Protein 2EXR (pdb70)

Radius of gyration: 22.28 Å; Cα contacts (8 Å, |Δi|>4): 1128; chains: 1; bounding box: 44×64×61 Å

Sequence (483 aa):
LNIQGEIILCGGAAADIAGRDFGGNCVKPLAVVRPVVGPEEDIAGAVKAALRSDDKLTVAARRGNGHSINGQAAEGGLVVDSTTAENHFEVGYLLSGGDATAFVDVSGGALWEDVLKRCVSEYGLAPRSWTDYLGLTVGGTLSNAGVSGQAFRRYGPQTSNVVTELDVVTTGNGDVVTCSEIENSELFFSVLGGLGQFGIITRRARVLLQPAPDVRWIRVVYTEFDDEFTQDAEWLVSQKNESSSFDYVEGFVFVNGADPVNGWPTVPLHPDHEFDPTRLPQQSCGSSVLYCLELGLHYRRDDSDSNNSTIDKRRVERRLIIGRRLRFNNEGLRFEVDLPYVDFLLRVKRSEEIAKENGTWEETPHPWLNLFVSKRDIGDFNRTVFKELVKNGVNGPLVYPLLLRSRWDDRTSVVIPEEEGEEIFYIVALLRFVPPCCAKVSSVEEKVAQNQEIVHHWCVKNGIDYKLYLPHYKSQEEWIRHFGNRWSRFVDRKAFDPAILSPGQKIFNRRSSSL

InterPro domains:
  IPR006094 FAD linked oxidase, N-terminal [PF01565] (62-207)
  IPR015345 Cytokinin dehydrogenase 1, FAD/cytokinin binding domain [PF09265] (239-520)
  IPR016164 FAD-linked oxidase-like, C-terminal [SSF55103] (239-521)
  IPR016166 FAD-binding domain, PCMH-type [PS51387] (58-238)
  IPR016167 FAD-binding, type PCMH, subdomain 1 [G3DSA:3.30.43.10] (50-521)
  IPR016169 FAD-binding, type PCMH, subdomain 2 [G3DSA:3.30.465.10] (112-240)
  IPR016170 Cytokinin dehydrogenase, C-terminal domain superfamily [G3DSA:3.40.462.10] (242-479)
  IPR036318 FAD-binding, type PCMH-like superfamily [SSF56176] (39-237)
  IPR050432 FAD-linked Oxidoreductases in Biosynthesis Pathways [PTHR13878] (51-521)

Secondary structure (DSSP, 8-state):
---SSEEE-SHHHHHHHT--TT------SEEEE-SSHHHHHHHHHHHHHSSS--EEE-SSS--SSS---TTSEEE--TTTTS-EEEEE--SSSSSEEEEEETT-BHHHHHHHHHHHHSEE-S---S--SSBHHHHHTT----TTHHHH--GGGSEEEEEEEETTS-EEEEESSSSHHHHHHHTT-TTSSEEEEEEEEEEEEPP--EEEEEEES-HHHHHHHHHHHHTSPTTSS-SEEEEEEEESS--TTTSGGGS-SSTTS---GGGS-TT--SEEEEEEEEE---TTS-HHHHHHHHHHHHTT--PPTT-EEEEE--HHHHHTTTHHHHHHHHHTT-SSS----EEEEEEHHHHHHHIIIIIIIITTT--S---EEEEEGGGS-TTSS----SS-SEEEEEEE-----TTS-HHHHH--HHHHHHHHHHHHTT--EEESS----SHHHHHHHHGGGHHHHHHHH------B-GGG-SSPPP-

GO terms:
  GO:0009823 cytokinin catabolic process (P, IDA)
  GO:0019139 cytokinin dehydrogenase activity (F, IDA)
  GO:0009823 cytokinin catabolic process (P, TAS)
  GO:0019139 cytokinin dehydrogenase activity (F, TAS)

Solvent-accessible surface area: 20595 Å² total

Nearest PDB structures (foldseek):
  6c80-assembly2_B  TM=9.480E-01  e=2.378E-74  Linum usitatissimum
  6c80-assembly1_A  TM=9.447E-01  e=1.756E-74  Linum usitatissimum
  8clw-assembly1_A  TM=9.451E-01  e=1.082E-60  Zea mays
  6yaq-assembly1_A  TM=9.124E-01  e=6.662E-56  Zea mays
  8cj9-assembly1_A  TM=9.077E-01  e=7.990E-55  Zea mays

CATH classification: 3.30.43.10 (+2 more: 3.30.465.10, 3.40.462.10)

B-factor: mean 26.48, std 10.71, range [7.37, 73.5]

Organism: Arabidopsis thaliana (NCBI:txid3702)

Foldseek 3Di:
DDADFDKAADDPQQQVLQAAQQGHGAGERIETAHQALLSVLVLLVVQVVDDAAFEFEDALRHANFSLRGHHYYYYYLNLFQVFWDWDADPPPDFGIWTKTFQRHFQLVQAVCCCVPPQKGFQAAALARRTGNLRCQLFFGHFFQCQPQNHQVLFWAKFFWQFSVSDTAIDGCPGPNLLSQCSGNVSFLTTGTTITTGTIHRFFQKKKKKFKALDPVLVQVLQVVQSPDPPPLAFNGKWKWKAFDDDPCQGHQVVGADDPVQGDDSVLPDPPGARIIMMIITMHGHHPVDDPVNVVVSVCVRCVVRDTRPPRMHIDDDGRSCSSNVCVVVCVVCVVQVQSNPRKNKFKKKFAPVCVVVCCVDPCRHLQSVAQSHIGKHKHAPVNDDPSHQHFHFDDDRIMMIDMRGHTDRPPDDPVVSVVNVSSVVSVVVCVVVVTRMATRSDADQDQVVVCVRCPVCPVVSVVSSVSNCGSTSCSSNNDDDDD

Structure (mmCIF, N/CA/C/O backbone):
data_2EXR
#
_entry.id   2EXR
#
_cell.length_a   45.858
_cell.length_b   114.502
_cell.length_c   190.920
_cell.angle_alpha   90.00
_cell.angle_beta   90.00
_cell.angle_gamma   90.00
#
_symmetry.space_group_name_H-M   'C 2 2 21'
#
loop_
_entity.id
_entity.type
_entity.pdbx_description
1 polymer 'Cytokinin dehydrogenase 7'
2 non-polymer 'FLAVIN-ADENINE DINUCLEOTIDE'
3 water water
#
loop_
_atom_site.group_PDB
_atom_site.id
_atom_site.type_symbol
_atom_site.label_atom_id
_atom_site.label_alt_id
_atom_site.label_comp_id
_atom_site.label_asym_id
_atom_site.label_entity_id
_atom_site.label_seq_id
_atom_site.pdbx_PDB_ins_code
_atom_site.Cartn_x
_atom_site.Cartn_y
_atom_site.Cartn_z
_atom_site.occupancy
_atom_site.B_iso_or_equiv
_atom_site.auth_seq_id
_atom_site.auth_comp_id
_atom_site.auth_asym_id
_atom_site.auth_atom_id
_atom_site.pdbx_PDB_model_num
ATOM 1 N N . LEU A 1 34 ? 25.333 -12.543 149.911 1.00 57.35 34 LEU A N 1
ATOM 2 C CA . LEU A 1 34 ? 25.919 -12.671 151.282 1.00 57.03 34 LEU A CA 1
ATOM 3 C C . LEU A 1 34 ? 24.834 -12.908 152.342 1.00 56.31 34 LEU A C 1
ATOM 4 O O . LEU A 1 34 ? 23.852 -12.166 152.421 1.00 56.80 34 LEU A O 1
ATOM 9 N N . ASN A 1 35 ? 25.021 -13.961 153.135 1.00 54.82 35 ASN A N 1
ATOM 10 C CA . ASN A 1 35 ? 24.090 -14.327 154.201 1.00 53.52 35 ASN A CA 1
ATOM 11 C C . ASN A 1 35 ? 24.507 -13.735 155.547 1.00 51.88 35 ASN A C 1
ATOM 12 O O . ASN A 1 35 ? 25.527 -14.137 156.106 1.00 52.67 35 ASN A O 1
ATOM 17 N N . ILE A 1 36 ? 23.719 -12.785 156.056 1.00 49.57 36 ILE A N 1
ATOM 18 C CA . ILE A 1 36 ? 23.963 -12.173 157.371 1.00 47.80 36 ILE A CA 1
ATOM 19 C C . ILE A 1 36 ? 22.685 -12.046 158.219 1.00 46.78 36 ILE A C 1
ATOM 20 O O . ILE A 1 36 ? 21.570 -12.074 157.697 1.00 46.44 36 ILE A O 1
ATOM 25 N N . GLN A 1 37 ? 22.869 -11.884 159.526 1.00 45.18 37 GLN A N 1
ATOM 26 C CA . GLN A 1 37 ? 21.763 -11.770 160.470 1.00 43.77 37 GLN A CA 1
ATOM 27 C C . GLN A 1 37 ? 21.114 -10.386 160.455 1.00 43.94 37 GLN A C 1
ATOM 28 O O . GLN A 1 37 ? 19.889 -10.266 160.591 1.00 43.41 37 GLN A O 1
ATOM 34 N N . GLY A 1 38 ? 21.934 -9.345 160.299 1.00 42.87 38 GLY A N 1
ATOM 35 C CA . GLY A 1 38 ? 21.437 -7.976 160.237 1.00 42.37 38 GLY A CA 1
ATOM 36 C C . GLY A 1 38 ? 20.752 -7.667 158.921 1.00 42.83 38 GLY A C 1
ATOM 37 O O . GLY A 1 38 ? 20.513 -8.564 158.105 1.00 42.60 38 GLY A O 1
ATOM 38 N N . GLU A 1 39 ? 20.441 -6.394 158.709 1.00 42.17 39 GLU A N 1
ATOM 39 C CA . GLU A 1 39 ? 19.705 -5.965 157.523 1.00 42.76 39 GLU A CA 1
ATOM 40 C C . GLU A 1 39 ? 20.630 -5.433 156.431 1.00 42.10 39 GLU A C 1
ATOM 41 O O . GLU A 1 39 ? 21.684 -4.844 156.716 1.00 41.08 39 GLU A O 1
ATOM 47 N N . ILE A 1 40 ? 20.225 -5.670 155.184 1.00 41.03 40 ILE A N 1
ATOM 48 C CA A ILE A 1 40 ? 20.888 -5.085 154.028 0.50 40.97 40 ILE A CA 1
ATOM 49 C CA B ILE A 1 40 ? 20.885 -5.095 154.013 0.50 40.65 40 ILE A CA 1
ATOM 50 C C . ILE A 1 40 ? 19.900 -4.150 153.337 1.00 40.78 40 ILE A C 1
ATOM 51 O O . ILE A 1 40 ? 18.764 -4.535 153.042 1.00 41.91 40 ILE A O 1
ATOM 60 N N . LEU A 1 41 ? 20.314 -2.906 153.116 1.00 39.80 41 LEU A N 1
ATOM 61 C CA . LEU A 1 41 ? 19.422 -1.922 152.510 1.00 39.19 41 LEU A CA 1
ATOM 62 C C . LEU A 1 41 ? 20.028 -1.384 151.225 1.00 39.74 41 LEU A C 1
ATOM 63 O O . LEU A 1 41 ? 21.163 -0.923 151.225 1.00 38.06 41 LEU A O 1
ATOM 68 N N . CYS A 1 42 ? 19.277 -1.473 150.129 1.00 40.70 42 CYS A N 1
ATOM 69 C CA . CYS A 1 42 ? 19.725 -0.953 148.844 1.00 42.05 42 CYS A CA 1
ATOM 70 C C . CYS A 1 42 ? 18.940 0.298 148.501 1.00 41.21 42 CYS A C 1
ATOM 71 O O . CYS A 1 42 ? 17.713 0.300 148.563 1.00 41.70 42 CYS A O 1
ATOM 74 N N . GLY A 1 43 ? 19.646 1.362 148.137 1.00 40.47 43 GLY A N 1
ATOM 75 C CA . GLY A 1 43 ? 19.000 2.610 147.736 1.00 40.76 43 GLY A CA 1
ATOM 76 C C . GLY A 1 43 ? 18.174 3.263 148.826 1.00 40.98 43 GLY A C 1
ATOM 77 O O . GLY A 1 43 ? 18.234 2.867 149.994 1.00 41.17 43 GLY A O 1
ATOM 78 N N . GLY A 1 44 ? 17.407 4.279 148.444 1.00 40.67 44 GLY A N 1
ATOM 79 C CA . GLY A 1 44 ? 16.497 4.948 149.371 1.00 40.46 44 GLY A CA 1
ATOM 80 C C . GLY A 1 44 ? 17.211 5.856 150.355 1.00 39.91 44 GLY A C 1
ATOM 81 O O . GLY A 1 44 ? 18.312 6.353 150.078 1.00 40.42 44 GLY A O 1
ATOM 82 N N . ALA A 1 45 ? 16.578 6.076 151.504 1.00 39.56 45 ALA A N 1
ATOM 83 C CA . ALA A 1 45 ? 17.104 6.984 152.527 1.00 38.24 45 ALA A CA 1
ATOM 84 C C . ALA A 1 45 ? 18.384 6.431 153.161 1.00 37.66 45 ALA A C 1
ATOM 85 O O . ALA A 1 45 ? 19.285 7.194 153.514 1.00 37.21 45 ALA A O 1
ATOM 87 N N . ALA A 1 46 ? 18.462 5.108 153.288 1.00 36.91 46 ALA A N 1
ATOM 88 C CA . ALA A 1 46 ? 19.646 4.463 153.842 1.00 36.88 46 ALA A CA 1
ATOM 89 C C . ALA A 1 46 ? 20.882 4.826 153.018 1.00 37.30 46 ALA A C 1
ATOM 90 O O . ALA A 1 46 ? 21.908 5.226 153.574 1.00 38.07 46 ALA A O 1
ATOM 92 N N . ALA A 1 47 ? 20.770 4.703 151.695 1.00 37.09 47 ALA A N 1
ATOM 93 C CA . ALA A 1 47 ? 21.867 5.027 150.787 1.00 36.60 47 ALA A CA 1
ATOM 94 C C . ALA A 1 47 ? 22.180 6.509 150.779 1.00 36.93 47 ALA A C 1
ATOM 95 O O . ALA A 1 47 ? 23.348 6.903 150.691 1.00 35.93 47 ALA A O 1
ATOM 97 N N . ASP A 1 48 ? 21.135 7.326 150.850 1.00 37.76 48 ASP A N 1
ATOM 98 C CA . ASP A 1 48 ? 21.283 8.771 150.921 1.00 39.56 48 ASP A CA 1
ATOM 99 C C . ASP A 1 48 ? 22.180 9.142 152.102 1.00 39.35 48 ASP A C 1
ATOM 100 O O . ASP A 1 48 ? 23.120 9.911 151.948 1.00 39.36 48 ASP A O 1
ATOM 105 N N . ILE A 1 49 ? 21.883 8.564 153.264 1.00 38.08 49 ILE A N 1
ATOM 106 C CA . ILE A 1 49 ? 22.615 8.825 154.496 1.00 36.24 49 ILE A CA 1
ATOM 107 C C . ILE A 1 49 ? 24.069 8.318 154.443 1.00 34.41 49 ILE A C 1
ATOM 108 O O . ILE A 1 49 ? 25.004 9.033 154.850 1.00 34.55 49 ILE A O 1
ATOM 113 N N . ALA A 1 50 ? 24.257 7.100 153.942 1.00 31.75 50 ALA A N 1
ATOM 114 C CA . ALA A 1 50 ? 25.599 6.543 153.784 1.00 29.63 50 ALA A CA 1
ATOM 115 C C . ALA A 1 50 ? 26.401 7.313 152.746 1.00 26.80 50 ALA A C 1
ATOM 116 O O . ALA A 1 50 ? 27.610 7.147 152.661 1.00 26.01 50 ALA A O 1
ATOM 118 N N . GLY A 1 51 ? 25.720 8.164 151.975 1.00 24.89 51 GLY A N 1
ATOM 119 C CA . GLY A 1 51 ? 26.380 9.001 150.978 1.00 23.92 51 GLY A CA 1
ATOM 120 C C . GLY A 1 51 ? 26.547 10.429 151.434 1.00 24.51 51 GLY A C 1
ATOM 121 O O . GLY A 1 51 ? 26.844 11.316 150.620 1.00 27.02 51 GLY A O 1
ATOM 122 N N . ARG A 1 52 ? 26.354 10.665 152.730 1.00 23.08 52 ARG A N 1
ATOM 123 C CA . ARG A 1 52 ? 26.493 11.995 153.304 1.00 24.01 52 ARG A CA 1
ATOM 124 C C . ARG A 1 52 ? 27.439 11.928 154.502 1.00 21.16 52 ARG A C 1
ATOM 125 O O . ARG A 1 52 ? 27.503 10.924 155.191 1.00 20.15 52 ARG A O 1
ATOM 133 N N . ASP A 1 53 ? 28.152 13.012 154.739 1.00 19.96 53 ASP A N 1
ATOM 134 C CA . ASP A 1 53 ? 28.885 13.144 155.993 1.00 17.67 53 ASP A CA 1
ATOM 135 C C . ASP A 1 53 ? 28.828 14.565 156.453 1.00 18.50 53 ASP A C 1
ATOM 136 O O . ASP A 1 53 ? 28.238 15.410 155.797 1.00 18.69 53 ASP A O 1
ATOM 141 N N . PHE A 1 54 ? 29.432 14.839 157.605 1.00 17.18 54 PHE A N 1
ATOM 142 C CA . PHE A 1 54 ? 29.376 16.165 158.198 1.00 15.81 54 PHE A CA 1
ATOM 143 C C . PHE A 1 54 ? 30.059 17.219 157.316 1.00 15.45 54 PHE A C 1
ATOM 144 O O . PHE A 1 54 ? 29.665 18.376 157.328 1.00 17.03 54 PHE A O 1
ATOM 152 N N . GLY A 1 55 ? 31.070 16.811 156.538 1.00 15.08 55 GLY A N 1
ATOM 153 C CA . GLY A 1 55 ? 31.704 17.720 155.553 1.00 16.01 55 GLY A CA 1
ATOM 154 C C . GLY A 1 55 ? 30.674 18.366 154.625 1.00 15.62 55 GLY A C 1
ATOM 155 O O . GLY A 1 55 ? 30.734 19.565 154.310 1.00 15.85 55 GLY A O 1
ATOM 156 N N . GLY A 1 56 ? 29.719 17.561 154.209 1.00 18.31 56 GLY A N 1
ATOM 157 C CA . GLY A 1 56 ? 28.611 18.084 153.385 1.00 19.27 56 GLY A CA 1
ATOM 158 C C . GLY A 1 56 ? 29.044 18.440 151.974 1.00 21.46 56 GLY A C 1
ATOM 159 O O . GLY A 1 56 ? 28.350 19.222 151.287 1.00 23.61 56 GLY A O 1
ATOM 168 N N . ASN A 1 58 ? 30.603 15.861 149.740 1.00 26.68 58 ASN A N 1
ATOM 169 C CA . ASN A 1 58 ? 30.759 14.660 148.956 1.00 28.78 58 ASN A CA 1
ATOM 170 C C . ASN A 1 58 ? 29.473 13.901 149.043 1.00 30.71 58 ASN A C 1
ATOM 171 O O . ASN A 1 58 ? 28.917 13.726 150.118 1.00 29.54 58 ASN A O 1
ATOM 176 N N . CYS A 1 59 ? 28.983 13.477 147.893 1.00 33.44 59 CYS A N 1
ATOM 177 C CA . CYS A 1 59 ? 27.830 12.626 147.849 1.00 33.79 59 CYS A CA 1
ATOM 178 C C . CYS A 1 59 ? 28.216 11.470 146.950 1.00 33.49 59 CYS A C 1
ATOM 179 O O . CYS A 1 59 ? 28.389 11.638 145.742 1.00 34.26 59 CYS A O 1
ATOM 182 N N . VAL A 1 60 ? 28.390 10.309 147.561 1.00 31.41 60 VAL A N 1
ATOM 183 C CA . VAL A 1 60 ? 28.871 9.128 146.886 1.00 32.38 60 VAL A CA 1
ATOM 184 C C . VAL A 1 60 ? 28.026 7.991 147.424 1.00 32.42 60 VAL A C 1
ATOM 185 O O . VAL A 1 60 ? 28.104 7.637 148.610 1.00 32.23 60 VAL A O 1
ATOM 189 N N . LYS A 1 61 ? 27.208 7.424 146.544 1.00 32.72 61 LYS A N 1
ATOM 190 C CA . LYS A 1 61 ? 26.241 6.426 146.961 1.00 32.37 61 LYS A CA 1
ATOM 191 C C . LYS A 1 61 ? 26.821 5.023 146.920 1.00 31.14 61 LYS A C 1
ATOM 192 O O . LYS A 1 61 ? 27.489 4.648 145.964 1.00 31.59 61 LYS A O 1
ATOM 198 N N . PRO A 1 62 ? 26.543 4.230 147.965 1.00 28.68 62 PRO A N 1
ATOM 199 C CA . PRO A 1 62 ? 26.925 2.815 148.015 1.00 28.22 62 PRO A CA 1
ATOM 200 C C . PRO A 1 62 ? 25.923 1.906 147.274 1.00 28.40 62 PRO A C 1
ATOM 201 O O . PRO A 1 62 ? 24.793 2.330 147.019 1.00 28.61 62 PRO A O 1
ATOM 205 N N . LEU A 1 63 ? 26.341 0.690 146.930 1.00 28.75 63 LEU A N 1
ATOM 206 C CA . LEU A 1 63 ? 25.411 -0.343 146.450 1.00 30.74 63 LEU A CA 1
ATOM 207 C C . LEU A 1 63 ? 24.434 -0.707 147.564 1.00 32.61 63 LEU A C 1
ATOM 208 O O . LEU A 1 63 ? 23.214 -0.765 147.346 1.00 33.91 63 LEU A O 1
ATOM 213 N N . ALA A 1 64 ? 24.962 -0.923 148.769 1.00 31.70 64 ALA A N 1
ATOM 214 C CA . ALA A 1 64 ? 24.120 -1.311 149.891 1.00 31.22 64 ALA A CA 1
ATOM 215 C C . ALA A 1 64 ? 24.661 -0.771 151.211 1.00 30.67 64 ALA A C 1
ATOM 216 O O . ALA A 1 64 ? 25.872 -0.529 151.335 1.00 28.94 64 ALA A O 1
ATOM 218 N N . VAL A 1 65 ? 23.755 -0.577 152.171 1.00 29.50 65 VAL A N 1
ATOM 219 C CA . VAL A 1 65 ? 24.137 -0.318 153.556 1.00 29.53 65 VAL A CA 1
ATOM 220 C C . VAL A 1 65 ? 23.918 -1.612 154.337 1.00 30.99 65 VAL A C 1
ATOM 221 O O . VAL A 1 65 ? 22.811 -2.146 154.340 1.00 31.58 65 VAL A O 1
ATOM 225 N N . VAL A 1 66 ? 24.976 -2.115 154.970 1.00 31.53 66 VAL A N 1
ATOM 226 C CA . VAL A 1 66 ? 24.894 -3.285 155.840 1.00 31.93 66 VAL A CA 1
ATOM 227 C C . VAL A 1 66 ? 24.683 -2.793 157.273 1.00 33.26 66 VAL A C 1
ATOM 228 O O . VAL A 1 66 ? 25.430 -1.934 157.756 1.00 32.89 66 VAL A O 1
ATOM 232 N N . ARG A 1 67 ? 23.646 -3.299 157.938 1.00 32.59 67 ARG A N 1
ATOM 233 C CA . ARG A 1 67 ? 23.418 -2.980 159.342 1.00 32.54 67 ARG A CA 1
ATOM 234 C C . ARG A 1 67 ? 23.677 -4.246 160.127 1.00 32.44 67 ARG A C 1
ATOM 235 O O . ARG A 1 67 ? 22.747 -5.028 160.327 1.00 34.28 67 ARG A O 1
ATOM 243 N N . PRO A 1 68 ? 24.930 -4.451 160.585 1.00 32.17 68 PRO A N 1
ATOM 244 C CA . PRO A 1 68 ? 25.343 -5.706 161.176 1.00 31.60 68 PRO A CA 1
ATOM 245 C C . PRO A 1 68 ? 24.858 -5.859 162.611 1.00 33.10 68 PRO A C 1
ATOM 246 O O . PRO A 1 68 ? 24.617 -4.862 163.318 1.00 33.33 68 PRO A O 1
ATOM 250 N N . VAL A 1 69 ? 24.693 -7.105 163.029 1.00 33.80 69 VAL A N 1
ATOM 251 C CA A VAL A 1 69 ? 24.426 -7.387 164.437 0.70 34.05 69 VAL A CA 1
ATOM 252 C CA B VAL A 1 69 ? 24.433 -7.373 164.438 0.30 33.98 69 VAL A CA 1
ATOM 253 C C . VAL A 1 69 ? 25.755 -7.431 165.196 1.00 33.97 69 VAL A C 1
ATOM 254 O O . VAL A 1 69 ? 25.848 -6.915 166.306 1.00 36.02 69 VAL A O 1
ATOM 261 N N . GLY A 1 70 ? 26.778 -8.024 164.575 1.00 33.58 70 GLY A N 1
ATOM 262 C CA . GLY A 1 70 ? 28.107 -8.170 165.176 1.00 33.04 70 GLY A CA 1
ATOM 263 C C . GLY A 1 70 ? 29.247 -8.461 164.201 1.00 32.19 70 GLY A C 1
ATOM 264 O O . GLY A 1 70 ? 29.090 -8.257 162.988 1.00 32.52 70 GLY A O 1
ATOM 265 N N . PRO A 1 71 ? 30.413 -8.913 164.722 1.00 31.50 71 PRO A N 1
ATOM 266 C CA . PRO A 1 71 ? 31.622 -9.187 163.909 1.00 31.28 71 PRO A CA 1
ATOM 267 C C . PRO A 1 71 ? 31.448 -10.169 162.738 1.00 31.92 71 PRO A C 1
ATOM 268 O O . PRO A 1 71 ? 32.196 -10.087 161.734 1.00 31.64 71 PRO A O 1
ATOM 272 N N . GLU A 1 72 ? 30.490 -11.092 162.873 1.00 30.95 72 GLU A N 1
ATOM 273 C CA A GLU A 1 72 ? 30.255 -12.099 161.843 0.50 31.11 72 GLU A CA 1
ATOM 274 C CA B GLU A 1 72 ? 30.214 -12.114 161.856 0.50 31.42 72 GLU A CA 1
ATOM 275 C C . GLU A 1 72 ? 29.608 -11.491 160.610 1.00 30.20 72 GLU A C 1
ATOM 276 O O . GLU A 1 72 ? 30.035 -11.783 159.493 1.00 32.04 72 GLU A O 1
ATOM 287 N N . ASP A 1 73 ? 28.608 -10.637 160.822 1.00 29.97 73 ASP A N 1
ATOM 288 C CA . ASP A 1 73 ? 27.969 -9.885 159.740 1.00 29.38 73 ASP A CA 1
ATOM 289 C C . ASP A 1 73 ? 29.006 -9.017 159.019 1.00 30.02 73 ASP A C 1
ATOM 290 O O . ASP A 1 73 ? 28.960 -8.865 157.793 1.00 29.50 73 ASP A O 1
ATOM 295 N N . ILE A 1 74 ? 29.973 -8.508 159.781 1.00 28.99 74 ILE A N 1
ATOM 296 C CA . ILE A 1 74 ? 30.985 -7.604 159.225 1.00 27.75 74 ILE A CA 1
ATOM 297 C C . ILE A 1 74 ? 32.024 -8.375 158.399 1.00 28.33 74 ILE A C 1
ATOM 298 O O . ILE A 1 74 ? 32.379 -7.977 157.277 1.00 27.87 74 ILE A O 1
ATOM 303 N N . ALA A 1 75 ? 32.497 -9.497 158.924 1.00 28.18 75 ALA A N 1
ATOM 304 C CA . ALA A 1 75 ? 33.401 -10.345 158.160 1.00 29.17 75 ALA A CA 1
ATOM 305 C C . ALA A 1 75 ? 32.708 -10.908 156.910 1.00 30.18 75 ALA A C 1
ATOM 306 O O . ALA A 1 75 ? 33.363 -11.130 155.895 1.00 30.61 75 ALA A O 1
ATOM 308 N N . GLY A 1 76 ? 31.390 -11.112 156.989 1.00 30.71 76 GLY A N 1
ATOM 309 C CA . GLY A 1 76 ? 30.594 -11.526 155.824 1.00 30.60 76 GLY A CA 1
ATOM 310 C C . GLY A 1 76 ? 30.633 -10.471 154.722 1.00 31.30 76 GLY A C 1
ATOM 311 O O . GLY A 1 76 ? 30.866 -10.787 153.541 1.00 31.57 76 GLY A O 1
ATOM 312 N N . ALA A 1 77 ? 30.392 -9.221 155.111 1.00 30.34 77 ALA A N 1
ATOM 313 C CA . ALA A 1 77 ? 30.487 -8.079 154.199 1.00 29.80 77 ALA A CA 1
ATOM 314 C C . ALA A 1 77 ? 31.870 -7.998 153.556 1.00 29.62 77 ALA A C 1
ATOM 315 O O . ALA A 1 77 ? 31.980 -7.877 152.341 1.00 30.12 77 ALA A O 1
ATOM 317 N N . VAL A 1 78 ? 32.917 -8.114 154.365 1.00 30.45 78 VAL A N 1
ATOM 318 C CA . VAL A 1 78 ? 34.296 -8.105 153.881 1.00 30.26 78 VAL A CA 1
ATOM 319 C C . VAL A 1 78 ? 34.545 -9.254 152.902 1.00 32.13 78 VAL A C 1
ATOM 320 O O . VAL A 1 78 ? 35.099 -9.049 151.823 1.00 31.68 78 VAL A O 1
ATOM 324 N N . LYS A 1 79 ? 34.103 -10.458 153.272 1.00 32.90 79 LYS A N 1
ATOM 325 C CA . LYS A 1 79 ? 34.277 -11.626 152.399 1.00 33.38 79 LYS A CA 1
ATOM 326 C C . LYS A 1 79 ? 33.493 -11.522 151.075 1.00 32.43 79 LYS A C 1
ATOM 327 O O . LYS A 1 79 ? 33.992 -11.939 150.027 1.00 33.66 79 LYS A O 1
ATOM 333 N N . ALA A 1 80 ? 32.295 -10.943 151.118 1.00 31.69 80 ALA A N 1
ATOM 334 C CA . ALA A 1 80 ? 31.514 -10.691 149.911 1.00 30.81 80 ALA A CA 1
ATOM 335 C C . ALA A 1 80 ? 32.280 -9.779 148.952 1.00 31.98 80 ALA A C 1
ATOM 336 O O . ALA A 1 80 ? 32.433 -10.083 147.754 1.00 32.23 80 ALA A O 1
ATOM 338 N N . ALA A 1 81 ? 32.795 -8.676 149.494 1.00 31.32 81 ALA A N 1
ATOM 339 C CA . ALA A 1 81 ? 33.604 -7.746 148.722 1.00 31.89 81 ALA A CA 1
ATOM 340 C C . ALA A 1 81 ? 34.870 -8.385 148.143 1.00 32.49 81 ALA A C 1
ATOM 341 O O . ALA A 1 81 ? 35.254 -8.062 147.018 1.00 33.14 81 ALA A O 1
ATOM 343 N N . LEU A 1 82 ? 35.511 -9.285 148.896 1.00 32.12 82 LEU A N 1
ATOM 344 C CA . LEU A 1 82 ? 36.696 -9.999 148.416 1.00 32.86 82 LEU A CA 1
ATOM 345 C C . LEU A 1 82 ? 36.408 -10.936 147.238 1.00 34.95 82 LEU A C 1
ATOM 346 O O . LEU A 1 82 ? 37.272 -11.138 146.382 1.00 35.72 82 LEU A O 1
ATOM 351 N N . ARG A 1 83 ? 35.207 -11.503 147.199 1.00 36.21 83 ARG A N 1
ATOM 352 C CA . ARG A 1 83 ? 34.849 -12.437 146.122 1.00 38.52 83 ARG A CA 1
ATOM 353 C C . ARG A 1 83 ? 34.533 -11.701 144.825 1.00 38.87 83 ARG A C 1
ATOM 354 O O . ARG A 1 83 ? 34.764 -12.234 143.732 1.00 39.09 83 ARG A O 1
ATOM 362 N N . SER A 1 84 ? 34.011 -10.480 144.961 1.00 37.93 84 SER A N 1
ATOM 363 C CA . SER A 1 84 ? 33.544 -9.661 143.843 1.00 37.55 84 SER A CA 1
ATOM 364 C C . SER A 1 84 ? 34.696 -9.047 143.057 1.00 36.95 84 SER A C 1
ATOM 365 O O . SER A 1 84 ? 35.855 -9.096 143.495 1.00 36.07 84 SER A O 1
ATOM 368 N N . ASP A 1 85 ? 34.382 -8.462 141.902 1.00 36.78 85 ASP A N 1
ATOM 369 C CA A ASP A 1 85 ? 35.407 -7.800 141.097 0.50 37.46 85 ASP A CA 1
ATOM 370 C CA B ASP A 1 85 ? 35.392 -7.794 141.085 0.50 37.41 85 ASP A CA 1
ATOM 371 C C . ASP A 1 85 ? 35.689 -6.370 141.555 1.00 36.89 85 ASP A C 1
ATOM 372 O O . ASP A 1 85 ? 36.820 -5.906 141.455 1.00 37.96 85 ASP A O 1
ATOM 381 N N . LYS A 1 86 ? 34.669 -5.683 142.070 1.00 36.41 86 LYS A N 1
ATOM 382 C CA . LYS A 1 86 ? 34.783 -4.245 142.350 1.00 34.80 86 LYS A CA 1
ATOM 383 C C . LYS A 1 86 ? 34.278 -3.722 143.711 1.00 32.54 86 LYS A C 1
ATOM 384 O O . LYS A 1 86 ? 34.488 -2.550 144.027 1.00 31.48 86 LYS A O 1
ATOM 390 N N . LEU A 1 87 ? 33.605 -4.553 144.508 1.00 29.95 87 LEU A N 1
ATOM 391 C CA . LEU A 1 87 ? 33.044 -4.041 145.765 1.00 27.34 87 LEU A CA 1
ATOM 392 C C . LEU A 1 87 ? 34.137 -3.597 146.744 1.00 25.24 87 LEU A C 1
ATOM 393 O O . LEU A 1 87 ? 35.224 -4.166 146.780 1.00 24.40 87 LEU A O 1
ATOM 398 N N . THR A 1 88 ? 33.826 -2.551 147.500 1.00 25.35 88 THR A N 1
ATOM 399 C CA . THR A 1 88 ? 34.681 -2.083 148.586 1.00 24.12 88 THR A CA 1
ATOM 400 C C . THR A 1 88 ? 33.803 -1.997 149.839 1.00 23.73 88 THR A C 1
ATOM 401 O O . THR A 1 88 ? 32.579 -2.018 149.754 1.00 24.61 88 THR A O 1
ATOM 405 N N . VAL A 1 89 ? 34.429 -1.895 150.999 1.00 22.46 89 VAL A N 1
ATOM 406 C CA . VAL A 1 89 ? 33.662 -1.881 152.252 1.00 22.37 89 VAL A CA 1
ATOM 407 C C . VAL A 1 89 ? 34.126 -0.663 153.062 1.00 20.44 89 VAL A C 1
ATOM 408 O O . VAL A 1 89 ? 35.323 -0.473 153.210 1.00 22.09 89 VAL A O 1
ATOM 412 N N . ALA A 1 90 ? 33.188 0.173 153.515 1.00 19.99 90 ALA A N 1
ATOM 413 C CA . ALA A 1 90 ? 33.525 1.266 154.460 1.00 19.76 90 ALA A CA 1
ATOM 414 C C . ALA A 1 90 ? 32.680 1.227 155.727 1.00 20.41 90 ALA A C 1
ATOM 415 O O . ALA A 1 90 ? 31.451 1.320 155.674 1.00 18.90 90 ALA A O 1
ATOM 417 N N . ALA A 1 91 ? 33.340 1.123 156.872 1.00 21.05 91 ALA A N 1
ATOM 418 C CA . ALA A 1 91 ? 32.629 1.238 158.130 1.00 19.29 91 ALA A CA 1
ATOM 419 C C . ALA A 1 91 ? 32.242 2.686 158.304 1.00 19.04 91 ALA A C 1
ATOM 420 O O . ALA A 1 91 ? 33.067 3.573 158.064 1.00 19.56 91 ALA A O 1
ATOM 422 N N . ARG A 1 92 ? 30.994 2.929 158.697 1.00 18.79 92 ARG A N 1
ATOM 423 C CA A ARG A 1 92 ? 30.533 4.265 159.056 0.50 18.89 92 ARG A CA 1
ATOM 424 C CA B ARG A 1 92 ? 30.550 4.265 159.059 0.50 19.05 92 ARG A CA 1
ATOM 425 C C . ARG A 1 92 ? 30.296 4.360 160.560 1.00 20.32 92 ARG A C 1
ATOM 426 O O . ARG A 1 92 ? 29.549 3.551 161.134 1.00 19.66 92 ARG A O 1
ATOM 441 N N . GLY A 1 93 ? 30.899 5.364 161.178 1.00 18.43 93 GLY A N 1
ATOM 442 C CA . GLY A 1 93 ? 30.775 5.575 162.625 1.00 19.02 93 GLY A CA 1
ATOM 443 C C . GLY A 1 93 ? 29.545 6.373 162.902 1.00 16.93 93 GLY A C 1
ATOM 444 O O . GLY A 1 93 ? 28.440 5.815 163.050 1.00 18.16 93 GLY A O 1
ATOM 445 N N . ASN A 1 94 ? 29.692 7.687 162.945 1.00 16.13 94 ASN A N 1
ATOM 446 C CA . ASN A 1 94 ? 28.554 8.569 163.080 1.00 18.77 94 ASN A CA 1
ATOM 447 C C . ASN A 1 94 ? 28.542 9.615 161.980 1.00 19.59 94 ASN A C 1
ATOM 448 O O . ASN A 1 94 ? 27.880 10.632 162.103 1.00 21.16 94 ASN A O 1
ATOM 453 N N . GLY A 1 95 ? 29.275 9.334 160.902 1.00 19.24 95 GLY A N 1
ATOM 454 C CA . GLY A 1 95 ? 29.318 10.209 159.718 1.00 19.48 95 GLY A CA 1
ATOM 455 C C . GLY A 1 95 ? 29.932 11.574 159.919 1.00 18.68 95 GLY A C 1
ATOM 456 O O . GLY A 1 95 ? 29.560 12.542 159.251 1.00 17.68 95 GLY A O 1
ATOM 457 N N . HIS A 1 96 ? 30.880 11.654 160.852 1.00 16.85 96 HIS A N 1
ATOM 458 C CA . HIS A 1 96 ? 31.525 12.936 161.151 1.00 15.03 96 HIS A CA 1
ATOM 459 C C . HIS A 1 96 ? 32.707 13.328 160.270 1.00 15.76 96 HIS A C 1
ATOM 460 O O . HIS A 1 96 ? 33.280 14.412 160.453 1.00 15.27 96 HIS A O 1
ATOM 467 N N . SER A 1 97 ? 33.020 12.470 159.299 1.00 15.43 97 SER A N 1
ATOM 468 C CA . SER A 1 97 ? 34.089 12.762 158.357 1.00 16.47 97 SER A CA 1
ATOM 469 C C . SER A 1 97 ? 33.792 14.032 157.558 1.00 17.57 97 SER A C 1
ATOM 470 O O . SER A 1 97 ? 32.621 14.431 157.351 1.00 16.82 97 SER A O 1
ATOM 473 N N . ILE A 1 98 ? 34.861 14.684 157.119 1.00 15.71 98 ILE A N 1
ATOM 474 C CA . ILE A 1 98 ? 34.748 15.923 156.365 1.00 16.09 98 ILE A CA 1
ATOM 475 C C . ILE A 1 98 ? 34.835 15.676 154.851 1.00 15.85 98 ILE A C 1
ATOM 476 O O . ILE A 1 98 ? 34.264 16.417 154.074 1.00 17.33 98 ILE A O 1
ATOM 481 N N . ASN A 1 99 ? 35.548 14.639 154.440 1.00 15.64 99 ASN A N 1
ATOM 482 C CA . ASN A 1 99 ? 35.950 14.517 153.027 1.00 15.80 99 ASN A CA 1
ATOM 483 C C . ASN A 1 99 ? 35.610 13.181 152.395 1.00 16.12 99 ASN A C 1
ATOM 484 O O . ASN A 1 99 ? 36.314 12.692 151.508 1.00 18.74 99 ASN A O 1
ATOM 489 N N . GLY A 1 100 ? 34.511 12.581 152.831 1.00 16.81 100 GLY A N 1
ATOM 490 C CA . GLY A 1 100 ? 34.052 11.319 152.253 1.00 17.42 100 GLY A CA 1
ATOM 491 C C . GLY A 1 100 ? 34.769 10.071 152.708 1.00 16.91 100 GLY A C 1
ATOM 492 O O . GLY A 1 100 ? 34.622 9.023 152.082 1.00 17.45 100 GLY A O 1
ATOM 493 N N . GLN A 1 101 ? 35.522 10.153 153.817 1.00 16.44 101 GLN A N 1
ATOM 494 C CA . GLN A 1 101 ? 36.354 9.036 154.266 1.00 15.77 101 GLN A CA 1
ATOM 495 C C . GLN A 1 101 ? 35.588 7.756 154.623 1.00 16.94 101 GLN A C 1
ATOM 496 O O . GLN A 1 101 ? 36.164 6.669 154.603 1.00 16.60 101 GLN A O 1
ATOM 502 N N . ALA A 1 102 ? 34.300 7.896 154.954 1.00 17.75 102 ALA A N 1
ATOM 503 C CA . ALA A 1 102 ? 33.493 6.727 155.310 1.00 19.73 102 ALA A CA 1
ATOM 504 C C . ALA A 1 102 ? 32.562 6.302 154.188 1.00 19.63 102 ALA A C 1
ATOM 505 O O . ALA A 1 102 ? 31.662 5.486 154.403 1.00 19.53 102 ALA A O 1
ATOM 515 N N . ALA A 1 104 ? 31.667 4.679 150.229 1.00 21.01 104 ALA A N 1
ATOM 516 C CA . ALA A 1 104 ? 32.157 3.607 149.360 1.00 23.71 104 ALA A CA 1
ATOM 517 C C . ALA A 1 104 ? 31.354 3.591 148.058 1.00 25.41 104 ALA A C 1
ATOM 518 O O . ALA A 1 104 ? 30.265 3.010 147.993 1.00 25.68 104 ALA A O 1
ATOM 520 N N . GLU A 1 105 ? 31.900 4.253 147.041 1.00 25.53 105 GLU A N 1
ATOM 521 C CA . GLU A 1 105 ? 31.249 4.347 145.723 1.00 26.84 105 GLU A CA 1
ATOM 522 C C . GLU A 1 105 ? 30.906 2.962 145.187 1.00 26.25 105 GLU A C 1
ATOM 523 O O . GLU A 1 105 ? 31.805 2.164 144.928 1.00 27.02 105 GLU A O 1
ATOM 529 N N . GLY A 1 106 ? 29.608 2.699 145.001 1.00 28.31 106 GLY A N 1
ATOM 530 C CA . GLY A 1 106 ? 29.146 1.385 144.552 1.00 29.10 106 GLY A CA 1
ATOM 531 C C . GLY A 1 106 ? 29.592 0.208 145.406 1.00 29.65 106 GLY A C 1
ATOM 532 O O . GLY A 1 106 ? 29.608 -0.936 144.943 1.00 30.22 106 GLY A O 1
ATOM 533 N N . GLY A 1 107 ? 29.954 0.481 146.661 1.00 28.75 107 GLY A N 1
ATOM 534 C CA . GLY A 1 107 ? 30.341 -0.568 147.602 1.00 27.40 107 GLY A CA 1
ATOM 535 C C . GLY A 1 107 ? 29.346 -0.809 148.732 1.00 27.38 107 GLY A C 1
ATOM 536 O O . GLY A 1 107 ? 28.140 -0.534 148.608 1.00 28.09 107 GLY A O 1
ATOM 537 N N . LEU A 1 108 ? 29.867 -1.306 149.856 1.00 25.80 108 LEU A N 1
ATOM 538 C CA . LEU A 1 108 ? 29.034 -1.642 151.009 1.00 24.54 108 LEU A CA 1
ATOM 539 C C . LEU A 1 108 ? 29.443 -0.762 152.165 1.00 22.46 108 LEU A C 1
ATOM 540 O O . LEU A 1 108 ? 30.593 -0.840 152.602 1.00 22.82 108 LEU A O 1
ATOM 545 N N . VAL A 1 109 ? 28.512 0.042 152.650 1.00 23.00 109 VAL A N 1
ATOM 546 C CA . VAL A 1 109 ? 28.761 0.832 153.856 1.00 22.18 109 VAL A CA 1
ATOM 547 C C . VAL A 1 109 ? 28.151 0.107 155.032 1.00 24.87 109 VAL A C 1
ATOM 548 O O . VAL A 1 109 ? 26.960 -0.243 155.005 1.00 24.88 109 VAL A O 1
ATOM 552 N N . VAL A 1 110 ? 28.969 -0.080 156.068 1.00 24.05 110 VAL A N 1
ATOM 553 C CA . VAL A 1 110 ? 28.590 -0.840 157.253 1.00 24.19 110 VAL A CA 1
ATOM 554 C C . VAL A 1 110 ? 28.268 0.188 158.328 1.00 23.97 110 VAL A C 1
ATOM 555 O O . VAL A 1 110 ? 29.148 0.923 158.790 1.00 22.57 110 VAL A O 1
ATOM 559 N N . ASP A 1 111 ? 26.993 0.257 158.681 1.00 24.32 111 ASP A N 1
ATOM 560 C CA . ASP A 1 111 ? 26.493 1.194 159.672 1.00 25.10 111 ASP A CA 1
ATOM 561 C C . ASP A 1 111 ? 26.791 0.606 161.034 1.00 24.46 111 ASP A C 1
ATOM 562 O O . ASP A 1 111 ? 26.074 -0.276 161.533 1.00 24.05 111 ASP A O 1
ATOM 575 N N . SER A 1 113 ? 26.434 1.730 163.978 1.00 21.36 113 SER A N 1
ATOM 576 C CA . SER A 1 113 ? 25.603 2.121 165.109 1.00 23.41 113 SER A CA 1
ATOM 577 C C . SER A 1 113 ? 24.774 0.936 165.587 1.00 24.04 113 SER A C 1
ATOM 578 O O . SER A 1 113 ? 24.380 0.893 166.734 1.00 23.58 113 SER A O 1
ATOM 581 N N . THR A 1 114 ? 24.549 -0.041 164.706 1.00 26.21 114 THR A N 1
ATOM 582 C CA . THR A 1 114 ? 23.702 -1.189 165.062 1.00 26.68 114 THR A CA 1
ATOM 583 C C . THR A 1 114 ? 24.470 -2.203 165.903 1.00 27.29 114 THR A C 1
ATOM 584 O O . THR A 1 114 ? 23.903 -3.216 166.350 1.00 29.02 114 THR A O 1
ATOM 588 N N . THR A 1 115 ? 25.746 -1.908 166.178 1.00 26.07 115 THR A N 1
ATOM 589 C CA . THR A 1 115 ? 26.559 -2.708 167.084 1.00 25.70 115 THR A CA 1
ATOM 590 C C . THR A 1 115 ? 26.883 -1.952 168.388 1.00 24.51 115 THR A C 1
ATOM 591 O O . THR A 1 115 ? 27.711 -2.418 169.179 1.00 25.15 115 THR A O 1
ATOM 595 N N . ALA A 1 116 ? 26.256 -0.791 168.579 1.00 24.50 116 ALA A N 1
ATOM 596 C CA . ALA A 1 116 ? 26.642 0.157 169.630 1.00 24.09 116 ALA A CA 1
ATOM 597 C C . ALA A 1 116 ? 26.529 -0.421 171.028 1.00 26.09 116 ALA A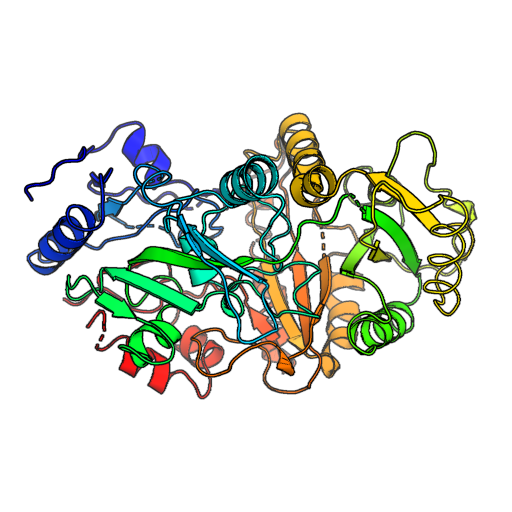 C 1
ATOM 598 O O . ALA A 1 116 ? 27.251 -0.001 171.932 1.00 26.56 116 ALA A O 1
ATOM 600 N N . GLU A 1 117 ? 25.625 -1.392 171.198 1.00 26.57 117 GLU A N 1
ATOM 601 C CA . GLU A 1 117 ? 25.385 -1.944 172.536 1.00 28.29 117 GLU A CA 1
ATOM 602 C C . GLU A 1 117 ? 25.983 -3.315 172.771 1.00 29.65 117 GLU A C 1
ATOM 603 O O . GLU A 1 117 ? 25.679 -3.954 173.784 1.00 31.88 117 GLU A O 1
ATOM 609 N N . ASN A 1 118 ? 26.834 -3.783 171.864 1.00 29.02 118 ASN A N 1
ATOM 610 C CA . ASN A 1 118 ? 27.347 -5.156 171.962 1.00 28.52 118 ASN A CA 1
ATOM 611 C C . ASN A 1 118 ? 28.328 -5.470 173.096 1.00 29.36 118 ASN A C 1
ATOM 612 O O . ASN A 1 118 ? 28.599 -6.634 173.384 1.00 30.38 118 ASN A O 1
ATOM 617 N N . HIS A 1 119 ? 28.907 -4.445 173.702 1.00 29.35 119 HIS A N 1
ATOM 618 C CA . HIS A 1 119 ? 29.902 -4.666 174.734 1.00 30.69 119 HIS A CA 1
ATOM 619 C C . HIS A 1 119 ? 29.755 -3.617 175.800 1.00 30.49 119 HIS A C 1
ATOM 620 O O . HIS A 1 119 ? 29.567 -2.423 175.507 1.00 30.51 119 HIS A O 1
ATOM 627 N N . PHE A 1 120 ? 29.814 -4.075 177.042 1.00 29.03 120 PHE A N 1
ATOM 628 C CA . PHE A 1 120 ? 30.035 -3.192 178.170 1.00 29.79 120 PHE A CA 1
ATOM 629 C C . PHE A 1 120 ? 30.466 -4.010 179.373 1.00 29.97 120 PHE A C 1
ATOM 630 O O . PHE A 1 120 ? 29.629 -4.415 180.186 1.00 31.59 120 PHE A O 1
ATOM 638 N N . GLU A 1 121 ? 31.764 -4.269 179.470 1.00 30.04 121 GLU A N 1
ATOM 639 C CA . GLU A 1 121 ? 32.313 -5.000 180.602 1.00 31.39 121 GLU A CA 1
ATOM 640 C C . GLU A 1 121 ? 33.492 -4.269 181.244 1.00 31.09 121 GLU A C 1
ATOM 641 O O . GLU A 1 121 ? 34.510 -4.013 180.593 1.00 30.31 121 GLU A O 1
ATOM 647 N N . VAL A 1 122 ? 33.358 -3.985 182.541 1.00 29.52 122 VAL A N 1
ATOM 648 C CA . VAL A 1 122 ? 34.421 -3.366 183.333 1.00 29.28 122 VAL A CA 1
ATOM 649 C C . VAL A 1 122 ? 35.312 -4.420 184.010 1.00 28.40 122 VAL A C 1
ATOM 650 O O . VAL A 1 122 ? 34.811 -5.420 184.533 1.00 28.92 122 VAL A O 1
ATOM 654 N N . GLY A 1 123 ? 36.621 -4.187 183.977 1.00 28.05 123 GLY A N 1
ATOM 655 C CA . GLY A 1 123 ? 37.632 -4.993 184.665 1.00 28.92 123 GLY A CA 1
ATOM 656 C C . GLY A 1 123 ? 38.670 -4.094 185.323 1.00 30.24 123 GLY A C 1
ATOM 657 O O . GLY A 1 123 ? 38.861 -2.961 184.887 1.00 27.29 123 GLY A O 1
ATOM 658 N N . TYR A 1 124 ? 39.327 -4.585 186.385 1.00 31.39 124 TYR A N 1
ATOM 659 C CA . TYR A 1 124 ? 40.308 -3.790 187.135 1.00 32.47 124 TYR A CA 1
ATOM 660 C C . TYR A 1 124 ? 41.761 -4.047 186.799 1.00 33.78 124 TYR A C 1
ATOM 661 O O . TYR A 1 124 ? 42.143 -5.132 186.380 1.00 36.05 124 TYR A O 1
ATOM 670 N N . LEU A 1 125 ? 42.579 -3.030 187.013 1.00 34.80 125 LEU A N 1
ATOM 671 C CA A LEU A 1 125 ? 43.991 -3.126 186.711 0.50 35.91 125 LEU A CA 1
ATOM 672 C CA B LEU A 1 125 ? 44.000 -3.089 186.699 0.50 36.54 125 LEU A CA 1
ATOM 673 C C . LEU A 1 125 ? 44.825 -2.842 187.947 1.00 37.88 125 LEU A C 1
ATOM 674 O O . LEU A 1 125 ? 44.705 -1.780 188.570 1.00 37.95 125 LEU A O 1
ATOM 683 N N . SER A 1 126 ? 45.659 -3.814 188.300 1.00 41.37 126 SER A N 1
ATOM 684 C CA . SER A 1 126 ? 46.544 -3.690 189.452 1.00 44.14 126 SER A CA 1
ATOM 685 C C . SER A 1 126 ? 47.886 -3.094 189.067 1.00 45.13 126 SER A C 1
ATOM 686 O O . SER A 1 126 ? 48.677 -2.736 189.931 1.00 46.63 126 SER A O 1
ATOM 689 N N . GLY A 1 127 ? 48.139 -2.964 187.769 1.00 46.53 127 GLY A N 1
ATOM 690 C CA . GLY A 1 127 ? 49.438 -2.497 187.284 1.00 47.31 127 GLY A CA 1
ATOM 691 C C . GLY A 1 127 ? 49.704 -1.026 187.531 1.00 47.51 127 GLY A C 1
ATOM 692 O O . GLY A 1 127 ? 50.552 -0.427 186.867 1.00 49.00 127 GLY A O 1
ATOM 693 N N . GLY A 1 128 ? 48.996 -0.447 188.502 1.00 46.53 128 GLY A N 1
ATOM 694 C CA . GLY A 1 128 ? 49.005 0.991 188.714 1.00 44.91 128 GLY A CA 1
ATOM 695 C C . GLY A 1 128 ? 48.519 1.683 187.445 1.00 43.95 128 GLY A C 1
ATOM 696 O O . GLY A 1 128 ? 47.936 1.045 186.553 1.00 45.52 128 GLY A O 1
ATOM 697 N N . ASP A 1 129 ? 48.801 2.977 187.357 1.00 41.86 129 ASP A N 1
ATOM 698 C CA . ASP A 1 129 ? 48.342 3.839 186.260 1.00 38.72 129 ASP A CA 1
ATOM 699 C C . ASP A 1 129 ? 46.804 3.943 186.191 1.00 36.43 129 ASP A C 1
ATOM 700 O O . ASP A 1 129 ? 46.205 4.600 187.040 1.00 35.93 129 ASP A O 1
ATOM 705 N N . ALA A 1 130 ? 46.183 3.289 185.208 1.00 33.67 130 ALA A N 1
ATOM 706 C CA . ALA A 1 130 ? 44.719 3.247 185.072 1.00 31.70 130 ALA A CA 1
ATOM 707 C C . ALA A 1 130 ? 44.075 2.307 186.085 1.00 30.51 130 ALA A C 1
ATOM 708 O O . ALA A 1 130 ? 44.586 1.218 186.323 1.00 33.45 130 ALA A O 1
ATOM 710 N N . THR A 1 131 ? 42.961 2.741 186.669 1.00 28.63 131 THR A N 1
ATOM 711 C CA . THR A 1 131 ? 42.184 1.968 187.669 1.00 28.16 131 THR A CA 1
ATOM 712 C C . THR A 1 131 ? 41.583 0.701 187.076 1.00 27.40 131 THR A C 1
ATOM 713 O O . THR A 1 131 ? 41.552 -0.371 187.707 1.00 27.55 131 THR A O 1
ATOM 717 N N . ALA A 1 132 ? 41.071 0.841 185.859 1.00 26.08 132 ALA A N 1
ATOM 718 C CA . ALA A 1 132 ? 40.178 -0.142 185.300 1.00 23.04 132 ALA A CA 1
ATOM 719 C C . ALA A 1 132 ? 40.147 0.045 183.789 1.00 23.77 132 ALA A C 1
ATOM 720 O O . ALA A 1 132 ? 40.847 0.902 183.252 1.00 22.28 132 ALA A O 1
ATOM 722 N N . PHE A 1 133 ? 39.326 -0.762 183.135 1.00 24.04 133 PHE A N 1
ATOM 723 C CA . PHE A 1 133 ? 39.122 -0.651 181.690 1.00 23.62 133 PHE A CA 1
ATOM 724 C C . PHE A 1 133 ? 37.667 -0.990 181.437 1.00 23.09 133 PHE A C 1
ATOM 725 O O . PHE A 1 133 ? 37.019 -1.629 182.253 1.00 21.64 133 PHE A O 1
ATOM 733 N N . VAL A 1 134 ? 37.115 -0.520 180.327 1.00 22.19 134 VAL A N 1
ATOM 734 C CA . VAL A 1 134 ? 35.808 -0.998 179.918 1.00 21.11 134 VAL A CA 1
ATOM 735 C C . VAL A 1 134 ? 35.907 -1.508 178.476 1.00 22.46 134 VAL A C 1
ATOM 736 O O . VAL A 1 134 ? 36.544 -0.868 177.645 1.00 22.18 134 VAL A O 1
ATOM 740 N N . ASP A 1 135 ? 35.292 -2.658 178.200 1.00 22.61 135 ASP A N 1
ATOM 741 C CA . ASP A 1 135 ? 35.168 -3.168 176.818 1.00 23.73 135 ASP A CA 1
ATOM 742 C C . ASP A 1 135 ? 33.923 -2.542 176.214 1.00 22.98 135 ASP A C 1
ATOM 743 O O . ASP A 1 135 ? 32.824 -2.723 176.742 1.00 22.81 135 ASP A O 1
ATOM 748 N N . VAL A 1 136 ? 34.082 -1.788 175.113 1.00 20.62 136 VAL A N 1
ATOM 749 C CA . VAL A 1 136 ? 32.944 -1.161 174.435 1.00 19.82 136 VAL A CA 1
ATOM 750 C C . VAL A 1 136 ? 32.984 -1.489 172.947 1.00 18.19 136 VAL A C 1
ATOM 751 O O . VAL A 1 136 ? 34.044 -1.839 172.418 1.00 18.91 136 VAL A O 1
ATOM 755 N N . SER A 1 137 ? 31.836 -1.387 172.293 1.00 18.78 137 SER A N 1
ATOM 756 C CA . SER A 1 137 ? 31.754 -1.640 170.845 1.00 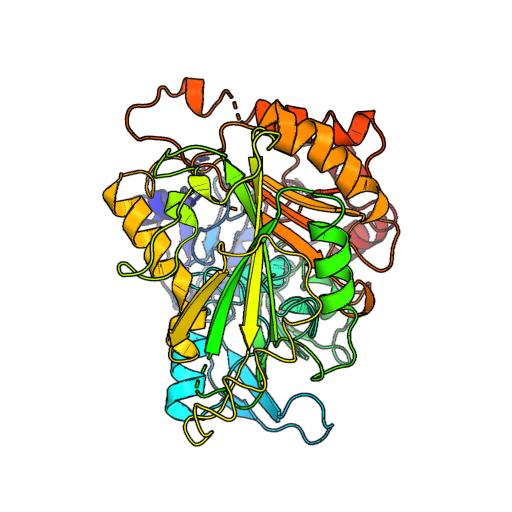20.69 137 SER A CA 1
ATOM 757 C C . SER A 1 137 ? 32.521 -0.551 170.074 1.00 21.18 137 SER A C 1
ATOM 758 O O . SER A 1 137 ? 32.516 0.607 170.477 1.00 19.61 137 SER A O 1
ATOM 761 N N . GLY A 1 138 ? 33.138 -0.931 168.956 1.00 20.79 138 GLY A N 1
ATOM 762 C CA . GLY A 1 138 ? 33.655 0.080 168.001 1.00 21.33 138 GLY A CA 1
ATOM 763 C C . GLY A 1 138 ? 32.583 1.052 167.528 1.00 20.54 138 GLY A C 1
ATOM 764 O O . GLY A 1 138 ? 32.884 2.202 167.149 1.00 20.99 138 GLY A O 1
ATOM 765 N N . GLY A 1 139 ? 31.305 0.628 167.555 1.00 19.23 139 GLY A N 1
ATOM 766 C CA . GLY A 1 139 ? 30.220 1.491 167.150 1.00 17.66 139 GLY A CA 1
ATOM 767 C C . GLY A 1 139 ? 29.537 2.355 168.203 1.00 17.63 139 GLY A C 1
ATOM 768 O O . GLY A 1 139 ? 28.654 3.131 167.874 1.00 18.70 139 GLY A O 1
ATOM 769 N N . ALA A 1 140 ? 29.958 2.243 169.462 1.00 19.54 140 ALA A N 1
ATOM 770 C CA . ALA A 1 140 ? 29.386 3.051 170.551 1.00 19.76 140 ALA A CA 1
ATOM 771 C C . ALA A 1 140 ? 29.801 4.503 170.399 1.00 18.87 140 ALA A C 1
ATOM 772 O O . ALA A 1 140 ? 30.940 4.766 170.027 1.00 19.74 140 ALA A O 1
ATOM 774 N N . LEU A 1 141 ? 28.903 5.423 170.733 1.00 18.40 141 LEU A N 1
ATOM 775 C CA . LEU A 1 141 ? 29.250 6.831 170.811 1.00 16.18 141 LEU A CA 1
ATOM 776 C C . LEU A 1 141 ? 29.909 7.126 172.146 1.00 18.60 141 LEU A C 1
ATOM 777 O O . LEU A 1 141 ? 29.434 6.671 173.196 1.00 18.20 141 LEU A O 1
ATOM 782 N N . TRP A 1 142 ? 30.999 7.883 172.122 1.00 16.35 142 TRP A N 1
ATOM 783 C CA . TRP A 1 142 ? 31.654 8.258 173.379 1.00 18.54 142 TRP A CA 1
ATOM 784 C C . TRP A 1 142 ? 30.700 8.877 174.410 1.00 17.52 142 TRP A C 1
ATOM 785 O O . TRP A 1 142 ? 30.922 8.725 175.614 1.00 18.86 142 TRP A O 1
ATOM 796 N N . GLU A 1 143 ? 29.671 9.593 173.962 1.00 18.50 143 GLU A N 1
ATOM 797 C CA . GLU A 1 143 ? 28.768 10.268 174.905 1.00 19.55 143 GLU A CA 1
ATOM 798 C C . GLU A 1 143 ? 28.066 9.204 175.768 1.00 18.61 143 GLU A C 1
ATOM 799 O O . GLU A 1 143 ? 27.912 9.375 177.007 1.00 18.54 143 GLU A O 1
ATOM 805 N N . ASP A 1 144 ? 27.662 8.111 175.117 1.00 20.05 144 ASP A N 1
ATOM 806 C CA . ASP A 1 144 ? 27.021 6.968 175.802 1.00 20.21 144 ASP A CA 1
ATOM 807 C C . ASP A 1 144 ? 27.958 6.146 176.676 1.00 21.35 144 ASP A C 1
ATOM 808 O O . ASP A 1 144 ? 27.569 5.663 177.754 1.00 21.20 144 ASP A O 1
ATOM 813 N N . VAL A 1 145 ? 29.197 5.974 176.214 1.00 20.24 145 VAL A N 1
ATOM 814 C CA . VAL A 1 145 ? 30.210 5.302 177.017 1.00 18.96 145 VAL A CA 1
ATOM 815 C C . VAL A 1 145 ? 30.437 6.096 178.325 1.00 19.18 145 VAL A C 1
ATOM 816 O O . VAL A 1 145 ? 30.441 5.519 179.426 1.00 19.53 145 VAL A O 1
ATOM 820 N N . LEU A 1 146 ? 30.562 7.416 178.197 1.00 17.74 146 LEU A N 1
ATOM 821 C CA . LEU A 1 146 ? 30.779 8.310 179.340 1.00 18.21 146 LEU A CA 1
ATOM 822 C C . LEU A 1 146 ? 29.639 8.140 180.371 1.00 19.12 146 LEU A C 1
ATOM 823 O O . LEU A 1 146 ? 29.885 7.858 181.549 1.00 19.83 146 LEU A O 1
ATOM 828 N N . LYS A 1 147 ? 28.411 8.282 179.895 1.00 20.61 147 LYS A N 1
ATOM 829 C CA . LYS A 1 147 ? 27.239 8.340 180.795 1.00 21.64 147 LYS A CA 1
ATOM 830 C C . LYS A 1 147 ? 27.072 7.039 181.564 1.00 22.42 147 LYS A C 1
ATOM 831 O O . LYS A 1 147 ? 26.755 7.049 182.751 1.00 21.98 147 LYS A O 1
ATOM 837 N N . ARG A 1 148 ? 27.335 5.929 180.898 1.00 21.65 148 ARG A N 1
ATOM 838 C CA . ARG A 1 148 ? 27.170 4.615 181.524 1.00 24.49 148 ARG A CA 1
ATOM 839 C C . ARG A 1 148 ? 28.288 4.268 182.508 1.00 24.75 148 ARG A C 1
ATOM 840 O O . ARG A 1 148 ? 28.035 3.735 183.599 1.00 25.23 148 ARG A O 1
ATOM 848 N N . CYS A 1 149 ? 29.527 4.584 182.143 1.00 21.45 149 CYS A N 1
ATOM 849 C CA . CYS A 1 149 ? 30.649 4.408 183.036 1.00 21.79 149 CYS A CA 1
ATOM 850 C C . CYS A 1 149 ? 30.443 5.218 184.322 1.00 21.76 149 CYS A C 1
ATOM 851 O O . CYS A 1 149 ? 30.679 4.704 185.425 1.00 22.64 149 CYS A O 1
ATOM 854 N N . VAL A 1 150 ? 30.012 6.473 184.184 1.00 21.09 150 VAL A N 1
ATOM 855 C CA . VAL A 1 150 ? 29.886 7.356 185.342 1.00 21.02 150 VAL A CA 1
ATOM 856 C C . VAL A 1 150 ? 28.700 6.910 186.216 1.00 23.74 150 VAL A C 1
ATOM 857 O O . VAL A 1 150 ? 28.852 6.742 187.429 1.00 24.53 150 VAL A O 1
ATOM 861 N N . SER A 1 151 ? 27.560 6.667 185.593 1.00 24.45 151 SER A N 1
ATOM 862 C CA . SER A 1 151 ? 26.334 6.380 186.361 1.00 25.94 151 SER A CA 1
ATOM 863 C C . SER A 1 151 ? 26.407 5.005 187.028 1.00 25.80 151 SER A C 1
ATOM 864 O O . SER A 1 151 ? 25.933 4.827 188.166 1.00 26.33 151 SER A O 1
ATOM 867 N N . GLU A 1 152 ? 27.003 4.037 186.350 1.00 26.47 152 GLU A N 1
ATOM 868 C CA . GLU A 1 152 ? 27.037 2.664 186.882 1.00 28.33 152 GLU A CA 1
ATOM 869 C C . GLU A 1 152 ? 28.239 2.338 187.761 1.00 28.67 152 GLU A C 1
ATOM 870 O O . GLU A 1 152 ? 28.120 1.489 188.648 1.00 28.40 152 GLU A O 1
ATOM 876 N N . TYR A 1 153 ? 29.378 3.008 187.541 1.00 26.15 153 TYR A N 1
ATOM 877 C CA . TYR A 1 153 ? 30.651 2.630 188.160 1.00 25.91 153 TYR A CA 1
ATOM 878 C C . TYR A 1 153 ? 31.412 3.785 188.835 1.00 23.91 153 TYR A C 1
ATOM 879 O O . TYR A 1 153 ? 32.356 3.540 189.583 1.00 23.68 153 TYR A O 1
ATOM 888 N N . GLY A 1 154 ? 31.029 5.031 188.539 1.00 21.53 154 GLY A N 1
ATOM 889 C CA . GLY A 1 154 ? 31.783 6.215 189.008 1.00 21.81 154 GLY A CA 1
ATOM 890 C C . GLY A 1 154 ? 33.191 6.236 188.434 1.00 21.95 154 GLY A C 1
ATOM 891 O O . GLY A 1 154 ? 34.121 6.797 189.039 1.00 22.62 154 GLY A O 1
ATOM 892 N N . LEU A 1 155 ? 33.328 5.645 187.245 1.00 20.61 155 LEU A N 1
ATOM 893 C CA . LEU A 1 155 ? 34.597 5.632 186.497 1.00 18.10 155 LEU A CA 1
ATOM 894 C C . LEU A 1 155 ? 34.359 6.295 185.161 1.00 16.57 155 LEU A C 1
ATOM 895 O O . LEU A 1 155 ? 33.220 6.445 184.727 1.00 17.14 155 LEU A O 1
ATOM 900 N N . ALA A 1 156 ? 35.447 6.689 184.518 1.00 18.20 156 ALA A N 1
ATOM 901 C CA . ALA A 1 156 ? 35.323 7.310 183.173 1.00 16.23 156 ALA A CA 1
ATOM 902 C C . ALA A 1 156 ? 36.626 7.227 182.428 1.00 15.92 156 ALA A C 1
ATOM 903 O O . ALA A 1 156 ? 37.694 7.202 183.030 1.00 15.90 156 ALA A O 1
ATOM 905 N N . PRO A 1 157 ? 36.557 7.147 181.082 1.00 15.52 157 PRO A N 1
ATOM 906 C CA . PRO A 1 157 ? 37.803 7.319 180.331 1.00 16.61 157 PRO A CA 1
ATOM 907 C C . PRO A 1 157 ? 38.541 8.612 180.699 1.00 15.18 157 PRO A C 1
ATOM 908 O O . PRO A 1 157 ? 37.923 9.537 181.237 1.00 15.89 157 PRO A O 1
ATOM 912 N N . ARG A 1 158 ? 39.845 8.671 180.415 1.00 15.00 158 ARG A N 1
ATOM 913 C CA . ARG A 1 158 ? 40.673 9.795 180.843 1.00 14.67 158 ARG A CA 1
ATOM 914 C C . ARG A 1 158 ? 41.186 10.633 179.680 1.00 15.74 158 ARG A C 1
ATOM 915 O O . ARG A 1 158 ? 41.822 11.639 179.891 1.00 14.22 158 ARG A O 1
ATOM 923 N N . SER A 1 159 ? 40.881 10.194 178.457 1.00 13.89 159 SER A N 1
ATOM 924 C CA . SER A 1 159 ? 41.307 10.940 177.274 1.00 14.26 159 SER A CA 1
ATOM 925 C C . SER A 1 159 ? 40.114 11.001 176.322 1.00 13.62 159 SER A C 1
ATOM 926 O O . SER A 1 159 ? 39.464 10.004 176.045 1.00 13.99 159 SER A O 1
ATOM 929 N N . TRP A 1 160 ? 39.824 12.204 175.856 1.00 13.49 160 TRP A N 1
ATOM 930 C CA . TRP A 1 160 ? 38.548 12.516 175.187 1.00 13.02 160 TRP A CA 1
ATOM 931 C C . TRP A 1 160 ? 38.750 13.184 173.806 1.00 14.33 160 TRP A C 1
ATOM 932 O O . TRP A 1 160 ? 39.876 13.422 173.364 1.00 16.02 160 TRP A O 1
ATOM 943 N N . THR A 1 161 ? 37.628 13.436 173.133 1.00 13.58 161 THR A N 1
ATOM 944 C CA . THR A 1 161 ? 37.548 14.414 172.055 1.00 13.11 161 THR A CA 1
ATOM 945 C C . THR A 1 161 ? 36.685 15.571 172.621 1.00 14.26 161 THR A C 1
ATOM 946 O O . THR A 1 161 ? 35.993 15.415 173.662 1.00 14.32 161 THR A O 1
ATOM 950 N N . ASP A 1 162 ? 36.710 16.733 171.975 1.00 13.44 162 ASP A N 1
ATOM 951 C CA . ASP A 1 162 ? 35.881 17.855 172.416 1.00 14.01 162 ASP A CA 1
ATOM 952 C C . ASP A 1 162 ? 34.411 17.508 172.235 1.00 15.21 162 ASP A C 1
ATOM 953 O O . ASP A 1 162 ? 33.577 17.933 173.035 1.00 14.94 162 ASP A O 1
ATOM 958 N N . TYR A 1 163 ? 34.129 16.767 171.162 1.00 14.53 163 TYR A N 1
ATOM 959 C CA . TYR A 1 163 ? 32.752 16.501 170.787 1.00 14.53 163 TYR A CA 1
ATOM 960 C C . TYR A 1 163 ? 32.540 15.012 170.955 1.00 14.46 163 TYR A C 1
ATOM 961 O O . TYR A 1 163 ? 33.316 14.171 170.424 1.00 13.02 163 TYR A O 1
ATOM 970 N N . LEU A 1 164 ? 31.503 14.658 171.727 1.00 15.34 164 LEU A N 1
ATOM 971 C CA . LEU A 1 164 ? 31.354 13.255 172.129 1.00 14.71 164 LEU A CA 1
ATOM 972 C C . LEU A 1 164 ? 30.352 12.424 171.294 1.00 14.17 164 LEU A C 1
ATOM 973 O O . LEU A 1 164 ? 30.250 11.194 171.484 1.00 14.30 164 LEU A O 1
ATOM 978 N N . GLY A 1 165 ? 29.729 13.075 170.303 1.00 16.05 165 GLY A N 1
ATOM 979 C CA . GLY A 1 165 ? 28.876 12.393 169.306 1.00 16.87 165 GLY A CA 1
ATOM 980 C C . GLY A 1 165 ? 29.696 11.744 168.198 1.00 16.99 165 GLY A C 1
ATOM 981 O O . GLY A 1 165 ? 29.376 11.907 167.003 1.00 17.00 165 GLY A O 1
ATOM 982 N N . LEU A 1 166 ? 30.732 10.993 168.598 1.00 15.18 166 LEU A N 1
ATOM 983 C CA . LEU A 1 166 ? 31.664 10.294 167.711 1.00 14.98 166 LEU A CA 1
ATOM 984 C C . LEU A 1 166 ? 31.765 8.857 168.153 1.00 16.40 166 LEU A C 1
ATOM 985 O O . LEU A 1 166 ? 31.580 8.581 169.342 1.00 16.66 166 LEU A O 1
ATOM 990 N N . THR A 1 167 ? 32.096 7.937 167.244 1.00 15.01 167 THR A N 1
ATOM 991 C CA . THR A 1 167 ? 32.231 6.538 167.683 1.00 15.59 167 THR A CA 1
ATOM 992 C C . THR A 1 167 ? 33.605 6.209 168.203 1.00 16.32 167 THR A C 1
ATOM 993 O O . THR A 1 167 ? 34.591 6.858 167.850 1.00 15.33 167 THR A O 1
ATOM 997 N N . VAL A 1 168 ? 33.663 5.161 169.015 1.00 15.92 168 VAL A N 1
ATOM 998 C CA . VAL A 1 168 ? 34.923 4.608 169.503 1.00 15.15 168 VAL A CA 1
ATOM 999 C C . VAL A 1 168 ? 35.859 4.179 168.354 1.00 15.55 168 VAL A C 1
ATOM 1000 O O . VAL A 1 168 ? 37.036 4.533 168.347 1.00 16.12 168 VAL A O 1
ATOM 1004 N N . GLY A 1 169 ? 35.325 3.438 167.387 1.00 15.56 169 GLY A N 1
ATOM 1005 C CA . GLY A 1 169 ? 36.150 2.896 166.298 1.00 16.33 169 GLY A CA 1
ATOM 1006 C C . GLY A 1 169 ? 36.586 4.053 165.411 1.00 13.97 169 GLY A C 1
ATOM 1007 O O . GLY A 1 169 ? 37.741 4.062 164.946 1.00 15.62 169 GLY A O 1
ATOM 1008 N N . GLY A 1 170 ? 35.697 5.039 165.260 1.00 14.21 170 GLY A N 1
ATOM 1009 C CA . GLY A 1 170 ? 35.940 6.254 164.426 1.00 15.53 170 GLY A CA 1
ATOM 1010 C C . GLY A 1 170 ? 37.114 7.085 164.954 1.00 16.52 170 GLY A C 1
ATOM 1011 O O . GLY A 1 170 ? 38.072 7.370 164.232 1.00 17.08 170 GLY A O 1
ATOM 1012 N N . THR A 1 171 ? 37.057 7.465 166.221 1.00 14.11 171 THR A N 1
ATOM 1013 C CA . THR A 1 171 ? 38.198 8.224 166.776 1.00 13.79 171 THR A CA 1
ATOM 1014 C C . THR A 1 171 ? 39.476 7.404 166.906 1.00 13.94 171 THR A C 1
ATOM 1015 O O . THR A 1 171 ? 40.562 7.944 166.683 1.00 14.68 171 THR A O 1
ATOM 1019 N N . LEU A 1 172 ? 39.386 6.113 167.285 1.00 14.11 172 LEU A N 1
ATOM 1020 C CA . LEU A 1 172 ? 40.578 5.266 167.416 1.00 15.87 172 LEU A CA 1
ATOM 1021 C C . LEU A 1 172 ? 41.247 5.028 166.067 1.00 15.01 172 LEU A C 1
ATOM 1022 O O . LEU A 1 172 ? 42.430 4.694 166.010 1.00 16.00 172 LEU A O 1
ATOM 1027 N N . SER A 1 173 ? 40.476 5.204 164.987 1.00 15.21 173 SER A N 1
ATOM 1028 C CA . SER A 1 173 ? 41.046 5.129 163.637 1.00 16.30 173 SER A CA 1
ATOM 1029 C C . SER A 1 173 ? 41.791 6.420 163.240 1.00 15.86 173 SER A C 1
ATOM 1030 O O . SER A 1 173 ? 42.447 6.480 162.184 1.00 15.01 173 SER A O 1
ATOM 1033 N N . ASN A 1 174 ? 41.725 7.442 164.094 1.00 14.15 174 ASN A N 1
ATOM 1034 C CA . ASN A 1 174 ? 42.390 8.700 163.820 1.00 14.17 174 ASN A CA 1
ATOM 1035 C C . ASN A 1 174 ? 43.395 9.040 164.915 1.00 14.63 174 ASN A C 1
ATOM 1036 O O . ASN A 1 174 ? 44.596 8.927 164.701 1.00 16.24 174 ASN A O 1
ATOM 1041 N N . ALA A 1 175 ? 42.902 9.455 166.080 1.00 15.15 175 ALA A N 1
ATOM 1042 C CA . ALA A 1 175 ? 43.756 9.602 167.280 1.00 13.16 175 ALA A CA 1
ATOM 1043 C C . ALA A 1 175 ? 42.805 9.812 168.444 1.00 14.68 175 ALA A C 1
ATOM 1044 O O . ALA A 1 175 ? 42.914 9.116 169.463 1.00 16.57 175 ALA A O 1
ATOM 1046 N N . GLY A 1 176 ? 41.930 10.815 168.314 1.00 13.20 176 GLY A N 1
ATOM 1047 C CA . GLY A 1 176 ? 40.994 11.193 169.392 1.00 13.32 176 GLY A CA 1
ATOM 1048 C C . GLY A 1 176 ? 41.710 12.187 170.298 1.00 13.25 176 GLY A C 1
ATOM 1049 O O . GLY A 1 176 ? 42.405 11.770 171.232 1.00 13.99 176 GLY A O 1
ATOM 1050 N N . VAL A 1 177 ? 41.578 13.483 170.020 1.00 12.83 177 VAL A N 1
ATOM 1051 C CA . VAL A 1 177 ? 42.357 14.516 170.699 1.00 13.68 177 VAL A CA 1
ATOM 1052 C C . VAL A 1 177 ? 41.498 15.529 171.421 1.00 14.09 177 VAL A C 1
ATOM 1053 O O . VAL A 1 177 ? 40.512 16.055 170.844 1.00 14.71 177 VAL A O 1
ATOM 1057 N N . SER A 1 178 ? 41.878 15.838 172.667 1.00 12.99 178 SER A N 1
ATOM 1058 C CA . SER A 1 178 ? 41.251 16.934 173.404 1.00 11.94 178 SER A CA 1
ATOM 1059 C C . SER A 1 178 ? 42.237 17.447 174.457 1.00 12.60 178 SER A C 1
ATOM 1060 O O . SER A 1 178 ? 43.459 17.154 174.400 1.00 13.81 178 SER A O 1
ATOM 1063 N N . GLY A 1 179 ? 41.720 18.200 175.412 1.00 11.86 179 GLY A N 1
ATOM 1064 C CA . GLY A 1 179 ? 42.540 18.891 176.385 1.00 11.85 179 GLY A CA 1
ATOM 1065 C C . GLY A 1 179 ? 43.228 18.011 177.422 1.00 13.18 179 GLY A C 1
ATOM 1066 O O . GLY A 1 179 ? 44.014 18.538 178.229 1.00 13.39 179 GLY A O 1
ATOM 1067 N N . GLN A 1 180 ? 42.986 16.695 177.386 1.00 12.98 180 GLN A N 1
ATOM 1068 C CA . GLN A 1 180 ? 43.680 15.751 178.300 1.00 13.78 180 GLN A CA 1
ATOM 1069 C C . GLN A 1 180 ? 44.906 15.133 177.660 1.00 13.79 180 GLN A C 1
ATOM 1070 O O . GLN A 1 180 ? 45.661 14.410 178.328 1.00 14.21 180 GLN A O 1
ATOM 1076 N N . ALA A 1 181 ? 45.057 15.295 176.336 1.00 12.83 181 ALA A N 1
ATOM 1077 C CA . ALA A 1 181 ? 46.082 14.528 175.630 1.00 12.26 181 ALA A CA 1
ATOM 1078 C C . ALA A 1 181 ? 47.492 14.889 176.058 1.00 12.74 181 ALA A C 1
ATOM 1079 O O . ALA A 1 181 ? 48.376 14.072 175.930 1.00 14.55 181 ALA A O 1
ATOM 1081 N N . PHE A 1 182 ? 47.710 16.117 176.531 1.00 13.71 182 PHE A N 1
ATOM 1082 C CA . PHE A 1 182 ? 49.062 16.487 176.936 1.00 14.70 182 PHE A CA 1
ATOM 1083 C C . PHE A 1 182 ? 49.512 15.608 178.110 1.00 15.39 182 PHE A C 1
ATOM 1084 O O . PHE A 1 182 ? 50.728 15.391 178.310 1.00 15.96 182 PHE A O 1
ATOM 1092 N N . ARG A 1 183 ? 48.524 15.112 178.862 1.00 14.96 183 ARG A N 1
ATOM 1093 C CA A ARG A 1 183 ? 48.794 14.324 180.075 0.50 14.20 183 ARG A CA 1
ATOM 1094 C CA B ARG A 1 183 ? 48.776 14.340 180.089 0.50 14.77 183 ARG A CA 1
ATOM 1095 C C . ARG A 1 183 ? 48.743 12.824 179.825 1.00 15.23 183 ARG A C 1
ATOM 1096 O O . ARG A 1 183 ? 49.675 12.103 180.225 1.00 17.87 183 ARG A O 1
ATOM 1111 N N . TYR A 1 184 ? 47.687 12.335 179.170 1.00 13.82 184 TYR A N 1
ATOM 1112 C CA . TYR A 1 184 ? 47.542 10.892 178.933 1.00 12.91 184 TYR A CA 1
ATOM 1113 C C . TYR A 1 184 ? 47.703 10.417 177.474 1.00 14.13 184 TYR A C 1
ATOM 1114 O O . TYR A 1 184 ? 47.518 9.228 177.189 1.00 15.66 184 TYR A O 1
ATOM 1123 N N . GLY A 1 185 ? 48.022 11.326 176.572 1.00 13.81 185 GLY A N 1
ATOM 1124 C CA . GLY A 1 185 ? 48.022 10.979 175.153 1.00 13.60 185 GLY A CA 1
ATOM 1125 C C . GLY A 1 185 ? 46.592 11.004 174.634 1.00 13.94 185 GLY A C 1
ATOM 1126 O O . GLY A 1 185 ? 45.638 11.129 175.405 1.00 14.57 185 GLY A O 1
ATOM 1127 N N . PRO A 1 186 ? 46.435 10.866 173.314 1.00 14.44 186 PRO A N 1
ATOM 1128 C CA . PRO A 1 186 ? 45.144 10.826 172.632 1.00 14.27 186 PRO A CA 1
ATOM 1129 C C . PRO A 1 186 ? 44.446 9.502 172.922 1.00 15.73 186 PRO A C 1
ATOM 1130 O O . PRO A 1 186 ? 45.005 8.626 173.586 1.00 15.42 186 PRO A O 1
ATOM 1134 N N . GLN A 1 187 ? 43.231 9.328 172.415 1.00 15.16 187 GLN A N 1
ATOM 1135 C CA . GLN A 1 187 ? 42.527 8.093 172.719 1.00 16.43 187 GLN A CA 1
ATOM 1136 C C . GLN A 1 187 ? 43.236 6.818 172.254 1.00 16.66 187 GLN A C 1
ATOM 1137 O O . GLN A 1 187 ? 43.123 5.767 172.890 1.00 15.63 187 GLN A O 1
ATOM 1143 N N . THR A 1 188 ? 44.008 6.897 171.167 1.00 16.95 188 THR A N 1
ATOM 1144 C CA . THR A 1 188 ? 44.805 5.725 170.744 1.00 16.03 188 THR A CA 1
ATOM 1145 C C . THR A 1 188 ? 45.918 5.340 171.748 1.00 17.71 188 THR A C 1
ATOM 1146 O O . THR A 1 188 ? 46.499 4.265 171.623 1.00 19.37 188 THR A O 1
ATOM 1150 N N . SER A 1 189 ? 46.226 6.215 172.709 1.00 17.73 189 SER A N 1
ATOM 1151 C CA . SER A 1 189 ? 47.175 5.874 173.803 1.00 17.47 189 SER A CA 1
ATOM 1152 C C . SER A 1 189 ? 46.510 5.281 175.041 1.00 18.58 189 SER A C 1
ATOM 1153 O O . SER A 1 189 ? 47.198 4.979 176.050 1.00 20.58 189 SER A O 1
ATOM 1156 N N . ASN A 1 190 ? 45.193 5.112 174.975 1.00 17.69 190 ASN A N 1
ATOM 1157 C CA . ASN A 1 190 ? 44.401 4.739 176.146 1.00 17.88 190 ASN A CA 1
ATOM 1158 C C . ASN A 1 190 ? 43.466 3.586 175.822 1.00 17.75 190 ASN A C 1
ATOM 1159 O O . ASN A 1 190 ? 42.302 3.526 176.259 1.00 18.31 190 ASN A O 1
ATOM 1164 N N . VAL A 1 191 ? 44.004 2.650 175.048 1.00 19.27 191 VAL A N 1
ATOM 1165 C CA A VAL A 1 191 ? 43.286 1.427 174.706 0.50 19.48 191 VAL A CA 1
ATOM 1166 C CA B VAL A 1 191 ? 43.295 1.411 174.693 0.50 19.45 191 VAL A CA 1
ATOM 1167 C C . VAL A 1 191 ? 44.312 0.292 174.760 1.00 19.94 191 VAL A C 1
ATOM 1168 O O . VAL A 1 191 ? 45.470 0.469 174.368 1.00 22.07 191 VAL A O 1
ATOM 1175 N N . THR A 1 192 ? 43.901 -0.867 175.270 1.00 20.40 192 THR A N 1
ATOM 1176 C CA . THR A 1 192 ? 44.884 -1.921 175.485 1.00 20.75 192 THR A CA 1
ATOM 1177 C C . THR A 1 192 ? 44.590 -3.192 174.692 1.00 22.34 192 THR A C 1
ATOM 1178 O O . THR A 1 192 ? 45.423 -4.111 174.659 1.00 24.29 192 THR A O 1
ATOM 1182 N N . GLU A 1 193 ? 43.411 -3.257 174.077 1.00 22.46 193 GLU A N 1
ATOM 1183 C CA . GLU A 1 193 ? 43.023 -4.413 173.271 1.00 23.98 193 GLU A CA 1
ATOM 1184 C C . GLU A 1 193 ? 41.905 -4.050 172.302 1.00 23.06 193 GLU A C 1
ATOM 1185 O O . GLU A 1 193 ? 41.059 -3.199 172.602 1.00 22.61 193 GLU A O 1
ATOM 1191 N N . LEU A 1 194 ? 41.902 -4.705 171.140 1.00 23.52 194 LEU A N 1
ATOM 1192 C CA . LEU A 1 194 ? 40.866 -4.521 170.127 1.00 23.98 194 LEU A CA 1
ATOM 1193 C C . LEU A 1 194 ? 40.439 -5.884 169.578 1.00 24.28 194 LEU A C 1
ATOM 1194 O O . LEU A 1 194 ? 41.257 -6.811 169.502 1.00 25.45 194 LEU A O 1
ATOM 1199 N N . ASP A 1 195 ? 39.174 -5.991 169.206 1.00 24.27 195 ASP A N 1
ATOM 1200 C CA . ASP A 1 195 ? 38.746 -6.986 168.228 1.00 24.42 195 ASP A CA 1
ATOM 1201 C C . ASP A 1 195 ? 38.633 -6.262 166.900 1.00 23.90 195 ASP A C 1
ATOM 1202 O O . ASP A 1 195 ? 38.009 -5.185 166.829 1.00 22.66 195 ASP A O 1
ATOM 1207 N N . VAL A 1 196 ? 39.186 -6.888 165.861 1.00 24.63 196 VAL A N 1
ATOM 1208 C CA . VAL A 1 196 ? 39.238 -6.307 164.523 1.00 24.27 196 VAL A CA 1
ATOM 1209 C C . VAL A 1 196 ? 38.760 -7.323 163.482 1.00 25.22 196 VAL A C 1
ATOM 1210 O O . VAL A 1 196 ? 39.114 -8.507 163.562 1.00 27.91 196 VAL A O 1
ATOM 1214 N N . VAL A 1 197 ? 37.933 -6.864 162.536 1.00 24.82 197 VAL A N 1
ATOM 1215 C CA . VAL A 1 197 ? 37.636 -7.650 161.311 1.00 24.77 197 VAL A CA 1
ATOM 1216 C C . VAL A 1 197 ? 38.572 -7.111 160.226 1.00 24.33 197 VAL A C 1
ATOM 1217 O O . VAL A 1 197 ? 38.435 -5.955 159.797 1.00 23.99 197 VAL A O 1
ATOM 1221 N N . THR A 1 198 ? 39.535 -7.923 159.812 1.00 23.24 198 THR A N 1
ATOM 1222 C CA A THR A 1 198 ? 40.594 -7.498 158.907 0.50 24.46 198 THR A CA 1
ATOM 1223 C CA B THR A 1 198 ? 40.577 -7.432 158.890 0.50 23.39 198 THR A CA 1
ATOM 1224 C C . THR A 1 198 ? 40.085 -7.459 157.451 1.00 23.57 198 THR A C 1
ATOM 1225 O O . THR A 1 198 ? 39.022 -7.999 157.154 1.00 23.85 198 THR A O 1
ATOM 1232 N N . GLY A 1 199 ? 40.850 -6.826 156.567 1.00 22.64 199 GLY A N 1
ATOM 1233 C CA . GLY A 1 199 ? 40.539 -6.804 155.132 1.00 26.50 199 GLY A CA 1
ATOM 1234 C C . GLY A 1 199 ? 40.740 -8.161 154.478 1.00 27.35 199 GLY A C 1
ATOM 1235 O O . GLY A 1 199 ? 40.447 -8.331 153.295 1.00 29.08 199 GLY A O 1
ATOM 1236 N N . ASN A 1 200 ? 41.250 -9.128 155.242 1.00 28.14 200 ASN A N 1
ATOM 1237 C CA . ASN A 1 200 ? 41.277 -10.537 154.791 1.00 29.04 200 ASN A CA 1
ATOM 1238 C C . ASN A 1 200 ? 39.987 -11.260 155.186 1.00 30.02 200 ASN A C 1
ATOM 1239 O O . ASN A 1 200 ? 39.698 -12.363 154.703 1.00 30.73 200 ASN A O 1
ATOM 1244 N N . GLY A 1 201 ? 39.214 -10.633 156.067 1.00 28.93 201 GLY A N 1
ATOM 1245 C CA . GLY A 1 201 ? 37.952 -11.178 156.542 1.00 29.97 201 GLY A CA 1
ATOM 1246 C C . GLY A 1 201 ? 38.109 -11.993 157.816 1.00 30.74 201 GLY A C 1
ATOM 1247 O O . GLY A 1 201 ? 37.182 -12.706 158.197 1.00 33.61 201 GLY A O 1
ATOM 1248 N N . ASP A 1 202 ? 39.286 -11.904 158.445 1.00 30.92 202 ASP A N 1
ATOM 1249 C CA . ASP A 1 202 ? 39.584 -12.590 159.712 1.00 31.41 202 ASP A CA 1
ATOM 1250 C C . ASP A 1 202 ? 39.126 -11.780 160.919 1.00 32.24 202 ASP A C 1
ATOM 1251 O O . ASP A 1 202 ? 39.320 -10.560 160.958 1.00 29.99 202 ASP A O 1
ATOM 1256 N N . VAL A 1 203 ? 38.529 -12.460 161.905 1.00 32.05 203 VAL A N 1
ATOM 1257 C CA . VAL A 1 203 ? 38.205 -11.817 163.186 1.00 32.35 203 VAL A CA 1
ATOM 1258 C C . VAL A 1 203 ? 39.351 -12.114 164.141 1.00 32.52 203 VAL A C 1
ATOM 1259 O O . VAL A 1 203 ? 39.659 -13.278 164.408 1.00 33.52 203 VAL A O 1
ATOM 1263 N N . VAL A 1 204 ? 39.987 -11.052 164.632 1.00 31.32 204 VAL A N 1
ATOM 1264 C CA . VAL A 1 204 ? 41.267 -11.139 165.328 1.00 30.96 204 VAL A CA 1
ATOM 1265 C C . VAL A 1 204 ? 41.240 -10.272 166.600 1.00 30.16 204 VAL A C 1
ATOM 1266 O O . VAL A 1 204 ? 40.752 -9.141 166.586 1.00 30.37 204 VAL A O 1
ATOM 1270 N N . THR A 1 205 ? 41.753 -10.807 167.702 1.00 28.00 205 THR A N 1
ATOM 1271 C CA . THR A 1 205 ? 41.904 -9.992 168.902 1.00 25.47 205 THR A CA 1
ATOM 1272 C C . THR A 1 205 ? 43.359 -9.615 168.906 1.00 25.01 205 THR A C 1
ATOM 1273 O O . THR A 1 205 ? 44.223 -10.464 168.613 1.00 26.19 205 THR A O 1
ATOM 1277 N N . CYS A 1 206 ? 43.649 -8.342 169.187 1.00 23.58 206 CYS A N 1
ATOM 1278 C CA . CYS A 1 206 ? 45.023 -7.866 169.190 1.00 23.70 206 CYS A CA 1
ATOM 1279 C C . CYS A 1 206 ? 45.296 -6.892 170.334 1.00 24.31 206 CYS A C 1
ATOM 1280 O O . CYS A 1 206 ? 44.365 -6.294 170.881 1.00 25.34 206 CYS A O 1
ATOM 1283 N N . SER A 1 207 ? 46.579 -6.732 170.646 1.00 25.35 207 SER A N 1
ATOM 1284 C CA . SER A 1 207 ? 47.084 -5.909 171.739 1.00 26.59 207 SER A CA 1
ATOM 1285 C C . SER A 1 207 ? 48.598 -5.796 171.627 1.00 27.48 207 SER A C 1
ATOM 1286 O O . SER A 1 207 ? 49.199 -6.291 170.671 1.00 26.95 207 SER A O 1
ATOM 1289 N N . GLU A 1 208 ? 49.227 -5.161 172.612 1.00 30.00 208 GLU A N 1
ATOM 1290 C CA . GLU A 1 208 ? 50.676 -5.002 172.583 1.00 33.45 208 GLU A CA 1
ATOM 1291 C C . GLU A 1 208 ? 51.355 -6.372 172.604 1.00 35.41 208 GLU A C 1
ATOM 1292 O O . GLU A 1 208 ? 52.499 -6.503 172.157 1.00 36.46 208 GLU A O 1
ATOM 1298 N N . ILE A 1 209 ? 50.638 -7.383 173.086 1.00 35.73 209 ILE A N 1
ATOM 1299 C CA . ILE A 1 209 ? 51.207 -8.728 173.206 1.00 38.24 209 ILE A CA 1
ATOM 1300 C C . ILE A 1 209 ? 50.679 -9.744 172.187 1.00 38.88 209 ILE A C 1
ATOM 1301 O O . ILE A 1 209 ? 51.416 -10.640 171.776 1.00 42.41 209 ILE A O 1
ATOM 1306 N N . GLU A 1 210 ? 49.427 -9.594 171.765 1.00 37.75 210 GLU A N 1
ATOM 1307 C CA . GLU A 1 210 ? 48.797 -10.522 170.824 1.00 36.51 210 GLU A CA 1
ATOM 1308 C C . GLU A 1 210 ? 48.581 -9.823 169.478 1.00 34.58 210 GLU A C 1
ATOM 1309 O O . GLU A 1 210 ? 47.986 -8.751 169.431 1.00 32.48 210 GLU A O 1
ATOM 1315 N N . ASN A 1 211 ? 49.059 -10.424 168.391 1.00 32.59 211 ASN A N 1
ATOM 1316 C CA . ASN A 1 211 ? 48.913 -9.806 167.062 1.00 31.77 211 ASN A CA 1
ATOM 1317 C C . ASN A 1 211 ? 49.233 -8.307 167.083 1.00 30.53 211 ASN A C 1
ATOM 1318 O O . ASN A 1 211 ? 48.433 -7.486 166.607 1.00 29.23 211 ASN A O 1
ATOM 1323 N N . SER A 1 212 ? 50.393 -7.960 167.636 1.00 29.49 212 SER A N 1
ATOM 1324 C CA . SER A 1 212 ? 50.732 -6.559 167.901 1.00 29.73 212 SER A CA 1
ATOM 1325 C C . SER A 1 212 ? 50.816 -5.701 166.640 1.00 28.68 212 SER A C 1
ATOM 1326 O O . SER A 1 212 ? 50.452 -4.522 166.666 1.00 26.29 212 SER A O 1
ATOM 1329 N N . GLU A 1 213 ? 51.300 -6.283 165.540 1.00 28.23 213 GLU A N 1
ATOM 1330 C CA . GLU A 1 213 ? 51.377 -5.537 164.286 1.00 28.51 213 GLU A CA 1
ATOM 1331 C C . GLU A 1 213 ? 49.993 -5.024 163.885 1.00 26.72 213 GLU A C 1
ATOM 1332 O O . GLU A 1 213 ? 49.862 -3.890 163.427 1.00 27.43 213 GLU A O 1
ATOM 1338 N N . LEU A 1 214 ? 48.961 -5.849 164.051 1.00 23.34 214 LEU A N 1
ATOM 1339 C CA . LEU A 1 214 ? 47.615 -5.420 163.670 1.00 22.82 214 LEU A CA 1
ATOM 1340 C C . LEU A 1 214 ? 47.112 -4.319 164.612 1.00 23.24 214 LEU A C 1
ATOM 1341 O O . LEU A 1 214 ? 46.521 -3.335 164.183 1.00 23.55 214 LEU A O 1
ATOM 1346 N N . PHE A 1 215 ? 47.338 -4.538 165.903 1.00 22.11 215 PHE A N 1
ATOM 1347 C CA . PHE A 1 215 ? 47.004 -3.580 166.957 1.00 21.81 215 PHE A CA 1
ATOM 1348 C C . PHE A 1 215 ? 47.558 -2.190 166.651 1.00 21.59 215 PHE A C 1
ATOM 1349 O O . PHE A 1 215 ? 46.794 -1.206 166.575 1.00 20.82 215 PHE A O 1
ATOM 1357 N N . PHE A 1 216 ? 48.870 -2.103 166.460 1.00 20.94 216 PHE A N 1
ATOM 1358 C CA . PHE A 1 216 ? 49.506 -0.814 166.197 1.00 20.60 216 PHE A CA 1
ATOM 1359 C C . PHE A 1 216 ? 49.117 -0.239 164.834 1.00 21.42 216 PHE A C 1
ATOM 1360 O O . PHE A 1 216 ? 49.039 0.983 164.683 1.00 21.80 216 PHE A O 1
ATOM 1368 N N . SER A 1 217 ? 48.842 -1.121 163.868 1.00 21.80 217 SER A N 1
ATOM 1369 C CA . SER A 1 217 ? 48.422 -0.672 162.510 1.00 20.24 217 SER A CA 1
ATOM 1370 C C . SER A 1 217 ? 47.058 0.015 162.578 1.00 19.39 217 SER A C 1
ATOM 1371 O O . SER A 1 217 ? 46.874 1.122 162.064 1.00 19.84 217 SER A O 1
ATOM 1374 N N . VAL A 1 218 ? 46.100 -0.664 163.197 1.00 17.97 218 VAL A N 1
ATOM 1375 C CA . VAL A 1 218 ? 44.728 -0.185 163.288 1.00 17.68 218 VAL A CA 1
ATOM 1376 C C . VAL A 1 218 ? 44.629 1.160 164.040 1.00 17.81 218 VAL A C 1
ATOM 1377 O O . VAL A 1 218 ? 43.852 2.037 163.657 1.00 16.28 218 VAL A O 1
ATOM 1381 N N . LEU A 1 219 ? 45.407 1.322 165.114 1.00 17.71 219 LEU A N 1
ATOM 1382 C CA . LEU A 1 219 ? 45.383 2.604 165.841 1.00 17.00 219 LEU A CA 1
ATOM 1383 C C . LEU A 1 219 ? 45.931 3.740 164.984 1.00 17.35 219 LEU A C 1
ATOM 1384 O O . LEU A 1 219 ? 47.123 3.763 164.637 1.00 18.86 219 LEU A O 1
ATOM 1389 N N . GLY A 1 220 ? 45.041 4.682 164.681 1.00 16.87 220 GLY A N 1
ATOM 1390 C CA . GLY A 1 220 ? 45.348 5.819 163.838 1.00 17.13 220 GLY A CA 1
ATOM 1391 C C . GLY A 1 220 ? 45.409 5.409 162.375 1.00 16.52 220 GLY A C 1
ATOM 1392 O O . GLY A 1 220 ? 45.823 6.212 161.528 1.00 16.21 220 GLY A O 1
ATOM 1393 N N . GLY A 1 221 ? 45.001 4.175 162.078 1.00 16.92 221 GLY A N 1
ATOM 1394 C CA . GLY A 1 221 ? 45.183 3.617 160.730 1.00 18.45 221 GLY A CA 1
ATOM 1395 C C . GLY A 1 221 ? 44.166 3.957 159.671 1.00 16.11 221 GLY A C 1
ATOM 1396 O O . GLY A 1 221 ? 44.187 3.334 158.586 1.00 15.91 221 GLY A O 1
ATOM 1397 N N . LEU A 1 222 ? 43.295 4.934 159.945 1.00 15.91 222 LEU A N 1
ATOM 1398 C CA . LEU A 1 222 ? 42.338 5.442 158.920 1.00 16.12 222 LEU A CA 1
ATOM 1399 C C . LEU A 1 222 ? 41.489 4.323 158.271 1.00 16.72 222 LEU A C 1
ATOM 1400 O O . LEU A 1 222 ? 41.122 4.393 15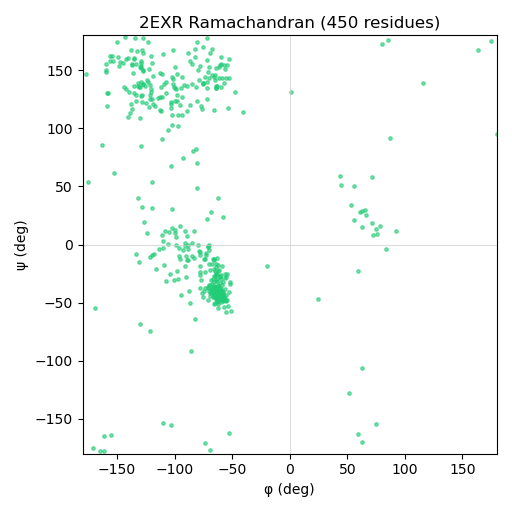7.101 1.00 17.01 222 LEU A O 1
ATOM 1405 N N . GLY A 1 223 ? 41.155 3.297 159.047 1.00 15.56 223 GLY A N 1
ATOM 1406 C CA . GLY A 1 223 ? 40.274 2.244 158.560 1.00 16.24 223 GLY A CA 1
ATOM 1407 C C . GLY A 1 223 ? 40.919 1.311 157.541 1.00 16.39 223 GLY A C 1
ATOM 1408 O O . GLY A 1 223 ? 40.235 0.477 156.961 1.00 17.54 223 GLY A O 1
ATOM 1409 N N . GLN A 1 224 ? 42.230 1.437 157.340 1.00 17.65 224 GLN A N 1
ATOM 1410 C CA . GLN A 1 224 ? 42.919 0.777 156.229 1.00 18.68 224 GLN A CA 1
ATOM 1411 C C . GLN A 1 224 ? 43.190 -0.711 156.428 1.00 20.41 224 GLN A C 1
ATOM 1412 O O . GLN A 1 224 ? 43.440 -1.437 155.462 1.00 20.75 224 GLN A O 1
ATOM 1418 N N . PHE A 1 225 ? 43.147 -1.177 157.681 1.00 20.97 225 PHE A N 1
ATOM 1419 C CA . PHE A 1 225 ? 43.650 -2.522 157.997 1.00 21.19 225 PHE A CA 1
ATOM 1420 C C . PHE A 1 225 ? 42.592 -3.417 158.629 1.00 22.26 225 PHE A C 1
ATOM 1421 O O . PHE A 1 225 ? 42.780 -4.625 158.767 1.00 24.38 225 PHE A O 1
ATOM 1429 N N . GLY A 1 226 ? 41.473 -2.824 159.005 1.00 22.64 226 GLY A N 1
ATOM 1430 C CA . GLY A 1 226 ? 40.386 -3.602 159.563 1.00 22.06 226 GLY A CA 1
ATOM 1431 C C . GLY A 1 226 ? 39.395 -2.732 160.279 1.00 22.81 226 GLY A C 1
ATOM 1432 O O . GLY A 1 226 ? 39.661 -1.546 160.542 1.00 20.92 226 GLY A O 1
ATOM 1433 N N . ILE A 1 227 ? 38.253 -3.339 160.584 1.00 20.84 227 ILE A N 1
ATOM 1434 C CA . ILE A 1 227 ? 37.169 -2.682 161.298 1.00 20.76 227 ILE A CA 1
ATOM 1435 C C . ILE A 1 227 ? 37.216 -3.034 162.787 1.00 21.12 227 ILE A C 1
ATOM 1436 O O . ILE A 1 227 ? 37.190 -4.201 163.157 1.00 21.01 227 ILE A O 1
ATOM 1441 N N . ILE A 1 228 ? 37.297 -2.004 163.623 1.00 19.02 228 ILE A N 1
ATOM 1442 C CA . ILE A 1 228 ? 37.313 -2.193 165.072 1.00 19.75 228 ILE A CA 1
ATOM 1443 C C . ILE A 1 228 ? 35.898 -2.492 165.552 1.00 19.08 228 ILE A C 1
ATOM 1444 O O . ILE A 1 228 ? 34.976 -1.670 165.411 1.00 20.21 228 ILE A O 1
ATOM 1449 N N . THR A 1 229 ? 35.733 -3.675 166.154 1.00 21.02 229 THR A N 1
ATOM 1450 C CA . THR A 1 229 ? 34.421 -4.101 166.637 1.00 20.74 229 THR A CA 1
ATOM 1451 C C . THR A 1 229 ? 34.324 -3.978 168.160 1.00 19.90 229 THR A C 1
ATOM 1452 O O . THR A 1 229 ? 33.231 -3.801 168.674 1.00 20.09 229 THR A O 1
ATOM 1456 N N . ARG A 1 230 ? 35.474 -4.042 168.837 1.00 19.91 230 ARG A N 1
ATOM 1457 C CA A ARG A 1 230 ? 35.519 -3.812 170.280 0.50 19.35 230 ARG A CA 1
ATOM 1458 C CA B ARG A 1 230 ? 35.548 -3.881 170.298 0.50 19.99 230 ARG A CA 1
ATOM 1459 C C . ARG A 1 230 ? 36.854 -3.196 170.673 1.00 18.91 230 ARG A C 1
ATOM 1460 O O . ARG A 1 230 ? 37.891 -3.480 170.076 1.00 20.52 230 ARG A O 1
ATOM 1475 N N . ALA A 1 231 ? 36.799 -2.310 171.665 1.00 18.63 231 ALA A N 1
ATOM 1476 C CA . ALA A 1 231 ? 37.981 -1.674 172.203 1.00 19.22 231 ALA A CA 1
ATOM 1477 C C . ALA A 1 231 ? 37.931 -1.766 173.724 1.00 18.51 231 ALA A C 1
ATOM 1478 O O . ALA A 1 231 ? 36.878 -1.565 174.313 1.00 19.17 231 ALA A O 1
ATOM 1480 N N . ARG A 1 232 ? 39.080 -2.056 174.314 1.00 19.30 232 ARG A N 1
ATOM 1481 C CA . ARG A 1 232 ? 39.252 -2.062 175.761 1.00 19.14 232 ARG A CA 1
ATOM 1482 C C . ARG A 1 232 ? 39.836 -0.725 176.158 1.00 17.82 232 ARG A C 1
ATOM 1483 O O . ARG A 1 232 ? 41.026 -0.491 175.997 1.00 19.55 232 ARG A O 1
ATOM 1491 N N . VAL A 1 233 ? 38.983 0.148 176.673 1.00 17.33 233 VAL A N 1
ATOM 1492 C CA . VAL A 1 233 ? 39.309 1.561 176.915 1.00 17.22 233 VAL A CA 1
ATOM 1493 C C . VAL A 1 233 ? 39.652 1.747 178.394 1.00 19.53 233 VAL A C 1
ATOM 1494 O O . VAL A 1 233 ? 38.939 1.229 179.268 1.00 21.19 233 VAL A O 1
ATOM 1498 N N . LEU A 1 234 ? 40.729 2.480 178.664 1.00 19.07 234 LEU A N 1
ATOM 1499 C CA . LEU A 1 234 ? 41.198 2.694 180.058 1.00 18.85 234 LEU A CA 1
ATOM 1500 C C . LEU A 1 234 ? 40.270 3.613 180.833 1.00 19.53 234 LEU A C 1
ATOM 1501 O O . LEU A 1 234 ? 39.638 4.502 180.259 1.00 19.22 234 LEU A O 1
ATOM 1506 N N . LEU A 1 235 ? 40.179 3.371 182.145 1.00 18.14 235 LEU A N 1
ATOM 1507 C CA . LEU A 1 235 ? 39.302 4.140 183.029 1.00 18.80 235 LEU A CA 1
ATOM 1508 C C . LEU A 1 235 ? 40.074 4.628 184.231 1.00 18.00 235 LEU A C 1
ATOM 1509 O O . LEU A 1 235 ? 41.054 4.007 184.651 1.00 21.45 235 LEU A O 1
ATOM 1514 N N . GLN A 1 236 ? 39.610 5.751 184.760 1.00 16.00 236 GLN A N 1
ATOM 1515 C CA . GLN A 1 236 ? 40.080 6.285 186.028 1.00 17.36 236 GLN A CA 1
ATOM 1516 C C . GLN A 1 236 ? 38.853 6.670 186.854 1.00 17.53 236 GLN A C 1
ATOM 1517 O O . GLN A 1 236 ? 37.743 6.742 186.336 1.00 16.39 236 GLN A O 1
ATOM 1523 N N . PRO A 1 237 ? 39.030 6.934 188.166 1.00 18.72 237 PRO A N 1
ATOM 1524 C CA . PRO A 1 237 ? 37.856 7.394 188.901 1.00 18.96 237 PRO A CA 1
ATOM 1525 C C . PRO A 1 237 ? 37.306 8.717 188.285 1.00 18.01 237 PRO A C 1
ATOM 1526 O O . PRO A 1 237 ? 38.085 9.620 187.912 1.00 19.15 237 PRO A O 1
ATOM 1530 N N . ALA A 1 238 ? 35.994 8.799 188.115 1.00 17.84 238 ALA A N 1
ATOM 1531 C CA . ALA A 1 238 ? 35.383 10.023 187.564 1.00 17.92 238 ALA A CA 1
ATOM 1532 C C . ALA A 1 238 ? 35.423 11.169 188.564 1.00 19.90 238 ALA A C 1
ATOM 1533 O O . ALA A 1 238 ? 34.928 11.025 189.703 1.00 20.24 238 ALA A O 1
ATOM 1535 N N . PRO A 1 239 ? 35.993 12.323 188.162 1.00 18.92 239 PRO A N 1
ATOM 1536 C CA . PRO A 1 239 ? 35.858 13.509 189.016 1.00 18.30 239 PRO A CA 1
ATOM 1537 C C . PRO A 1 239 ? 34.407 13.895 189.215 1.00 17.64 239 PRO A C 1
ATOM 1538 O O . PRO A 1 239 ? 33.570 13.636 188.351 1.00 15.66 239 PRO A O 1
ATOM 1542 N N . ASP A 1 240 ? 34.114 14.570 190.326 1.00 16.83 240 ASP A N 1
ATOM 1543 C CA . ASP A 1 240 ? 32.784 15.140 190.505 1.00 16.71 240 ASP A CA 1
ATOM 1544 C C . ASP A 1 240 ? 32.560 16.437 189.736 1.00 15.40 240 ASP A C 1
ATOM 1545 O O . ASP A 1 240 ? 31.515 16.621 189.121 1.00 16.82 240 ASP A O 1
ATOM 1558 N N . VAL A 1 242 ? 34.316 20.174 187.702 1.00 14.85 242 VAL A N 1
ATOM 1559 C CA . VAL A 1 242 ? 35.378 20.861 186.966 1.00 15.72 242 VAL A CA 1
ATOM 1560 C C . VAL A 1 242 ? 35.256 22.374 187.187 1.00 15.79 242 VAL A C 1
ATOM 1561 O O . VAL A 1 242 ? 34.155 22.951 187.036 1.00 16.45 242 VAL A O 1
ATOM 1565 N N . ARG A 1 243 ? 36.367 23.020 187.540 1.00 14.41 243 ARG A N 1
ATOM 1566 C CA . ARG A 1 243 ? 36.462 24.490 187.421 1.00 15.74 243 ARG A CA 1
ATOM 1567 C C . ARG A 1 243 ? 36.984 24.756 185.996 1.00 15.90 243 ARG A C 1
ATOM 1568 O O . ARG A 1 243 ? 38.117 24.390 185.666 1.00 15.64 243 ARG A O 1
ATOM 1576 N N . TRP A 1 244 ? 36.152 25.382 185.176 1.00 14.41 244 TRP A N 1
ATOM 1577 C CA . TRP A 1 244 ? 36.438 25.645 183.780 1.00 13.50 244 TRP A CA 1
ATOM 1578 C C . TRP A 1 244 ? 36.818 27.139 183.693 1.00 15.48 244 TRP A C 1
ATOM 1579 O O . TRP A 1 244 ? 36.037 28.007 184.085 1.00 14.23 244 TRP A O 1
ATOM 1590 N N . ILE A 1 245 ? 38.030 27.420 183.206 1.00 13.90 245 ILE A N 1
ATOM 1591 C CA . ILE A 1 245 ? 38.571 28.784 183.173 1.00 14.99 245 ILE A CA 1
ATOM 1592 C C . ILE A 1 245 ? 38.959 29.202 181.755 1.00 14.79 245 ILE A C 1
ATOM 1593 O O . ILE A 1 245 ? 39.501 28.392 181.002 1.00 15.49 245 ILE A O 1
ATOM 1598 N N . ARG A 1 246 ? 38.667 30.453 181.401 1.00 14.69 246 ARG A N 1
ATOM 1599 C CA . ARG A 1 246 ? 39.171 31.019 180.155 1.00 15.32 246 ARG A CA 1
ATOM 1600 C C . ARG A 1 246 ? 39.851 32.354 180.480 1.00 17.35 246 ARG A C 1
ATOM 1601 O O . ARG A 1 246 ? 39.288 33.216 181.156 1.00 17.43 246 ARG A O 1
ATOM 1609 N N . VAL A 1 247 ? 41.082 32.515 180.012 1.00 15.72 247 VAL A N 1
ATOM 1610 C CA . VAL A 1 247 ? 41.787 33.784 180.196 1.00 16.09 247 VAL A CA 1
ATOM 1611 C C . VAL A 1 247 ? 42.342 34.215 178.842 1.00 17.58 247 VAL A C 1
ATOM 1612 O O . VAL A 1 247 ? 42.621 33.362 178.002 1.00 18.64 247 VAL A O 1
ATOM 1616 N N . VAL A 1 248 ? 42.502 35.521 178.662 1.00 16.70 248 VAL A N 1
ATOM 1617 C CA . VAL A 1 248 ? 42.786 36.112 177.353 1.00 16.91 248 VAL A CA 1
ATOM 1618 C C . VAL A 1 248 ? 44.207 36.700 177.306 1.00 18.42 248 VAL A C 1
ATOM 1619 O O . VAL A 1 248 ? 44.611 37.382 178.241 1.00 18.41 248 VAL A O 1
ATOM 1623 N N . TYR A 1 249 ? 44.907 36.424 176.201 1.00 17.51 249 TYR A N 1
ATOM 1624 C CA . TYR A 1 249 ? 46.215 37.001 175.881 1.00 18.10 249 TYR A CA 1
ATOM 1625 C C . TYR A 1 249 ? 46.127 37.794 174.583 1.00 19.59 249 TYR A C 1
ATOM 1626 O O . TYR A 1 249 ? 45.450 37.385 173.637 1.00 19.75 249 TYR A O 1
ATOM 1635 N N . THR A 1 250 ? 46.880 38.895 174.519 1.00 20.62 250 THR A N 1
ATOM 1636 C CA . THR A 1 250 ? 46.997 39.640 173.272 1.00 21.81 250 THR A CA 1
ATOM 1637 C C . THR A 1 250 ? 48.285 39.247 172.525 1.00 20.88 250 THR A C 1
ATOM 1638 O O . THR A 1 250 ? 48.357 39.385 171.295 1.00 22.35 250 THR A O 1
ATOM 1642 N N . GLU A 1 251 ? 49.274 38.718 173.258 1.00 18.87 251 GLU A N 1
ATOM 1643 C CA . GLU A 1 251 ? 50.572 38.370 172.706 1.00 19.93 251 GLU A CA 1
ATOM 1644 C C . GLU A 1 251 ? 50.712 36.878 172.483 1.00 19.16 251 GLU A C 1
ATOM 1645 O O . GLU A 1 251 ? 50.690 36.103 173.451 1.00 19.55 251 GLU A O 1
ATOM 1651 N N . PHE A 1 252 ? 50.885 36.461 171.226 1.00 18.89 252 PHE A N 1
ATOM 1652 C CA . PHE A 1 252 ? 50.975 35.033 170.935 1.00 17.46 252 PHE A CA 1
ATOM 1653 C C . PHE A 1 252 ? 52.184 34.391 171.592 1.00 18.59 252 PHE A C 1
ATOM 1654 O O . PHE A 1 252 ? 52.131 33.253 172.012 1.00 16.61 252 PHE A O 1
ATOM 1662 N N . ASP A 1 253 ? 53.305 35.103 171.658 1.00 18.10 253 ASP A N 1
ATOM 1663 C CA A ASP A 1 253 ? 54.509 34.590 172.325 0.50 18.08 253 ASP A CA 1
ATOM 1664 C CA B ASP A 1 253 ? 54.468 34.499 172.288 0.50 17.38 253 ASP A CA 1
ATOM 1665 C C . ASP A 1 253 ? 54.232 34.225 173.782 1.00 16.98 253 ASP A C 1
ATOM 1666 O O . ASP A 1 253 ? 54.665 33.210 174.278 1.00 18.20 253 ASP A O 1
ATOM 1675 N N . GLU A 1 254 ? 53.515 35.099 174.469 1.00 16.09 254 GLU A N 1
ATOM 1676 C CA . GLU A 1 254 ? 53.241 34.888 175.909 1.00 16.88 254 GLU A CA 1
ATOM 1677 C C . GLU A 1 254 ? 52.207 33.795 176.110 1.00 16.56 254 GLU A C 1
ATOM 1678 O O . GLU A 1 254 ? 52.368 32.945 176.986 1.00 17.12 254 GLU A O 1
ATOM 1684 N N . PHE A 1 255 ? 51.197 33.799 175.251 1.00 16.36 255 PHE A N 1
ATOM 1685 C CA . PHE A 1 255 ? 50.184 32.734 175.213 1.00 16.56 255 PHE A CA 1
ATOM 1686 C C . PHE A 1 255 ? 50.836 31.372 175.088 1.00 15.93 255 PHE A C 1
ATOM 1687 O O . PHE A 1 255 ? 50.577 30.476 175.914 1.00 15.94 255 PHE A O 1
ATOM 1695 N N . THR A 1 256 ? 51.717 31.211 174.088 1.00 15.17 256 THR A N 1
ATOM 1696 C CA . THR A 1 256 ? 52.306 29.899 173.805 1.00 14.96 256 THR A CA 1
ATOM 1697 C C . THR A 1 256 ? 53.339 29.549 174.872 1.00 15.23 256 THR A C 1
ATOM 1698 O O . THR A 1 256 ? 53.388 28.417 175.296 1.00 14.07 256 THR A O 1
ATOM 1702 N N . GLN A 1 257 ? 54.111 30.529 175.345 1.00 15.00 257 GLN A N 1
ATOM 1703 C CA . GLN A 1 257 ? 55.073 30.237 176.441 1.00 15.53 257 GLN A CA 1
ATOM 1704 C C . GLN A 1 257 ? 54.329 29.715 177.680 1.00 15.15 257 GLN A C 1
ATOM 1705 O O . GLN A 1 257 ? 54.734 28.705 178.289 1.00 15.57 257 GLN A O 1
ATOM 1711 N N . ASP A 1 258 ? 53.244 30.393 178.038 1.00 15.69 258 ASP A N 1
ATOM 1712 C CA . ASP A 1 258 ? 52.450 30.027 179.225 1.00 14.69 258 ASP A CA 1
ATOM 1713 C C . ASP A 1 258 ? 51.804 28.653 179.044 1.00 14.81 258 ASP A C 1
ATOM 1714 O O . ASP A 1 258 ? 51.880 27.824 179.937 1.00 14.07 258 ASP A O 1
ATOM 1719 N N . ALA A 1 259 ? 51.234 28.387 177.858 1.00 15.82 259 ALA A N 1
ATOM 1720 C CA . ALA A 1 259 ? 50.592 27.085 177.593 1.00 14.43 259 ALA A CA 1
ATOM 1721 C C . ALA A 1 259 ? 51.579 25.945 177.630 1.00 16.01 259 ALA A C 1
ATOM 1722 O O . ALA A 1 259 ? 51.292 24.907 178.201 1.00 15.11 259 ALA A O 1
ATOM 1724 N N . GLU A 1 260 ? 52.752 26.155 177.030 1.00 14.68 260 GLU A N 1
ATOM 1725 C CA . GLU A 1 260 ? 53.802 25.131 177.011 1.00 14.88 260 GLU A CA 1
ATOM 1726 C C . GLU A 1 260 ? 54.331 24.836 178.414 1.00 14.74 260 GLU A C 1
ATOM 1727 O O . GLU A 1 260 ? 54.584 23.680 178.761 1.00 14.73 260 GLU A O 1
ATOM 1733 N N . TRP A 1 261 ? 54.427 25.888 179.219 1.00 14.32 261 TRP A N 1
ATOM 1734 C CA . TRP A 1 261 ? 54.865 25.762 180.589 1.00 17.08 261 TRP A CA 1
ATOM 1735 C C . TRP A 1 261 ? 53.846 24.911 181.337 1.00 16.80 261 TRP A C 1
ATOM 1736 O O . TRP A 1 261 ? 54.214 23.979 182.053 1.00 18.27 261 TRP A O 1
ATOM 1747 N N . LEU A 1 262 ? 52.555 25.191 181.120 1.00 17.54 262 LEU A N 1
ATOM 1748 C CA . LEU A 1 262 ? 51.515 24.497 181.864 1.00 16.97 262 LEU A CA 1
ATOM 1749 C C . LEU A 1 262 ? 51.472 23.015 181.521 1.00 18.43 262 LEU A C 1
ATOM 1750 O O . LEU A 1 262 ? 51.323 22.178 182.420 1.00 20.79 262 LEU A O 1
ATOM 1755 N N . VAL A 1 263 ? 51.583 22.663 180.228 1.00 16.39 263 VAL A N 1
ATOM 1756 C CA . VAL A 1 263 ? 51.546 21.244 179.839 1.00 15.24 263 VAL A CA 1
ATOM 1757 C C . VAL A 1 263 ? 52.817 20.471 180.183 1.00 17.09 263 VAL A C 1
ATOM 1758 O O . VAL A 1 263 ? 52.835 19.243 180.152 1.00 18.54 263 VAL A O 1
ATOM 1762 N N . SER A 1 264 ? 53.860 21.217 180.533 1.00 18.61 264 SER A N 1
ATOM 1763 C CA . SER A 1 264 ? 55.140 20.627 180.906 1.00 21.04 264 SER A CA 1
ATOM 1764 C C . SER A 1 264 ? 55.291 20.387 182.410 1.00 23.27 264 SER A C 1
ATOM 1765 O O . SER A 1 264 ? 56.304 19.820 182.843 1.00 23.36 264 SER A O 1
ATOM 1768 N N . GLN A 1 265 ? 54.311 20.822 183.197 1.00 22.63 265 GLN A N 1
ATOM 1769 C CA . GLN A 1 265 ? 54.395 20.697 184.671 1.00 25.25 265 GLN A CA 1
ATOM 1770 C C . GLN A 1 265 ? 54.275 19.239 185.085 1.00 27.29 265 GLN A C 1
ATOM 1771 O O . GLN A 1 265 ? 53.672 18.420 184.375 1.00 25.79 265 GLN A O 1
ATOM 1777 N N . LYS A 1 266 ? 54.873 18.914 186.233 1.00 29.76 266 LYS A N 1
ATOM 1778 C CA . LYS A 1 266 ? 54.842 17.553 186.764 1.00 32.50 266 LYS A CA 1
ATOM 1779 C C . LYS A 1 266 ? 53.427 17.045 186.925 1.00 33.14 266 LYS A C 1
ATOM 1780 O O . LYS A 1 266 ? 52.516 17.802 187.294 1.00 31.56 266 LYS A O 1
ATOM 1786 N N . ASN A 1 267 ? 53.258 15.753 186.656 1.00 35.24 267 ASN A N 1
ATOM 1787 C CA . ASN A 1 267 ? 51.948 15.129 186.719 1.00 36.14 267 ASN A CA 1
ATOM 1788 C C . ASN A 1 267 ? 51.213 15.498 188.003 1.00 36.45 267 ASN A C 1
ATOM 1789 O O . ASN A 1 267 ? 51.769 15.463 189.114 1.00 36.08 267 ASN A O 1
ATOM 1794 N N . GLU A 1 268 ? 49.966 15.899 187.808 1.00 36.54 268 GLU A N 1
ATOM 1795 C CA . GLU A 1 268 ? 49.035 16.283 188.862 1.00 37.89 268 GLU A CA 1
ATOM 1796 C C . GLU A 1 268 ? 49.452 17.515 189.693 1.00 37.60 268 GLU A C 1
ATOM 1797 O O . GLU A 1 268 ? 48.874 17.780 190.751 1.00 39.02 268 GLU A O 1
ATOM 1803 N N . SER A 1 269 ? 50.422 18.289 189.195 1.00 36.71 269 SER A N 1
ATOM 1804 C CA . SER A 1 269 ? 50.790 19.562 189.838 1.00 34.28 269 SER A CA 1
ATOM 1805 C C . SER A 1 269 ? 50.100 20.782 189.198 1.00 33.40 269 SER A C 1
ATOM 1806 O O . SER A 1 269 ? 50.152 21.894 189.743 1.00 34.86 269 SER A O 1
ATOM 1809 N N . SER A 1 270 ? 49.450 20.564 188.059 1.00 29.20 270 SER A N 1
ATOM 1810 C CA A SER A 1 270 ? 48.849 21.618 187.248 0.50 26.97 270 SER A CA 1
ATOM 1811 C CA B SER A 1 270 ? 48.781 21.677 187.384 0.50 27.35 270 SER A CA 1
ATOM 1812 C C . SER A 1 270 ? 47.395 21.251 186.919 1.00 25.34 270 SER A C 1
ATOM 1813 O O . SER A 1 270 ? 46.706 20.536 187.659 1.00 24.09 270 SER A O 1
ATOM 1818 N N . PHE A 1 271 ? 46.957 21.710 185.762 1.00 21.92 271 PHE A N 1
ATOM 1819 C CA . PHE A 1 271 ? 45.575 21.504 185.382 1.00 18.09 271 PHE A CA 1
ATOM 1820 C C . PHE A 1 271 ? 45.341 20.124 184.777 1.00 18.51 271 PHE A C 1
ATOM 1821 O O . PHE A 1 271 ? 46.295 19.391 184.446 1.00 19.67 271 PHE A O 1
ATOM 1829 N N . ASP A 1 272 ? 44.056 19.775 184.634 1.00 14.71 272 ASP A N 1
ATOM 1830 C CA . ASP A 1 272 ? 43.664 18.470 184.094 1.00 14.90 272 ASP A CA 1
ATOM 1831 C C . ASP A 1 272 ? 43.139 18.574 182.655 1.00 14.20 272 ASP A C 1
ATOM 1832 O O . ASP A 1 272 ? 42.723 17.573 182.085 1.00 16.83 272 ASP A O 1
ATOM 1837 N N . TYR A 1 273 ? 43.130 19.795 182.124 1.00 14.07 273 TYR A N 1
ATOM 1838 C CA . TYR A 1 273 ? 42.684 20.044 180.744 1.00 11.76 273 TYR A CA 1
ATOM 1839 C C . TYR A 1 273 ? 43.318 21.375 180.361 1.00 10.47 273 TYR A C 1
ATOM 1840 O O . TYR A 1 273 ? 43.249 22.344 181.121 1.00 12.35 273 TYR A O 1
ATOM 1849 N N . VAL A 1 274 ? 43.963 21.390 179.186 1.00 11.91 274 VAL A N 1
ATOM 1850 C CA . VAL A 1 274 ? 44.527 22.626 178.623 1.00 13.07 274 VAL A CA 1
ATOM 1851 C C . VAL A 1 274 ? 44.220 22.638 177.115 1.00 13.02 274 VAL A C 1
ATOM 1852 O O . VAL A 1 274 ? 44.590 21.715 176.378 1.00 13.83 274 VAL A O 1
ATOM 1856 N N . GLU A 1 275 ? 43.503 23.673 176.708 1.00 14.62 275 GLU A N 1
ATOM 1857 C CA . GLU A 1 275 ? 43.287 23.971 175.300 1.00 13.49 275 GLU A CA 1
ATOM 1858 C C . GLU A 1 275 ? 43.503 25.447 175.065 1.00 12.96 275 GLU A C 1
ATOM 1859 O O . GLU A 1 275 ? 43.801 26.230 175.989 1.00 13.08 275 GLU A O 1
ATOM 1865 N N . GLY A 1 276 ? 43.388 25.843 173.804 1.00 13.86 276 GLY A N 1
ATOM 1866 C CA . GLY A 1 276 ? 43.483 27.261 173.474 1.00 12.68 276 GLY A CA 1
ATOM 1867 C C . GLY A 1 276 ? 42.740 27.533 172.195 1.00 12.11 276 GLY A C 1
ATOM 1868 O O . GLY A 1 276 ? 42.478 26.608 171.420 1.00 14.31 276 GLY A O 1
ATOM 1869 N N . PHE A 1 277 ? 42.425 28.799 171.959 1.00 14.21 277 PHE A N 1
ATOM 1870 C CA . PHE A 1 277 ? 41.767 29.174 170.701 1.00 14.23 277 PHE A CA 1
ATOM 1871 C C . PHE A 1 277 ? 42.042 30.597 170.317 1.00 15.30 277 PHE A C 1
ATOM 1872 O O . PHE A 1 277 ? 42.390 31.403 171.156 1.00 16.92 277 PHE A O 1
ATOM 1880 N N . VAL A 1 278 ? 41.893 30.890 169.032 1.00 16.04 278 VAL A N 1
ATOM 1881 C CA . VAL A 1 278 ? 42.067 32.239 168.522 1.00 16.26 278 VAL A CA 1
ATOM 1882 C C . VAL A 1 278 ? 40.675 32.818 168.332 1.00 17.39 278 VAL A C 1
ATOM 1883 O O . VAL A 1 278 ? 39.769 32.112 167.872 1.00 18.69 278 VAL A O 1
ATOM 1887 N N . PHE A 1 279 ? 40.494 34.074 168.712 1.00 17.35 279 PHE A N 1
ATOM 1888 C CA . PHE A 1 279 ? 39.231 34.747 168.417 1.00 18.51 279 PHE A CA 1
ATOM 1889 C C . PHE A 1 279 ? 39.446 36.146 167.848 1.00 20.62 279 PHE A C 1
ATOM 1890 O O . PHE A 1 279 ? 40.488 36.759 168.044 1.00 20.81 279 PHE A O 1
ATOM 1898 N N . VAL A 1 280 ? 38.459 36.619 167.094 1.00 21.49 280 VAL A N 1
ATOM 1899 C CA . VAL A 1 280 ? 38.558 37.934 166.465 1.00 23.05 280 VAL A CA 1
ATOM 1900 C C . VAL A 1 280 ? 38.428 39.042 167.491 1.00 22.87 280 VAL A C 1
ATOM 1901 O O . VAL A 1 280 ? 37.613 38.987 168.410 1.00 24.73 280 VAL A O 1
ATOM 1905 N N . ASN A 1 281 ? 39.247 40.067 167.321 1.00 25.82 281 ASN A N 1
ATOM 1906 C CA . ASN A 1 281 ? 39.194 41.241 168.168 1.00 27.01 281 ASN A CA 1
ATOM 1907 C C . ASN A 1 281 ? 38.077 42.187 167.685 1.00 28.08 281 ASN A C 1
ATOM 1908 O O . ASN A 1 281 ? 38.312 43.159 166.959 1.00 28.59 281 ASN A O 1
ATOM 1913 N N . GLY A 1 282 ? 36.855 41.879 168.096 1.00 29.24 282 GLY A N 1
ATOM 1914 C CA . GLY A 1 282 ? 35.674 42.608 167.670 1.00 30.09 282 GLY A CA 1
ATOM 1915 C C . GLY A 1 282 ? 34.445 41.919 168.214 1.00 30.33 282 GLY A C 1
ATOM 1916 O O . GLY A 1 282 ? 34.533 40.839 168.806 1.00 28.62 282 GLY A O 1
ATOM 1917 N N . ALA A 1 283 ? 33.285 42.527 167.995 1.00 30.55 283 ALA A N 1
ATOM 1918 C CA . ALA A 1 283 ? 32.054 42.055 168.611 1.00 30.75 283 ALA A CA 1
ATOM 1919 C C . ALA A 1 283 ? 31.269 40.989 167.843 1.00 30.60 283 ALA A C 1
ATOM 1920 O O . ALA A 1 283 ? 30.213 40.544 168.312 1.00 31.07 283 ALA A O 1
ATOM 1922 N N . ASP A 1 284 ? 31.762 40.575 166.678 1.00 30.82 284 ASP A N 1
ATOM 1923 C CA . ASP A 1 284 ? 31.142 39.505 165.894 1.00 31.61 284 ASP A CA 1
ATOM 1924 C C . ASP A 1 284 ? 30.696 38.409 166.871 1.00 31.99 284 ASP A C 1
ATOM 1925 O O . ASP A 1 284 ? 31.534 37.817 167.540 1.00 32.08 284 ASP A O 1
ATOM 1930 N N . PRO A 1 285 ? 29.376 38.183 167.011 1.00 31.47 285 PRO A N 1
ATOM 1931 C CA . PRO A 1 285 ? 28.887 37.164 167.968 1.00 30.11 285 PRO A CA 1
ATOM 1932 C C . PRO A 1 285 ? 29.297 35.728 167.640 1.00 29.49 285 PRO A C 1
ATOM 1933 O O . PRO A 1 285 ? 29.217 34.850 168.497 1.00 30.60 285 PRO A O 1
ATOM 1937 N N . VAL A 1 286 ? 29.733 35.484 166.418 1.00 28.39 286 VAL A N 1
ATOM 1938 C CA . VAL A 1 286 ? 30.111 34.148 166.017 1.00 28.02 286 VAL A CA 1
ATOM 1939 C C . VAL A 1 286 ? 31.639 33.955 166.044 1.00 27.83 286 VAL A C 1
ATOM 1940 O O . VAL A 1 286 ? 32.130 32.846 166.320 1.00 28.59 286 VAL A O 1
ATOM 1944 N N . ASN A 1 287 ? 32.376 35.035 165.798 1.00 26.02 287 ASN A N 1
ATOM 1945 C CA . ASN A 1 287 ? 33.841 34.965 165.630 1.00 25.23 287 ASN A CA 1
ATOM 1946 C C . ASN A 1 287 ? 34.640 35.719 166.677 1.00 24.65 287 ASN A C 1
ATOM 1947 O O . ASN A 1 287 ? 35.828 35.444 166.865 1.00 24.02 287 ASN A O 1
ATOM 1952 N N . GLY A 1 288 ? 33.987 36.672 167.339 1.00 23.61 288 GLY A N 1
ATOM 1953 C CA . GLY A 1 288 ? 34.666 37.627 168.217 1.00 23.48 288 GLY A CA 1
ATOM 1954 C C . GLY A 1 288 ? 34.530 37.376 169.701 1.00 21.93 288 GLY A C 1
ATOM 1955 O O . GLY A 1 288 ? 34.276 36.237 170.134 1.00 22.73 288 GLY A O 1
ATOM 1956 N N . TRP A 1 289 ? 34.677 38.436 170.492 1.00 22.67 289 TRP A N 1
ATOM 1957 C CA . TRP A 1 289 ? 34.783 38.254 171.930 1.00 24.09 289 TRP A CA 1
ATOM 1958 C C . TRP A 1 289 ? 33.529 37.688 172.621 1.00 24.34 289 TRP A C 1
ATOM 1959 O O . TRP A 1 289 ? 33.659 37.096 173.685 1.00 23.19 289 TRP A O 1
ATOM 1970 N N . PRO A 1 290 ? 32.324 37.838 172.017 1.00 25.30 290 PRO A N 1
ATOM 1971 C CA . PRO A 1 290 ? 31.179 37.202 172.664 1.00 27.17 290 PRO A CA 1
ATOM 1972 C C . PRO A 1 290 ? 31.331 35.686 172.828 1.00 26.81 290 PRO A C 1
ATOM 1973 O O . PRO A 1 290 ? 30.615 35.093 173.638 1.00 27.47 290 PRO A O 1
ATOM 1977 N N . THR A 1 291 ? 32.243 35.075 172.070 1.00 26.39 291 THR A N 1
ATOM 1978 C CA . THR A 1 291 ? 32.449 33.622 172.114 1.00 24.74 291 THR A CA 1
ATOM 1979 C C . THR A 1 291 ? 33.257 33.178 173.341 1.00 24.50 291 THR A C 1
ATOM 1980 O O . THR A 1 291 ? 33.388 31.975 173.593 1.00 24.47 291 THR A O 1
ATOM 1984 N N . VAL A 1 292 ? 33.807 34.143 174.074 1.00 21.55 292 VAL A N 1
ATOM 1985 C CA . VAL A 1 292 ? 34.725 33.846 175.198 1.00 20.60 292 VAL A CA 1
ATOM 1986 C C . VAL A 1 292 ? 34.070 33.591 176.572 1.00 21.41 292 VAL A C 1
ATOM 1987 O O . VAL A 1 292 ? 34.371 32.574 177.212 1.00 19.00 292 VAL A O 1
ATOM 1991 N N . PRO A 1 293 ? 33.164 34.485 177.038 1.00 21.73 293 PRO A N 1
ATOM 1992 C CA . PRO A 1 293 ? 32.546 34.246 178.352 1.00 21.18 293 PRO A CA 1
ATOM 1993 C C . PRO A 1 293 ? 31.868 32.859 178.497 1.00 18.75 293 PRO A C 1
ATOM 1994 O O . PRO A 1 293 ? 31.449 32.241 177.516 1.00 19.09 293 PRO A O 1
ATOM 1998 N N . LEU A 1 294 ? 31.770 32.397 179.739 1.00 19.61 294 LEU A N 1
ATOM 1999 C CA . LEU A 1 294 ? 31.337 31.046 180.057 1.00 20.44 294 LEU A CA 1
ATOM 2000 C C . LEU A 1 294 ? 29.943 30.992 180.687 1.00 22.12 294 LEU A C 1
ATOM 2001 O O . LEU A 1 294 ? 29.330 29.941 180.706 1.00 23.77 294 LEU A O 1
ATOM 2006 N N . HIS A 1 295 ? 29.461 32.116 181.196 1.00 22.75 295 HIS A N 1
ATOM 2007 C CA . HIS A 1 295 ? 28.051 32.215 181.615 1.00 24.29 295 HIS A CA 1
ATOM 2008 C C . HIS A 1 295 ? 27.473 33.586 181.296 1.00 26.90 295 HIS A C 1
ATOM 2009 O O . HIS A 1 295 ? 28.212 34.548 181.160 1.00 25.64 295 HIS A O 1
ATOM 2016 N N . PRO A 1 296 ? 26.133 33.688 181.227 1.00 30.81 296 PRO A N 1
ATOM 2017 C CA . PRO A 1 296 ? 25.494 34.951 180.818 1.00 32.25 296 PRO A CA 1
ATOM 2018 C C . PRO A 1 296 ? 25.658 36.130 181.777 1.00 33.18 296 PRO A C 1
ATOM 2019 O O . PRO A 1 296 ? 25.385 37.270 181.398 1.00 34.71 296 PRO A O 1
ATOM 2023 N N . ASP A 1 297 ? 26.126 35.891 182.992 1.00 33.66 297 ASP A N 1
ATOM 2024 C CA . ASP A 1 297 ? 26.185 36.972 183.963 1.00 34.65 297 ASP A CA 1
ATOM 2025 C C . ASP A 1 297 ? 27.569 37.631 184.120 1.00 35.40 297 ASP A C 1
ATOM 2026 O O . ASP A 1 297 ? 27.766 38.500 184.967 1.00 34.92 297 ASP A O 1
ATOM 2031 N N . HIS A 1 298 ? 28.517 37.230 183.270 1.00 35.86 298 HIS A N 1
ATOM 2032 C CA . HIS A 1 298 ? 29.807 37.912 183.190 1.00 36.39 298 HIS A CA 1
ATOM 2033 C C . HIS A 1 298 ? 30.205 37.994 181.733 1.00 36.68 298 HIS A C 1
ATOM 2034 O O . HIS A 1 298 ? 30.527 36.981 181.107 1.00 38.05 298 HIS A O 1
ATOM 2041 N N . GLU A 1 299 ? 30.173 39.209 181.207 1.00 35.34 299 GLU A N 1
ATOM 2042 C CA . GLU A 1 299 ? 30.430 39.446 179.800 1.00 36.99 299 GLU A CA 1
ATOM 2043 C C . GLU A 1 299 ? 31.839 39.975 179.554 1.00 34.35 299 GLU A C 1
ATOM 2044 O O . GLU A 1 299 ? 32.550 40.354 180.487 1.00 34.20 299 GLU A O 1
ATOM 2050 N N . PHE A 1 300 ? 32.239 39.961 178.288 1.00 33.28 300 PHE A N 1
ATOM 2051 C CA . PHE A 1 300 ? 33.569 40.405 177.876 1.00 32.06 300 PHE A CA 1
ATOM 2052 C C . PHE A 1 300 ? 33.587 41.923 177.779 1.00 32.52 300 PHE A C 1
ATOM 2053 O O . PHE A 1 300 ? 32.797 42.503 177.033 1.00 33.75 300 PHE A O 1
ATOM 2061 N N . ASP A 1 301 ? 34.495 42.559 178.510 1.00 32.50 301 ASP A N 1
ATOM 2062 C CA . ASP A 1 301 ? 34.627 44.012 178.473 1.00 32.78 301 ASP A CA 1
ATOM 2063 C C . ASP A 1 301 ? 35.833 44.426 177.620 1.00 32.57 301 ASP A C 1
ATOM 2064 O O . ASP A 1 301 ? 36.966 44.340 178.077 1.00 30.64 301 ASP A O 1
ATOM 2069 N N . PRO A 1 302 ? 35.585 44.885 176.374 1.00 33.33 302 PRO A N 1
ATOM 2070 C CA . PRO A 1 302 ? 36.715 45.107 175.472 1.00 34.24 302 PRO A CA 1
ATOM 2071 C C . PRO A 1 302 ? 37.550 46.334 175.840 1.00 35.05 302 PRO A C 1
ATOM 2072 O O . PRO A 1 302 ? 38.618 46.536 175.268 1.00 34.97 302 PRO A O 1
ATOM 2076 N N . THR A 1 303 ? 37.068 47.139 176.789 1.00 35.33 303 THR A N 1
ATOM 2077 C CA . THR A 1 303 ? 37.859 48.264 177.306 1.00 36.31 303 THR A CA 1
ATOM 2078 C C . THR A 1 303 ? 39.009 47.802 178.209 1.00 35.31 303 THR A C 1
ATOM 2079 O O . THR A 1 303 ? 39.842 48.610 178.624 1.00 35.54 303 THR A O 1
ATOM 2083 N N . ARG A 1 304 ? 39.049 46.506 178.524 1.00 33.06 304 ARG A N 1
ATOM 2084 C CA . ARG A 1 304 ? 40.188 45.955 179.255 1.00 32.17 304 ARG A CA 1
ATOM 2085 C C . ARG A 1 304 ? 41.344 45.631 178.293 1.00 30.89 304 ARG A C 1
ATOM 2086 O O . ARG A 1 304 ? 42.457 45.373 178.731 1.00 29.81 304 ARG A O 1
ATOM 2094 N N . LEU A 1 305 ? 41.077 45.654 176.992 1.00 31.11 305 LEU A N 1
ATOM 2095 C CA . LEU A 1 305 ? 42.104 45.297 176.009 1.00 32.44 305 LEU A CA 1
ATOM 2096 C C . LEU A 1 305 ? 43.061 46.476 175.799 1.00 35.03 305 LEU A C 1
ATOM 2097 O O . LEU A 1 305 ? 42.615 47.618 175.794 1.00 36.06 305 LEU A O 1
ATOM 2102 N N . PRO A 1 306 ? 44.370 46.203 175.635 1.00 36.59 306 PRO A N 1
ATOM 2103 C CA . PRO A 1 306 ? 45.322 47.280 175.273 1.00 37.90 306 PRO A CA 1
ATOM 2104 C C . PRO A 1 306 ? 45.011 47.877 173.895 1.00 38.56 306 PRO A C 1
ATOM 2105 O O . PRO A 1 306 ? 44.484 47.174 173.031 1.00 38.87 306 PRO A O 1
ATOM 2109 N N . GLN A 1 307 ? 45.362 49.151 173.684 1.00 39.07 307 GLN A N 1
ATOM 2110 C CA A GLN A 1 307 ? 45.068 49.842 172.423 0.50 40.09 307 GLN A CA 1
ATOM 2111 C CA B GLN A 1 307 ? 45.069 49.841 172.424 0.50 39.88 307 GLN A CA 1
ATOM 2112 C C . GLN A 1 307 ? 45.761 49.224 171.204 1.00 40.28 307 GLN A C 1
ATOM 2113 O O . GLN A 1 307 ? 45.273 49.341 170.077 1.00 41.72 307 GLN A O 1
ATOM 2124 N N . SER A 1 308 ? 46.898 48.570 171.422 1.00 40.47 308 SER A N 1
ATOM 2125 C CA . SER A 1 308 ? 47.682 48.041 170.295 1.00 41.30 308 SER A CA 1
ATOM 2126 C C . SER A 1 308 ? 47.360 46.604 169.853 1.00 40.66 308 SER A C 1
ATOM 2127 O O . SER A 1 308 ? 48.112 46.027 169.057 1.00 41.47 308 SER A O 1
ATOM 2130 N N . CYS A 1 309 ? 46.253 46.040 170.346 1.00 39.73 309 CYS A N 1
ATOM 2131 C CA . CYS A 1 309 ? 45.862 44.650 170.041 1.00 38.90 309 CYS A CA 1
ATOM 2132 C C . CYS A 1 309 ? 45.813 44.331 168.559 1.00 36.89 309 CYS A C 1
ATOM 2133 O O . CYS A 1 309 ? 45.374 45.152 167.759 1.00 37.41 309 CYS A O 1
ATOM 2136 N N . GLY A 1 310 ? 46.220 43.115 168.204 1.00 35.02 310 GLY A N 1
ATOM 2137 C CA . GLY A 1 310 ? 46.105 42.650 166.825 1.00 31.80 310 GLY A CA 1
ATOM 2138 C C . GLY A 1 310 ? 44.669 42.411 166.380 1.00 30.07 310 GLY A C 1
ATOM 2139 O O . GLY A 1 310 ? 43.725 42.670 167.130 1.00 30.75 310 GLY A O 1
ATOM 2140 N N . SER A 1 311 ? 44.543 41.928 165.143 1.00 28.02 311 SER A N 1
ATOM 2141 C CA A SER A 1 311 ? 43.262 41.573 164.538 0.50 27.16 311 SER A CA 1
ATOM 2142 C CA B SER A 1 311 ? 43.263 41.556 164.531 0.50 26.93 311 SER A CA 1
ATOM 2143 C C . SER A 1 311 ? 42.607 40.420 165.295 1.00 25.67 311 SER A C 1
ATOM 2144 O O . SER A 1 311 ? 41.384 40.286 165.296 1.00 26.56 311 SER A O 1
ATOM 2149 N N . VAL A 1 312 ? 43.444 39.587 165.916 1.00 25.33 312 VAL A N 1
ATOM 2150 C CA . VAL A 1 312 ? 42.986 38.405 166.658 1.00 23.64 312 VAL A CA 1
ATOM 2151 C C . VAL A 1 312 ? 43.596 38.382 168.066 1.00 22.11 312 VAL A C 1
ATOM 2152 O O . VAL A 1 312 ? 44.644 38.990 168.342 1.00 22.74 312 VAL A O 1
ATOM 2156 N N . LEU A 1 313 ? 42.912 37.683 168.962 1.00 21.53 313 LEU A N 1
ATOM 2157 C CA . LEU A 1 313 ? 43.326 37.539 170.352 1.00 19.87 313 LEU A CA 1
ATOM 2158 C C . LEU A 1 313 ? 43.326 36.051 170.671 1.00 17.70 313 LEU A C 1
ATOM 2159 O O . LEU A 1 313 ? 42.850 35.225 169.881 1.00 16.89 313 LEU A O 1
ATOM 2164 N N . TYR A 1 314 ? 43.917 35.702 171.814 1.00 16.30 314 TYR A N 1
ATOM 2165 C CA . TYR A 1 314 ? 44.126 34.300 172.136 1.00 15.27 314 TYR A CA 1
ATOM 2166 C C . TYR A 1 314 ? 43.469 34.024 173.475 1.00 16.55 314 TYR A C 1
ATOM 2167 O O . TYR A 1 314 ? 43.479 34.878 174.369 1.00 19.13 314 TYR A O 1
ATOM 2176 N N . CYS A 1 315 ? 42.866 32.845 173.577 1.00 16.70 315 CYS A N 1
ATOM 2177 C CA . CYS A 1 315 ? 42.260 32.389 174.823 1.00 15.78 315 CYS A CA 1
ATOM 2178 C C . CYS A 1 315 ? 42.883 31.092 175.269 1.00 13.12 315 CYS A C 1
ATOM 2179 O O . CYS A 1 315 ? 42.965 30.126 174.512 1.00 14.12 315 CYS A O 1
ATOM 2182 N N . LEU A 1 316 ? 43.321 31.068 176.522 1.00 13.32 316 LEU A N 1
ATOM 2183 C CA . LEU A 1 316 ? 43.859 29.859 177.141 1.00 13.74 316 LEU A CA 1
ATOM 2184 C C . LEU A 1 316 ? 42.732 29.281 177.969 1.00 14.93 316 LEU A C 1
ATOM 2185 O O . LEU A 1 316 ? 42.167 29.988 178.815 1.00 17.52 316 LEU A O 1
ATOM 2190 N N . GLU A 1 317 ? 42.390 28.024 177.690 1.00 13.51 317 GLU A N 1
ATOM 2191 C CA . GLU A 1 317 ? 41.276 27.355 178.351 1.00 13.84 317 GLU A CA 1
ATOM 2192 C C . GLU A 1 317 ? 41.764 26.214 179.240 1.00 14.23 317 GLU A C 1
ATOM 2193 O O . GLU A 1 317 ? 42.448 25.295 178.777 1.00 13.91 317 GLU A O 1
ATOM 2199 N N . LEU A 1 318 ? 41.343 26.254 180.503 1.00 13.89 318 LEU A N 1
ATOM 2200 C CA . LEU A 1 318 ? 41.870 25.384 181.560 1.00 13.71 318 LEU A CA 1
ATOM 2201 C C . LEU A 1 318 ? 40.729 24.668 182.276 1.00 13.07 318 LEU A C 1
ATOM 2202 O O . LEU A 1 318 ? 39.622 25.196 182.362 1.00 13.59 318 LEU A O 1
ATOM 2207 N N . GLY A 1 319 ? 41.002 23.474 182.784 1.00 15.05 319 GLY A N 1
ATOM 2208 C CA . GLY A 1 319 ? 39.978 22.731 183.553 1.00 12.95 319 GLY A CA 1
ATOM 2209 C C . GLY A 1 319 ? 40.680 22.091 184.729 1.00 14.84 319 GLY A C 1
ATOM 2210 O O . GLY A 1 319 ? 41.733 21.462 184.541 1.00 13.38 319 GLY A O 1
ATOM 2211 N N . LEU A 1 320 ? 40.110 22.258 185.926 1.00 13.22 320 LEU A N 1
ATOM 2212 C CA . LEU A 1 320 ? 40.647 21.614 187.120 1.00 14.25 320 LEU A CA 1
ATOM 2213 C C . LEU A 1 320 ? 39.587 20.693 187.695 1.00 14.39 320 LEU A C 1
ATOM 2214 O O . LEU A 1 320 ? 38.506 21.172 188.034 1.00 15.95 320 LEU A O 1
ATOM 2219 N N . HIS A 1 321 ? 39.909 19.407 187.797 1.00 14.65 321 HIS A N 1
ATOM 2220 C CA . HIS A 1 321 ? 39.002 18.393 188.365 1.00 14.02 321 HIS A CA 1
ATOM 2221 C C . HIS A 1 321 ? 39.004 18.583 189.892 1.00 15.96 321 HIS A C 1
ATOM 2222 O O . HIS A 1 321 ? 40.071 18.764 190.485 1.00 16.46 321 HIS A O 1
ATOM 2229 N N . TYR A 1 322 ? 37.838 18.475 190.524 1.00 15.79 322 TYR A N 1
ATOM 2230 C CA . TYR A 1 322 ? 37.799 18.409 192.006 1.00 16.22 322 TYR A CA 1
ATOM 2231 C C . TYR A 1 322 ? 36.617 17.613 192.517 1.00 17.42 322 TYR A C 1
ATOM 2232 O O . TYR A 1 322 ? 35.758 17.218 191.725 1.00 16.64 322 TYR A O 1
ATOM 2241 N N . ARG A 1 323 ? 36.585 17.409 193.848 1.00 19.35 323 ARG A N 1
ATOM 2242 C CA A ARG A 1 323 ? 35.596 16.563 194.537 0.50 20.88 323 ARG A CA 1
ATOM 2243 C CA B ARG A 1 323 ? 35.564 16.565 194.463 0.50 19.86 323 ARG A CA 1
ATOM 2244 C C . ARG A 1 323 ? 34.426 17.391 195.057 1.00 20.07 323 ARG A C 1
ATOM 2245 O O . ARG A 1 323 ? 34.632 18.513 195.507 1.00 20.29 323 ARG A O 1
ATOM 2260 N N . ASP A 1 324 ? 33.227 16.812 195.062 1.00 20.95 324 ASP A N 1
ATOM 2261 C CA A ASP A 1 324 ? 32.008 17.430 195.617 0.50 23.02 324 ASP A CA 1
ATOM 2262 C CA B ASP A 1 324 ? 32.075 17.568 195.553 0.50 23.26 324 ASP A CA 1
ATOM 2263 C C . ASP A 1 324 ? 32.200 17.896 197.053 1.00 23.90 324 ASP A C 1
ATOM 2264 O O . ASP A 1 324 ? 31.520 18.805 197.540 1.00 26.77 324 ASP A O 1
ATOM 2273 N N . SER A 1 325 ? 33.092 17.212 197.758 1.00 21.84 325 SER A N 1
ATOM 2274 C CA . SER A 1 325 ? 33.228 17.402 199.199 1.00 22.67 325 SER A CA 1
ATOM 2275 C C . SER A 1 325 ? 34.215 18.509 199.551 1.00 22.42 325 SER A C 1
ATOM 2276 O O . SER A 1 325 ? 34.273 18.970 200.703 1.00 21.75 325 SER A O 1
ATOM 2279 N N . ASP A 1 326 ? 35.001 18.930 198.552 1.00 22.38 326 ASP A N 1
ATOM 2280 C CA . ASP A 1 326 ? 36.042 19.937 198.729 1.00 21.87 326 ASP A CA 1
ATOM 2281 C C . ASP A 1 326 ? 35.402 21.264 199.111 1.00 22.54 326 ASP A C 1
ATOM 2282 O O . ASP A 1 326 ? 34.387 21.647 198.535 1.00 22.49 326 ASP A O 1
ATOM 2287 N N . SER A 1 327 ? 35.998 21.937 200.088 1.00 21.81 327 SER A N 1
ATOM 2288 C CA . SER A 1 327 ? 35.576 23.283 200.476 1.00 22.65 327 SER A CA 1
ATOM 2289 C C . SER A 1 327 ? 35.805 24.255 199.313 1.00 22.24 327 SER A C 1
ATOM 2290 O O . SER A 1 327 ? 36.871 24.226 198.658 1.00 21.81 327 SER A O 1
ATOM 2293 N N . ASN A 1 328 ? 34.818 25.105 199.020 1.00 21.61 328 ASN A N 1
ATOM 2294 C CA A ASN A 1 328 ? 34.945 26.085 197.937 0.50 21.97 328 ASN A CA 1
ATOM 2295 C CA B ASN A 1 328 ? 34.970 26.064 197.932 0.50 22.05 328 ASN A CA 1
ATOM 2296 C C . ASN A 1 328 ? 36.113 27.059 198.125 1.00 21.18 328 ASN A C 1
ATOM 2297 O O . ASN A 1 328 ? 36.821 27.426 197.152 1.00 19.32 328 ASN A O 1
ATOM 2306 N N . SER A 1 329 ? 36.329 27.480 199.359 1.00 21.40 329 SER A N 1
ATOM 2307 C CA . SER A 1 329 ? 37.478 28.373 199.603 1.00 22.75 329 SER A CA 1
ATOM 2308 C C . SER A 1 329 ? 38.779 27.621 199.303 1.00 21.62 329 SER A C 1
ATOM 2309 O O . SER A 1 329 ? 39.702 28.195 198.719 1.00 21.56 329 SER A O 1
ATOM 2312 N N . THR A 1 330 ? 38.851 26.339 199.671 1.00 21.28 330 THR A N 1
ATOM 2313 C CA . THR A 1 330 ? 40.047 25.521 199.379 1.00 21.71 330 THR A CA 1
ATOM 2314 C C . THR A 1 330 ? 40.301 25.412 197.872 1.00 21.33 330 THR A C 1
ATOM 2315 O O . THR A 1 330 ? 41.433 25.582 197.391 1.00 21.47 330 THR A O 1
ATOM 2319 N N . ILE A 1 331 ? 39.240 25.170 197.112 1.00 18.91 331 ILE A N 1
ATOM 2320 C CA . ILE A 1 331 ? 39.375 25.110 195.667 1.00 18.21 331 ILE A CA 1
ATOM 2321 C C . ILE A 1 331 ? 39.714 26.474 195.079 1.00 17.32 331 ILE A C 1
ATOM 2322 O O . ILE A 1 331 ? 40.547 26.570 194.185 1.00 17.14 331 ILE A O 1
ATOM 2327 N N . ASP A 1 332 ? 39.072 27.534 195.579 1.00 18.16 332 ASP A N 1
ATOM 2328 C CA . ASP A 1 332 ? 39.397 28.876 195.107 1.00 17.91 332 ASP A CA 1
ATOM 2329 C C . ASP A 1 332 ? 40.882 29.171 195.311 1.00 18.72 332 ASP A C 1
ATOM 2330 O O . ASP A 1 332 ? 41.550 29.677 194.404 1.00 19.53 332 ASP A O 1
ATOM 2335 N N . LYS A 1 333 ? 41.390 28.842 196.499 1.00 18.97 333 LYS A N 1
ATOM 2336 C CA . LYS A 1 333 ? 42.803 29.078 196.822 1.00 20.73 333 LYS A CA 1
ATOM 2337 C C . LYS A 1 333 ? 43.729 28.257 195.919 1.00 20.06 333 LYS A C 1
ATOM 2338 O O . LYS A 1 333 ? 44.779 28.765 195.470 1.00 21.68 333 LYS A O 1
ATOM 2344 N N . ARG A 1 334 ? 43.337 27.019 195.636 1.00 19.00 334 ARG A N 1
ATOM 2345 C CA A ARG A 1 334 ? 44.107 26.131 194.753 0.50 18.06 334 ARG A CA 1
ATOM 2346 C CA B ARG A 1 334 ? 44.134 26.148 194.754 0.50 17.77 334 ARG A CA 1
ATOM 2347 C C . ARG A 1 334 ? 44.176 26.733 193.345 1.00 17.57 334 ARG A C 1
ATOM 2348 O O . ARG A 1 334 ? 45.250 26.827 192.738 1.00 18.87 334 ARG A O 1
ATOM 2363 N N . VAL A 1 335 ? 43.021 27.143 192.833 1.00 16.02 335 VAL A N 1
ATOM 2364 C CA . VAL A 1 335 ? 42.994 27.794 191.530 1.00 17.22 335 VAL A CA 1
ATOM 2365 C C . VAL A 1 335 ? 43.820 29.140 191.487 1.00 18.37 335 VAL A C 1
ATOM 2366 O O . VAL A 1 335 ? 44.545 29.425 190.474 1.00 19.22 335 VAL A O 1
ATOM 2370 N N . GLU A 1 336 ? 43.739 29.949 192.518 1.00 19.61 336 GLU A N 1
ATOM 2371 C CA . GLU A 1 336 ? 44.515 31.192 192.479 1.00 20.28 336 GLU A CA 1
ATOM 2372 C C . GLU A 1 336 ? 46.002 30.865 192.435 1.00 19.84 336 GLU A C 1
ATOM 2373 O O . GLU A 1 336 ? 46.774 31.541 191.732 1.00 20.22 336 GLU A O 1
ATOM 2379 N N . ARG A 1 337 ? 46.399 29.819 193.156 1.00 18.56 337 ARG A N 1
ATOM 2380 C CA A ARG A 1 337 ? 47.802 29.428 193.174 0.70 20.05 337 ARG A CA 1
ATOM 2381 C CA B ARG A 1 337 ? 47.794 29.394 193.197 0.30 20.02 337 ARG A CA 1
ATOM 2382 C C . ARG A 1 337 ? 48.236 28.934 191.821 1.00 19.24 337 ARG A C 1
ATOM 2383 O O . ARG A 1 337 ? 49.254 29.429 191.279 1.00 19.38 337 ARG A O 1
ATOM 2398 N N . LEU A 1 338 ? 47.474 27.974 191.256 1.00 21.15 338 LEU A N 1
ATOM 2399 C CA . LEU A 1 338 ? 47.771 27.427 189.914 1.00 20.36 338 LEU A CA 1
ATOM 2400 C C . LEU A 1 338 ? 47.760 28.398 188.733 1.00 22.41 338 LEU A C 1
ATOM 2401 O O . LEU A 1 338 ? 48.516 28.189 187.783 1.00 22.41 338 LEU A O 1
ATOM 2406 N N . ILE A 1 339 ? 46.903 29.421 188.766 1.00 22.09 339 ILE A N 1
ATOM 2407 C CA A ILE A 1 339 ? 46.760 30.394 187.682 0.50 21.77 339 ILE A CA 1
ATOM 2408 C CA B ILE A 1 339 ? 46.848 30.363 187.636 0.50 22.31 339 ILE A CA 1
ATOM 2409 C C . ILE A 1 339 ? 47.671 31.609 187.912 1.00 22.66 339 ILE A C 1
ATOM 2410 O O . ILE A 1 339 ? 47.857 32.440 187.029 1.00 21.99 339 ILE A O 1
ATOM 2419 N N . GLY A 1 340 ? 48.205 31.696 189.125 1.00 21.42 340 GLY A N 1
ATOM 2420 C CA . GLY A 1 340 ? 48.851 32.913 189.612 1.00 22.50 340 GLY A CA 1
ATOM 2421 C C . GLY A 1 340 ? 50.099 33.363 188.889 1.00 21.24 340 GLY A C 1
ATOM 2422 O O . GLY A 1 340 ? 50.499 34.522 189.030 1.00 21.73 340 GLY A O 1
ATOM 2423 N N . ARG A 1 341 ? 50.751 32.472 188.153 1.00 21.25 341 ARG A N 1
ATOM 2424 C CA A ARG A 1 341 ? 51.971 32.872 187.416 0.70 22.47 341 ARG A CA 1
ATOM 2425 C CA B ARG A 1 341 ? 51.948 32.891 187.414 0.30 22.00 341 ARG A CA 1
ATOM 2426 C C . ARG A 1 341 ? 51.665 33.154 185.945 1.00 22.59 341 ARG A C 1
ATOM 2427 O O . ARG A 1 341 ? 52.561 33.578 185.191 1.00 24.21 341 ARG A O 1
ATOM 2442 N N . LEU A 1 342 ? 50.416 32.926 185.538 1.00 20.42 342 LEU A N 1
ATOM 2443 C CA . LEU A 1 342 ? 50.038 33.165 184.130 1.00 18.93 342 LEU A CA 1
ATOM 2444 C C . LEU A 1 342 ? 49.912 34.654 183.772 1.00 19.79 342 LEU A C 1
ATOM 2445 O O . LEU A 1 342 ? 49.429 35.465 184.569 1.00 19.81 342 LEU A O 1
ATOM 2450 N N . ARG A 1 343 ? 50.310 34.998 182.550 1.00 18.48 343 ARG A N 1
ATOM 2451 C CA . ARG A 1 343 ? 50.466 36.399 182.157 1.00 17.20 343 ARG A CA 1
ATOM 2452 C C . ARG A 1 343 ? 49.307 36.921 181.315 1.00 18.81 343 ARG A C 1
ATOM 2453 O O . ARG A 1 343 ? 49.450 37.834 180.469 1.00 17.13 343 ARG A O 1
ATOM 2461 N N . PHE A 1 344 ? 48.125 36.363 181.560 1.00 17.87 344 PHE A N 1
ATOM 2462 C CA . PHE A 1 344 ? 46.962 36.797 180.819 1.00 19.51 344 PHE A CA 1
ATOM 2463 C C . PHE A 1 344 ? 46.547 38.215 181.195 1.00 22.18 344 PHE A C 1
ATOM 2464 O O . PHE A 1 344 ? 46.985 38.777 182.229 1.00 19.72 344 PHE A O 1
ATOM 2472 N N . ASN A 1 345 ? 45.695 38.797 180.347 1.00 25.31 345 ASN A N 1
ATOM 2473 C CA A ASN A 1 345 ? 45.250 40.157 180.570 0.50 27.63 345 ASN A CA 1
ATOM 2474 C CA B ASN A 1 345 ? 45.181 40.159 180.523 0.50 27.44 345 ASN A CA 1
ATOM 2475 C C . ASN A 1 345 ? 44.270 40.268 181.741 1.00 28.16 345 ASN A C 1
ATOM 2476 O O . ASN A 1 345 ? 43.213 39.600 181.801 1.00 26.09 345 ASN A O 1
ATOM 2485 N N . GLU A 1 346 ? 44.662 41.105 182.699 1.00 32.43 346 GLU A N 1
ATOM 2486 C CA . GLU A 1 346 ? 43.862 41.328 183.893 1.00 35.03 346 GLU A CA 1
ATOM 2487 C C . GLU A 1 346 ? 42.465 41.803 183.502 1.00 34.79 346 GLU A C 1
ATOM 2488 O O . GLU A 1 346 ? 42.302 42.588 182.554 1.00 37.60 346 GLU A O 1
ATOM 2494 N N . GLY A 1 347 ? 41.460 41.285 184.194 1.00 32.86 347 GLY A N 1
ATOM 2495 C CA . GLY A 1 347 ? 40.076 41.635 183.914 1.00 31.73 347 GLY A CA 1
ATOM 2496 C C . GLY A 1 347 ? 39.442 40.834 182.789 1.00 30.04 347 GLY A C 1
ATOM 2497 O O . GLY A 1 347 ? 38.267 41.016 182.499 1.00 30.05 347 GLY A O 1
ATOM 2498 N N . LEU A 1 348 ? 40.223 39.966 182.139 1.00 27.70 348 LEU A N 1
ATOM 2499 C CA . LEU A 1 348 ? 39.683 39.086 181.094 1.00 26.39 348 LEU A CA 1
ATOM 2500 C C . LEU A 1 348 ? 39.866 37.605 181.456 1.00 24.81 348 LEU A C 1
ATOM 2501 O O . LEU A 1 348 ? 40.437 36.806 180.685 1.00 24.75 348 LEU A O 1
ATOM 2506 N N . ARG A 1 349 ? 39.369 37.288 182.650 1.00 23.12 349 ARG A N 1
ATOM 2507 C CA . ARG A 1 349 ? 39.336 35.955 183.236 1.00 21.57 349 ARG A CA 1
ATOM 2508 C C . ARG A 1 349 ? 37.881 35.562 183.505 1.00 22.18 349 ARG A C 1
ATOM 2509 O O . ARG A 1 349 ? 37.148 36.262 184.207 1.00 23.38 349 ARG A O 1
ATOM 2517 N N . PHE A 1 350 ? 37.490 34.424 182.968 1.00 19.14 350 PHE A N 1
ATOM 2518 C CA . PHE A 1 350 ? 36.115 33.961 183.042 1.00 18.73 350 PHE A CA 1
ATOM 2519 C C . PHE A 1 350 ? 36.147 32.568 183.599 1.00 19.62 350 PHE A C 1
ATOM 2520 O O . PHE A 1 350 ? 37.020 31.769 183.239 1.00 20.43 350 PHE A O 1
ATOM 2528 N N . GLU A 1 351 ? 35.227 32.264 184.502 1.00 20.70 351 GLU A N 1
ATOM 2529 C CA . GLU A 1 351 ? 35.186 30.897 185.022 1.00 19.86 351 GLU A CA 1
ATOM 2530 C C . GLU A 1 351 ? 33.793 30.460 185.357 1.00 19.52 351 GLU A C 1
ATOM 2531 O O . GLU A 1 351 ? 32.922 31.298 185.634 1.00 19.67 351 GLU A O 1
ATOM 2537 N N . VAL A 1 352 ? 33.610 29.144 185.375 1.00 18.15 352 VAL A N 1
ATOM 2538 C CA . VAL A 1 352 ? 32.373 28.550 185.848 1.00 19.07 352 VAL A CA 1
ATOM 2539 C C . VAL A 1 352 ? 32.712 27.186 186.451 1.00 19.12 352 VAL A C 1
ATOM 2540 O O . VAL A 1 352 ? 33.784 26.636 186.186 1.00 19.51 352 VAL A O 1
ATOM 2544 N N . ASP A 1 353 ? 31.809 26.643 187.272 1.00 18.05 353 ASP A N 1
ATOM 2545 C CA . ASP A 1 353 ? 32.010 25.333 187.876 1.00 17.99 353 ASP A CA 1
ATOM 2546 C C . ASP A 1 353 ? 30.837 24.489 187.441 1.00 18.82 353 ASP A C 1
ATOM 2547 O O . ASP A 1 353 ? 29.695 24.965 187.461 1.00 21.11 353 ASP A O 1
ATOM 2552 N N . LEU A 1 354 ? 31.114 23.252 187.066 1.00 18.73 354 LEU A N 1
ATOM 2553 C CA . LEU A 1 354 ? 30.032 22.357 186.631 1.00 18.07 354 LEU A CA 1
ATOM 2554 C C . LEU A 1 354 ? 30.398 20.892 186.791 1.00 17.18 354 LEU A C 1
ATOM 2555 O O . LEU A 1 354 ? 31.578 20.551 186.891 1.00 16.57 354 LEU A O 1
ATOM 2560 N N . PRO A 1 355 ? 29.391 20.013 186.866 1.00 16.06 355 PRO A N 1
ATOM 2561 C CA . PRO A 1 355 ? 29.716 18.590 186.981 1.00 16.86 355 PRO A CA 1
ATOM 2562 C C . PRO A 1 355 ? 30.610 18.148 185.829 1.00 16.13 355 PRO A C 1
ATOM 2563 O O . PRO A 1 355 ? 30.530 18.701 184.717 1.00 17.24 355 PRO A O 1
ATOM 2567 N N . TYR A 1 356 ? 31.415 17.143 186.107 1.00 16.06 356 TYR A N 1
ATOM 2568 C CA . TYR A 1 356 ? 32.407 16.623 185.168 1.00 15.81 356 TYR A CA 1
ATOM 2569 C C . TYR A 1 356 ? 31.772 16.171 183.854 1.00 17.05 356 TYR A C 1
ATOM 2570 O O . TYR A 1 356 ? 32.232 16.541 182.779 1.00 15.33 356 TYR A O 1
ATOM 2579 N N . VAL A 1 357 ? 30.691 15.397 183.937 1.00 16.42 357 VAL A N 1
ATOM 2580 C CA . VAL A 1 357 ? 29.953 14.998 182.734 1.00 17.04 357 VAL A CA 1
ATOM 2581 C C . VAL A 1 357 ? 29.467 16.206 181.907 1.00 18.02 357 VAL A C 1
ATOM 2582 O O . VAL A 1 357 ? 29.619 16.190 180.683 1.00 18.33 357 VAL A O 1
ATOM 2586 N N . ASP A 1 358 ? 28.911 17.240 182.556 1.00 16.55 358 ASP A N 1
ATOM 2587 C CA . ASP A 1 358 ? 28.467 18.468 181.881 1.00 18.07 358 ASP A CA 1
ATOM 2588 C C . ASP A 1 358 ? 29.648 19.200 181.223 1.00 16.65 358 ASP A C 1
ATOM 2589 O O . ASP A 1 358 ? 29.536 19.703 180.107 1.00 17.88 358 ASP A O 1
ATOM 2594 N N . PHE A 1 359 ? 30.791 19.207 181.899 1.00 15.19 359 PHE A N 1
ATOM 2595 C CA . PHE A 1 359 ? 31.997 19.769 181.262 1.00 13.69 359 PHE A CA 1
ATOM 2596 C C . PHE A 1 359 ? 32.377 18.975 180.012 1.00 13.05 359 PHE A C 1
ATOM 2597 O O . PHE A 1 359 ? 32.620 19.568 178.959 1.00 14.14 359 PHE A O 1
ATOM 2605 N N . LEU A 1 360 ? 32.475 17.652 180.116 1.00 13.88 360 LEU A N 1
ATOM 2606 C CA . LEU A 1 360 ? 32.815 16.861 178.921 1.00 13.77 360 LEU A CA 1
ATOM 2607 C C . LEU A 1 360 ? 31.792 17.008 177.788 1.00 13.44 360 LEU A C 1
ATOM 2608 O O . LEU A 1 360 ? 32.175 16.903 176.643 1.00 14.42 360 LEU A O 1
ATOM 2613 N N . LEU A 1 361 ? 30.523 17.292 178.120 1.00 14.78 361 LEU A N 1
ATOM 2614 C CA . LEU A 1 361 ? 29.487 17.476 177.088 1.00 13.76 361 LEU A CA 1
ATOM 2615 C C . LEU A 1 361 ? 29.259 18.950 176.694 1.00 15.73 361 LEU A C 1
ATOM 2616 O O . LEU A 1 361 ? 28.265 19.289 176.028 1.00 17.39 361 LEU A O 1
ATOM 2621 N N . ARG A 1 362 ? 30.216 19.824 177.051 1.00 13.33 362 ARG A N 1
ATOM 2622 C CA . ARG A 1 362 ? 30.073 21.276 176.863 1.00 14.31 362 ARG A CA 1
ATOM 2623 C C . ARG A 1 362 ? 29.789 21.718 175.424 1.00 16.20 362 ARG A C 1
ATOM 2624 O O . ARG A 1 362 ? 29.131 22.734 175.218 1.00 16.53 362 ARG A O 1
ATOM 2632 N N . VAL A 1 363 ? 30.259 20.942 174.443 1.00 14.18 363 VAL A N 1
ATOM 2633 C CA . VAL A 1 363 ? 30.133 21.310 173.024 1.00 16.32 363 VAL A CA 1
ATOM 2634 C C . VAL A 1 363 ? 28.693 21.122 172.499 1.00 17.15 363 VAL A C 1
ATOM 2635 O O . VAL A 1 363 ? 28.362 21.625 171.427 1.00 17.50 363 VAL A O 1
ATOM 2639 N N . LYS A 1 364 ? 27.843 20.435 173.278 1.00 16.76 364 LYS A N 1
ATOM 2640 C CA . LYS A 1 364 ? 26.400 20.438 172.996 1.00 19.19 364 LYS A CA 1
ATOM 2641 C C . LYS A 1 364 ? 25.869 21.869 172.851 1.00 20.88 364 LYS A C 1
ATOM 2642 O O . LYS A 1 364 ? 24.960 22.120 172.037 1.00 20.57 364 LYS A O 1
ATOM 2648 N N . ARG A 1 365 ? 26.446 22.807 173.614 1.00 20.57 365 ARG A N 1
ATOM 2649 C CA . ARG A 1 365 ? 26.054 24.230 173.566 1.00 22.38 365 ARG A CA 1
ATOM 2650 C C . ARG A 1 365 ? 26.360 24.844 172.208 1.00 22.67 365 ARG A C 1
ATOM 2651 O O . ARG A 1 365 ? 25.543 25.597 171.661 1.00 24.36 365 ARG A O 1
ATOM 2659 N N . SER A 1 366 ? 27.524 24.506 171.655 1.00 21.05 366 SER A N 1
ATOM 2660 C CA . SER A 1 366 ? 27.912 24.941 170.314 1.00 21.45 366 SER A CA 1
ATOM 2661 C C . SER A 1 366 ? 27.098 24.283 169.204 1.00 21.29 366 SER A C 1
ATOM 2662 O O . SER A 1 366 ? 26.783 24.939 168.206 1.00 22.19 366 SER A O 1
ATOM 2665 N N . GLU A 1 367 ? 26.803 22.988 169.352 1.00 19.43 367 GLU A N 1
ATOM 2666 C CA . GLU A 1 367 ? 25.919 22.300 168.411 1.00 20.46 367 GLU A CA 1
ATOM 2667 C C . GLU A 1 367 ? 24.565 23.012 168.365 1.00 21.17 367 GLU A C 1
ATOM 2668 O O . GLU A 1 367 ? 24.026 23.275 167.276 1.00 21.44 367 GLU A O 1
ATOM 2674 N N . GLU A 1 368 ? 24.040 23.349 169.545 1.00 19.22 368 GLU A N 1
ATOM 2675 C CA . GLU A 1 368 ? 22.773 24.117 169.634 1.00 20.69 368 GLU A CA 1
ATOM 2676 C C . GLU A 1 368 ? 22.846 25.486 168.949 1.00 21.08 368 GLU A C 1
ATOM 2677 O O . GLU A 1 368 ? 21.968 25.813 168.158 1.00 22.25 368 GLU A O 1
ATOM 2683 N N . ILE A 1 369 ? 23.908 26.260 169.171 1.00 22.05 369 ILE A N 1
ATOM 2684 C CA . ILE A 1 369 ? 24.065 27.556 168.471 1.00 22.41 369 ILE A CA 1
ATOM 2685 C C . ILE A 1 369 ? 24.103 27.356 166.950 1.00 22.30 369 ILE A C 1
ATOM 2686 O O . ILE A 1 369 ? 23.491 28.120 166.208 1.00 22.74 369 ILE A O 1
ATOM 2691 N N . ALA A 1 370 ? 24.798 26.314 166.499 1.00 20.03 370 ALA A N 1
ATOM 2692 C CA . ALA A 1 370 ? 24.884 26.008 165.060 1.00 21.19 370 ALA A CA 1
ATOM 2693 C C . ALA A 1 370 ? 23.523 25.647 164.436 1.00 21.14 370 ALA A C 1
ATOM 2694 O O . ALA A 1 370 ? 23.192 26.098 163.329 1.00 20.88 370 ALA A O 1
ATOM 2696 N N . LYS A 1 371 ? 22.763 24.813 165.122 1.00 20.46 371 LYS A N 1
ATOM 2697 C CA . LYS A 1 371 ? 21.434 24.436 164.641 1.00 20.81 371 LYS A CA 1
ATOM 2698 C C . LYS A 1 371 ? 20.530 25.685 164.640 1.00 22.34 371 LYS A C 1
ATOM 2699 O O . LYS A 1 371 ? 19.708 25.874 163.718 1.00 22.70 371 LYS A O 1
ATOM 2705 N N . GLU A 1 372 ? 20.700 26.552 165.645 1.00 21.95 372 GLU A N 1
ATOM 2706 C CA . GLU A 1 372 ? 19.906 27.786 165.710 1.00 24.20 372 GLU A CA 1
ATOM 2707 C C . GLU A 1 372 ? 20.216 28.732 164.541 1.00 25.72 372 GLU A C 1
ATOM 2708 O O . GLU A 1 372 ? 19.307 29.295 163.925 1.00 25.98 372 GLU A O 1
ATOM 2714 N N . ASN A 1 373 ? 21.486 28.914 164.214 1.00 26.10 373 ASN A N 1
ATOM 2715 C CA . ASN A 1 373 ? 21.794 29.814 163.106 1.00 26.47 373 ASN A CA 1
ATOM 2716 C C . ASN A 1 373 ? 21.818 29.103 161.730 1.00 26.05 373 ASN A C 1
ATOM 2717 O O . ASN A 1 373 ? 22.149 29.710 160.699 1.00 26.94 373 ASN A O 1
ATOM 2722 N N . GLY A 1 374 ? 21.403 27.836 161.730 1.00 24.50 374 GLY A N 1
ATOM 2723 C CA . GLY A 1 374 ? 21.281 27.040 160.507 1.00 24.76 374 GLY A CA 1
ATOM 2724 C C . GLY A 1 374 ? 22.571 26.546 159.884 1.00 25.26 374 GLY A C 1
ATOM 2725 O O . GLY A 1 374 ? 22.563 26.073 158.733 1.00 24.98 374 GLY A O 1
ATOM 2726 N N . THR A 1 375 ? 23.681 26.625 160.629 1.00 22.57 375 THR A N 1
ATOM 2727 C CA . THR A 1 375 ? 24.966 26.224 160.051 1.00 22.40 375 THR A CA 1
ATOM 2728 C C . THR A 1 375 ? 25.348 24.785 160.402 1.00 20.42 375 THR A C 1
ATOM 2729 O O . THR A 1 375 ? 26.339 24.280 159.924 1.00 19.95 375 THR A O 1
ATOM 2733 N N . TRP A 1 376 ? 24.545 24.105 161.211 1.00 20.58 376 TRP A N 1
ATOM 2734 C CA . TRP A 1 376 ? 24.796 22.694 161.480 1.00 19.99 376 TRP A CA 1
ATOM 2735 C C . TRP A 1 376 ? 24.595 21.821 160.256 1.00 21.42 376 TRP A C 1
ATOM 2736 O O . TRP A 1 376 ? 25.228 20.779 160.121 1.00 19.48 376 TRP A O 1
ATOM 2747 N N . GLU A 1 377 ? 23.702 22.254 159.364 1.00 22.19 377 GLU A N 1
ATOM 2748 C CA A GLU A 1 377 ? 23.376 21.432 158.199 0.50 23.33 377 GLU A CA 1
ATOM 2749 C CA B GLU A 1 377 ? 23.300 21.486 158.192 0.50 22.40 377 GLU A CA 1
ATOM 2750 C C . GLU A 1 377 ? 24.023 21.887 156.899 1.00 22.68 377 GLU A C 1
ATOM 2751 O O . GLU A 1 377 ? 23.901 21.206 155.889 1.00 22.11 377 GLU A O 1
ATOM 2762 N N . THR A 1 378 ? 24.720 23.029 156.919 1.00 20.52 378 THR A N 1
ATOM 2763 C CA . THR A 1 378 ? 25.451 23.504 155.748 1.00 20.04 378 THR A CA 1
ATOM 2764 C C . THR A 1 378 ? 26.869 22.900 155.767 1.00 20.48 378 THR A C 1
ATOM 2765 O O . THR A 1 378 ? 27.268 22.341 156.794 1.00 19.45 378 THR A O 1
ATOM 2769 N N . PRO A 1 379 ? 27.612 22.957 154.630 1.00 20.37 379 PRO A N 1
ATOM 2770 C CA . PRO A 1 379 ? 28.941 22.297 154.589 1.00 19.35 379 PRO A CA 1
ATOM 2771 C C . PRO A 1 379 ? 29.922 22.767 155.657 1.00 18.89 379 PRO A C 1
ATOM 2772 O O . PRO A 1 379 ? 29.848 23.913 156.130 1.00 18.61 379 PRO A O 1
ATOM 2776 N N . HIS A 1 380 ? 30.861 21.882 155.977 1.00 18.66 380 HIS A N 1
ATOM 2777 C CA . HIS A 1 380 ? 31.873 22.171 156.986 1.00 17.87 380 HIS A CA 1
ATOM 2778 C C . HIS A 1 380 ? 33.252 21.879 156.447 1.00 16.90 380 HIS A C 1
ATOM 2779 O O . HIS A 1 380 ? 33.759 20.773 156.642 1.00 15.61 380 HIS A O 1
ATOM 2786 N N . PRO A 1 381 ? 33.844 22.850 155.725 1.00 17.58 381 PRO A N 1
ATOM 2787 C CA . PRO A 1 381 ? 35.172 22.553 155.153 1.00 19.24 381 PRO A CA 1
ATOM 2788 C C . PRO A 1 381 ? 36.277 22.730 156.209 1.00 18.00 381 PRO A C 1
ATOM 2789 O O . PRO A 1 381 ? 37.082 23.652 156.175 1.00 19.16 381 PRO A O 1
ATOM 2793 N N . TRP A 1 382 ? 36.269 21.804 157.153 1.00 17.68 382 TRP A N 1
ATOM 2794 C CA . TRP A 1 382 ? 37.152 21.862 158.323 1.00 17.85 382 TRP A CA 1
ATOM 2795 C C . TRP A 1 382 ? 38.588 21.482 157.964 1.00 18.62 382 TRP A C 1
ATOM 2796 O O . TRP A 1 382 ? 38.809 20.538 157.205 1.00 18.02 382 TRP A O 1
ATOM 2807 N N . LEU A 1 383 ? 39.551 22.209 158.525 1.00 17.42 383 LEU A N 1
ATOM 2808 C CA . LEU A 1 383 ? 40.962 21.880 158.327 1.00 16.26 383 LEU A CA 1
ATOM 2809 C C . LEU A 1 383 ? 41.548 21.615 159.710 1.00 16.85 383 LEU A C 1
ATOM 2810 O O . LEU A 1 383 ? 41.324 22.394 160.634 1.00 17.90 383 LEU A O 1
ATOM 2815 N N . ASN A 1 384 ? 42.255 20.502 159.816 1.00 17.26 384 ASN A N 1
ATOM 2816 C CA . ASN A 1 384 ? 42.826 20.022 161.060 1.00 16.67 384 ASN A CA 1
ATOM 2817 C C . ASN A 1 384 ? 44.270 19.612 160.818 1.00 16.33 384 ASN A C 1
ATOM 2818 O O . ASN A 1 384 ? 44.553 18.812 159.919 1.00 15.99 384 ASN A O 1
ATOM 2823 N N . LEU A 1 385 ? 45.192 20.114 161.632 1.00 16.09 385 LEU A N 1
ATOM 2824 C CA . LEU A 1 385 ? 46.594 19.768 161.385 1.00 15.30 385 LEU A CA 1
ATOM 2825 C C . LEU A 1 385 ? 47.433 19.896 162.633 1.00 15.84 385 LEU A C 1
ATOM 2826 O O . LEU A 1 385 ? 47.007 20.551 163.569 1.00 18.56 385 LEU A O 1
ATOM 2831 N N . PHE A 1 386 ? 48.615 19.273 162.615 1.00 13.24 386 PHE A N 1
ATOM 2832 C CA . PHE A 1 386 ? 49.601 19.415 163.689 1.00 13.32 386 PHE A CA 1
ATOM 2833 C C . PHE A 1 386 ? 50.720 20.279 163.133 1.00 12.94 386 PHE A C 1
ATOM 2834 O O . PHE A 1 386 ? 51.036 20.159 161.950 1.00 14.36 386 PHE A O 1
ATOM 2842 N N . VAL A 1 387 ? 51.235 21.182 163.970 1.00 14.57 387 VAL A N 1
ATOM 2843 C CA . VAL A 1 387 ? 52.390 22.045 163.614 1.00 14.89 387 VAL A CA 1
ATOM 2844 C C . VAL A 1 387 ? 53.434 21.964 164.737 1.00 15.79 387 VAL A C 1
ATOM 2845 O O . VAL A 1 387 ? 53.087 21.997 165.943 1.00 16.79 387 VAL A O 1
ATOM 2849 N N . SER A 1 388 ? 54.710 21.826 164.368 1.00 17.00 388 SER A N 1
ATOM 2850 C CA . SER A 1 388 ? 55.741 21.799 165.411 1.00 17.52 388 SER A CA 1
ATOM 2851 C C . SER A 1 388 ? 55.739 23.088 166.247 1.00 17.07 388 SER A C 1
ATOM 2852 O O . SER A 1 388 ? 55.326 24.158 165.786 1.00 17.88 388 SER A O 1
ATOM 2855 N N . LYS A 1 389 ? 56.235 22.986 167.481 1.00 16.56 389 LYS A N 1
ATOM 2856 C CA . LYS A 1 389 ? 56.383 24.133 168.350 1.00 18.70 389 LYS A CA 1
ATOM 2857 C C . LYS A 1 389 ? 57.233 25.219 167.671 1.00 20.12 389 LYS A C 1
ATOM 2858 O O . LYS A 1 389 ? 56.958 26.408 167.798 1.00 20.98 389 LYS A O 1
ATOM 2864 N N . ARG A 1 390 ? 58.257 24.782 166.942 1.00 22.37 390 ARG A N 1
ATOM 2865 C CA . ARG A 1 390 ? 59.204 25.691 166.321 1.00 24.82 390 ARG A CA 1
ATOM 2866 C C . ARG A 1 390 ? 58.559 26.553 165.240 1.00 24.25 390 ARG A C 1
ATOM 2867 O O . ARG A 1 390 ? 59.021 27.668 164.966 1.00 24.60 390 ARG A O 1
ATOM 2875 N N . ASP A 1 391 ? 57.490 26.034 164.633 1.00 20.48 391 ASP A N 1
ATOM 2876 C CA . ASP A 1 391 ? 56.918 26.692 163.485 1.00 19.41 391 ASP A CA 1
ATOM 2877 C C . ASP A 1 391 ? 55.574 27.305 163.783 1.00 17.86 391 ASP A C 1
ATOM 2878 O O . ASP A 1 391 ? 55.012 27.987 162.920 1.00 19.16 391 ASP A O 1
ATOM 2883 N N . ILE A 1 392 ? 55.070 27.111 165.011 1.00 18.33 392 ILE A N 1
ATOM 2884 C CA . ILE A 1 392 ? 53.739 27.657 165.329 1.00 17.71 392 ILE A CA 1
ATOM 2885 C C . ILE A 1 392 ? 53.710 29.181 165.259 1.00 18.95 392 ILE A C 1
ATOM 2886 O O . ILE A 1 392 ? 52.706 29.754 164.866 1.00 18.81 392 ILE A O 1
ATOM 2891 N N . GLY A 1 393 ? 54.825 29.839 165.596 1.00 20.49 393 GLY A N 1
ATOM 2892 C CA . GLY A 1 393 ? 54.931 31.292 165.475 1.00 22.32 393 GLY A CA 1
ATOM 2893 C C . GLY A 1 393 ? 54.709 31.766 164.051 1.00 22.18 393 GLY A C 1
ATOM 2894 O O . GLY A 1 393 ? 53.922 32.683 163.809 1.00 21.53 393 GLY A O 1
ATOM 2895 N N . ASP A 1 394 ? 55.383 31.116 163.102 1.00 24.72 394 ASP A N 1
ATOM 2896 C CA . ASP A 1 394 ? 55.222 31.444 161.684 1.00 24.95 394 ASP A CA 1
ATOM 2897 C C . ASP A 1 394 ? 53.788 31.203 161.245 1.00 23.60 394 ASP A C 1
ATOM 2898 O O . ASP A 1 394 ? 53.214 32.012 160.549 1.00 23.70 394 ASP A O 1
ATOM 2903 N N . PHE A 1 395 ? 53.218 30.088 161.685 1.00 22.14 395 PHE A N 1
ATOM 2904 C CA . PHE A 1 395 ? 51.835 29.759 161.373 1.00 21.62 395 PHE A CA 1
ATOM 2905 C C . PHE A 1 395 ? 50.887 30.857 161.859 1.00 20.06 395 PHE A C 1
ATOM 2906 O O . PHE A 1 395 ? 49.977 31.301 161.133 1.00 19.78 395 PHE A O 1
ATOM 2914 N N . ASN A 1 396 ? 51.101 31.336 163.077 1.00 18.83 396 ASN A N 1
ATOM 2915 C CA . ASN A 1 396 ? 50.271 32.410 163.610 1.00 19.12 396 ASN A CA 1
ATOM 2916 C C . ASN A 1 396 ? 50.372 33.685 162.760 1.00 21.06 396 ASN A C 1
ATOM 2917 O O . ASN A 1 396 ? 49.364 34.341 162.449 1.00 19.74 396 ASN A O 1
ATOM 2922 N N . ARG A 1 397 ? 51.609 34.001 162.386 1.00 23.37 397 ARG A N 1
ATOM 2923 C CA . ARG A 1 397 ? 51.922 35.210 161.615 1.00 26.14 397 ARG A CA 1
ATOM 2924 C C . ARG A 1 397 ? 51.158 35.309 160.298 1.00 25.60 397 ARG A C 1
ATOM 2925 O O . ARG A 1 397 ? 50.604 36.367 159.981 1.00 27.50 397 ARG A O 1
ATOM 2933 N N . THR A 1 398 ? 51.142 34.219 159.540 1.00 24.57 398 THR A N 1
ATOM 2934 C CA . THR A 1 398 ? 50.539 34.194 158.224 1.00 26.06 398 THR A CA 1
ATOM 2935 C C . THR A 1 398 ? 49.095 33.707 158.281 1.00 25.13 398 THR A C 1
ATOM 2936 O O . THR A 1 398 ? 48.212 34.246 157.603 1.00 26.25 398 THR A O 1
ATOM 2940 N N . VAL A 1 399 ? 48.853 32.657 159.058 1.00 21.94 399 VAL A N 1
ATOM 2941 C CA . VAL A 1 399 ? 47.510 32.076 159.038 1.00 21.16 399 VAL A CA 1
ATOM 2942 C C . VAL A 1 399 ? 46.543 32.846 159.943 1.00 21.66 399 VAL A C 1
ATOM 2943 O O . VAL A 1 399 ? 45.554 33.447 159.453 1.00 21.61 399 VAL A O 1
ATOM 2947 N N . PHE A 1 400 ? 46.799 32.846 161.251 1.00 20.24 400 PHE A N 1
ATOM 2948 C CA . PHE A 1 400 ? 45.833 33.448 162.167 1.00 20.67 400 PHE A CA 1
ATOM 2949 C C . PHE A 1 400 ? 45.735 34.957 161.967 1.00 21.75 400 PHE A C 1
ATOM 2950 O O . PHE A 1 400 ? 44.645 35.526 162.021 1.00 22.03 400 PHE A O 1
ATOM 2958 N N . LYS A 1 401 ? 46.888 35.597 161.780 1.00 23.00 401 LYS A N 1
ATOM 2959 C CA . LYS A 1 401 ? 46.945 37.067 161.730 1.00 24.51 401 LYS A CA 1
ATOM 2960 C C . LYS A 1 401 ? 46.643 37.635 160.339 1.00 26.07 401 LYS A C 1
ATOM 2961 O O . LYS A 1 401 ? 46.454 38.838 160.205 1.00 26.62 401 LYS A O 1
ATOM 2967 N N . GLU A 1 402 ? 46.579 36.776 159.322 1.00 26.45 402 GLU A N 1
ATOM 2968 C CA . GLU A 1 402 ? 46.276 37.248 157.955 1.00 28.79 402 GLU A CA 1
ATOM 2969 C C . GLU A 1 402 ? 45.170 36.472 157.241 1.00 27.42 402 GLU A C 1
ATOM 2970 O O . GLU A 1 402 ? 44.086 37.002 157.009 1.00 29.03 402 GLU A O 1
ATOM 2976 N N . LEU A 1 403 ? 45.425 35.216 156.906 1.00 26.12 403 LEU A N 1
ATOM 2977 C CA . LEU A 1 403 ? 44.475 34.447 156.111 1.00 26.52 403 LEU A CA 1
ATOM 2978 C C . LEU A 1 403 ? 43.083 34.327 156.759 1.00 26.84 403 LEU A C 1
ATOM 2979 O O . LEU A 1 403 ? 42.079 34.514 156.077 1.00 27.86 403 LEU A O 1
ATOM 2984 N N . VAL A 1 404 ? 43.016 34.055 158.064 1.00 25.16 404 VAL A N 1
ATOM 2985 C CA . VAL A 1 404 ? 41.713 33.865 158.728 1.00 25.59 404 VAL A CA 1
ATOM 2986 C C . VAL A 1 404 ? 41.496 34.895 159.846 1.00 24.44 404 VAL A C 1
ATOM 2987 O O . VAL A 1 404 ? 40.812 34.650 160.829 1.00 24.01 404 VAL A O 1
ATOM 2991 N N . LYS A 1 405 ? 42.060 36.079 159.672 1.00 25.81 405 LYS A N 1
ATOM 2992 C CA . LYS A 1 405 ? 41.993 37.125 160.690 1.00 26.14 405 LYS A CA 1
ATOM 2993 C C . LYS A 1 405 ? 40.586 37.632 161.028 1.00 26.72 405 LYS A C 1
ATOM 2994 O O . LYS A 1 405 ? 40.395 38.275 162.061 1.00 27.00 405 LYS A O 1
ATOM 3000 N N . ASN A 1 406 ? 39.616 37.374 160.153 1.00 26.59 406 ASN A N 1
ATOM 3001 C CA . ASN A 1 406 ? 38.229 37.711 160.452 1.00 26.87 406 ASN A CA 1
ATOM 3002 C C . ASN A 1 406 ? 37.455 36.493 160.924 1.00 26.27 406 ASN A C 1
ATOM 3003 O O . ASN A 1 406 ? 36.221 36.528 161.033 1.00 26.52 406 ASN A O 1
ATOM 3008 N N . GLY A 1 407 ? 38.182 35.411 161.189 1.00 25.54 407 GLY A N 1
ATOM 3009 C CA . GLY A 1 407 ? 37.565 34.180 161.678 1.00 23.94 407 GLY A CA 1
ATOM 3010 C C . GLY A 1 407 ? 37.043 33.294 160.581 1.00 23.20 407 GLY A C 1
ATOM 3011 O O . GLY A 1 407 ? 37.086 33.662 159.394 1.00 23.73 407 GLY A O 1
ATOM 3012 N N . VAL A 1 408 ? 36.540 32.127 160.973 1.00 20.83 408 VAL A N 1
ATOM 3013 C CA . VAL A 1 408 ? 36.039 31.135 160.035 1.00 21.34 408 VAL A CA 1
ATOM 3014 C C . VAL A 1 408 ? 34.576 30.745 160.320 1.00 21.90 408 VAL A C 1
ATOM 3015 O O . VAL A 1 408 ? 34.084 29.784 159.730 1.00 21.63 408 VAL A O 1
ATOM 3019 N N . ASN A 1 409 ? 33.914 31.488 161.211 1.00 22.75 409 ASN A N 1
ATOM 3020 C CA . ASN A 1 409 ? 32.539 31.202 161.675 1.00 23.73 409 ASN A CA 1
ATOM 3021 C C . ASN A 1 409 ? 32.402 29.993 162.583 1.00 23.65 409 ASN A C 1
ATOM 3022 O O . ASN A 1 409 ? 31.290 29.496 162.799 1.00 22.68 409 ASN A O 1
ATOM 3027 N N . GLY A 1 410 ? 33.526 29.570 163.168 1.00 21.41 410 GLY A N 1
ATOM 3028 C CA . GLY A 1 410 ? 33.519 28.475 164.126 1.00 21.29 410 GLY A CA 1
ATOM 3029 C C . GLY A 1 410 ? 34.847 28.525 164.855 1.00 20.85 410 GLY A C 1
ATOM 3030 O O . GLY A 1 410 ? 35.649 29.437 164.630 1.00 19.13 410 GLY A O 1
ATOM 3031 N N . PRO A 1 411 ? 35.070 27.565 165.756 1.00 20.74 411 PRO A N 1
ATOM 3032 C CA . PRO A 1 411 ? 36.316 27.515 166.523 1.00 19.97 411 PRO A CA 1
ATOM 3033 C C . PRO A 1 411 ? 37.608 27.551 165.689 1.00 17.40 411 PRO A C 1
ATOM 3034 O O . PRO A 1 411 ? 37.708 26.877 164.656 1.00 17.04 411 PRO A O 1
ATOM 3046 N N . LEU A 1 413 ? 41.018 26.491 166.992 1.00 17.58 413 LEU A N 1
ATOM 3047 C CA . LEU A 1 413 ? 41.715 25.937 168.146 1.00 15.70 413 LEU A CA 1
ATOM 3048 C C . LEU A 1 413 ? 43.207 25.869 167.867 1.00 16.20 413 LEU A C 1
ATOM 3049 O O . LEU A 1 413 ? 43.637 25.632 166.748 1.00 16.22 413 LEU A O 1
ATOM 3054 N N . VAL A 1 414 ? 43.979 26.068 168.919 1.00 15.32 414 VAL A N 1
ATOM 3055 C CA . VAL A 1 414 ? 45.437 25.919 168.851 1.00 15.88 414 VAL A CA 1
ATOM 3056 C C . VAL A 1 414 ? 45.966 25.681 170.256 1.00 15.09 414 VAL A C 1
ATOM 3057 O O . VAL A 1 414 ? 45.756 26.501 171.158 1.00 16.27 414 VAL A O 1
ATOM 3061 N N . TYR A 1 415 ? 46.594 24.542 170.447 1.00 13.33 415 TYR A N 1
ATOM 3062 C CA . TYR A 1 415 ? 47.150 24.215 171.773 1.00 13.78 415 TYR A CA 1
ATOM 3063 C C . TYR A 1 415 ? 48.237 23.154 171.732 1.00 14.14 415 TYR A C 1
ATOM 3064 O O . TYR A 1 415 ? 48.330 22.356 170.770 1.00 14.02 415 TYR A O 1
ATOM 3073 N N . PRO A 1 416 ? 49.109 23.171 172.754 1.00 14.37 416 PRO A N 1
ATOM 3074 C CA . PRO A 1 416 ? 50.230 22.249 172.712 1.00 14.49 416 PRO A CA 1
ATOM 3075 C C . PRO A 1 416 ? 49.978 20.839 173.230 1.00 13.96 416 PRO A C 1
ATOM 3076 O O . PRO A 1 416 ? 49.101 20.614 174.081 1.00 14.34 416 PRO A O 1
ATOM 3080 N N . LEU A 1 417 ? 50.788 19.914 172.735 1.00 14.95 417 LEU A N 1
ATOM 3081 C CA . LEU A 1 417 ? 50.743 18.514 173.052 1.00 14.45 417 LEU A CA 1
ATOM 3082 C C . LEU A 1 417 ? 52.161 18.012 173.303 1.00 15.53 417 LEU A C 1
ATOM 3083 O O . LEU A 1 417 ? 53.101 18.635 172.858 1.00 17.65 417 LEU A O 1
ATOM 3088 N N . LEU A 1 418 ? 52.293 16.887 173.994 1.00 16.58 418 LEU A N 1
ATOM 3089 C CA A LEU A 1 418 ? 53.605 16.312 174.293 0.50 16.51 418 LEU A CA 1
ATOM 3090 C CA B LEU A 1 418 ? 53.606 16.309 174.285 0.50 17.27 418 LEU A CA 1
ATOM 3091 C C . LEU A 1 418 ? 53.828 14.998 173.538 1.00 16.76 418 LEU A C 1
ATOM 3092 O O . LEU A 1 418 ? 53.067 14.025 173.693 1.00 17.44 418 LEU A O 1
ATOM 3101 N N . ARG A 1 419 ? 54.902 14.951 172.753 1.00 17.32 419 ARG A N 1
ATOM 3102 C CA . ARG A 1 419 ? 55.223 13.758 171.954 1.00 17.83 419 ARG A CA 1
ATOM 3103 C C . ARG A 1 419 ? 55.390 12.487 172.790 1.00 18.48 419 ARG A C 1
ATOM 3104 O O . ARG A 1 419 ? 55.102 11.375 172.329 1.00 17.39 419 ARG A O 1
ATOM 3112 N N . SER A 1 420 ? 55.876 12.648 174.020 1.00 20.68 420 SER A N 1
ATOM 3113 C CA . SER A 1 420 ? 56.104 11.534 174.944 1.00 21.47 420 SER A CA 1
ATOM 3114 C C . SER A 1 420 ? 54.876 10.669 175.174 1.00 21.15 420 SER A C 1
ATOM 3115 O O . SER A 1 420 ? 54.987 9.499 175.521 1.00 22.06 420 SER A O 1
ATOM 3118 N N . ARG A 1 421 ? 53.693 11.251 174.983 1.00 20.55 421 ARG A N 1
ATOM 3119 C CA . ARG A 1 421 ? 52.440 10.511 175.175 1.00 20.39 421 ARG A CA 1
ATOM 3120 C C . ARG A 1 421 ? 51.921 9.765 173.942 1.00 20.80 421 ARG A C 1
ATOM 3121 O O . ARG A 1 421 ? 50.879 9.097 174.016 1.00 20.66 421 ARG A O 1
ATOM 3129 N N . TRP A 1 422 ? 52.604 9.912 172.809 1.00 18.98 422 TRP A N 1
ATOM 3130 C CA . TRP A 1 422 ? 52.166 9.301 171.537 1.00 19.52 422 TRP A CA 1
ATOM 3131 C C . TRP A 1 422 ? 53.137 8.193 171.097 1.00 21.07 422 TRP A C 1
ATOM 3132 O O . TRP A 1 422 ? 54.293 8.459 170.759 1.00 25.21 422 TRP A O 1
ATOM 3143 N N . ASP A 1 423 ? 52.660 6.960 171.075 1.00 22.15 423 ASP A N 1
ATOM 3144 C CA . ASP A 1 423 ? 53.477 5.793 170.723 1.00 21.95 423 ASP A CA 1
ATOM 3145 C C . ASP A 1 423 ? 53.725 5.697 169.213 1.00 21.93 423 ASP A C 1
ATOM 3146 O O . ASP A 1 423 ? 52.781 5.513 168.430 1.00 22.49 423 ASP A O 1
ATOM 3151 N N . ASP A 1 424 ? 54.991 5.794 168.812 1.00 22.81 424 ASP A N 1
ATOM 3152 C CA . ASP A 1 424 ? 55.346 5.835 167.380 1.00 24.27 424 ASP A CA 1
ATOM 3153 C C . ASP A 1 424 ? 55.166 4.529 166.620 1.00 24.65 424 ASP A C 1
ATOM 3154 O O . ASP A 1 424 ? 55.380 4.471 165.402 1.00 25.53 424 ASP A O 1
ATOM 3159 N N . ARG A 1 425 ? 54.744 3.492 167.326 1.00 23.70 425 ARG A N 1
ATOM 3160 C CA . ARG A 1 425 ? 54.432 2.224 166.690 1.00 23.99 425 ARG A CA 1
ATOM 3161 C C . ARG A 1 425 ? 53.067 2.269 166.007 1.00 23.18 425 ARG A C 1
ATOM 3162 O O . ARG A 1 425 ? 52.835 1.525 165.064 1.00 23.80 425 ARG A O 1
ATOM 3170 N N . THR A 1 426 ? 52.169 3.128 166.501 1.00 22.11 426 THR A N 1
ATOM 3171 C CA . THR A 1 426 ? 50.849 3.314 165.877 1.00 20.67 426 THR A CA 1
ATOM 3172 C C . THR A 1 426 ? 50.978 3.980 164.503 1.00 19.48 426 THR A C 1
ATOM 3173 O O . THR A 1 426 ? 52.037 4.542 164.143 1.00 18.94 426 THR A O 1
ATOM 3177 N N . SER A 1 427 ? 49.867 3.955 163.768 1.00 17.70 427 SER A N 1
ATOM 3178 C CA . SER A 1 427 ? 49.821 4.505 162.400 1.00 18.96 427 SER A CA 1
ATOM 3179 C C . SER A 1 427 ? 49.720 6.035 162.402 1.00 18.94 427 SER A C 1
ATOM 3180 O O . SER A 1 427 ? 49.825 6.694 161.367 1.00 18.83 427 SER A O 1
ATOM 3183 N N . VAL A 1 428 ? 49.562 6.619 163.582 1.00 18.15 428 VAL A N 1
ATOM 3184 C CA . VAL A 1 428 ? 49.368 8.061 163.696 1.00 16.47 428 VAL A CA 1
ATOM 3185 C C . VAL A 1 428 ? 50.582 8.815 163.149 1.00 18.96 428 VAL A C 1
ATOM 3186 O O . VAL A 1 428 ? 51.719 8.364 163.304 1.00 19.18 428 VAL A O 1
ATOM 3190 N N . VAL A 1 429 ? 50.339 9.955 162.504 1.00 16.58 429 VAL A N 1
ATOM 3191 C CA . VAL A 1 429 ? 51.406 10.736 161.900 1.00 16.76 429 VAL A CA 1
ATOM 3192 C C . VAL A 1 429 ? 51.391 12.147 162.509 1.00 17.72 429 VAL A C 1
ATOM 3193 O O . VAL A 1 429 ? 50.405 12.887 162.401 1.00 18.15 429 VAL A O 1
ATOM 3197 N N . ILE A 1 430 ? 52.494 12.497 163.166 1.00 16.13 430 ILE A N 1
ATOM 3198 C CA . ILE A 1 430 ? 52.646 13.807 163.788 1.00 14.65 430 ILE A CA 1
ATOM 3199 C C . ILE A 1 430 ? 53.909 14.535 163.247 1.00 16.14 430 ILE A C 1
ATOM 3200 O O . ILE A 1 430 ? 54.665 13.917 162.486 1.00 17.20 430 ILE A O 1
ATOM 3205 N N . PRO A 1 431 ? 54.133 15.816 163.627 1.00 16.38 431 PRO A N 1
ATOM 3206 C CA . PRO A 1 431 ? 55.277 16.535 163.043 1.00 17.05 431 PRO A CA 1
ATOM 3207 C C . PRO A 1 431 ? 56.616 15.852 163.337 1.00 19.10 431 PRO A C 1
ATOM 3208 O O . PRO A 1 431 ? 56.730 15.016 164.250 1.00 19.95 431 PRO A O 1
ATOM 3212 N N . GLU A 1 432 ? 57.616 16.214 162.535 1.00 20.59 432 GLU A N 1
ATOM 3213 C CA A GLU A 1 432 ? 58.894 15.513 162.540 0.50 20.69 432 GLU A CA 1
ATOM 3214 C CA B GLU A 1 432 ? 58.906 15.528 162.524 0.50 21.27 432 GLU A CA 1
ATOM 3215 C C . GLU A 1 432 ? 59.747 15.776 163.778 1.00 21.08 432 GLU A C 1
ATOM 3216 O O . GLU A 1 432 ? 60.356 14.858 164.314 1.00 24.44 432 GLU A O 1
ATOM 3227 N N . GLU A 1 433 ? 59.778 17.026 164.229 1.00 20.73 433 GLU A N 1
ATOM 3228 C CA . GLU A 1 433 ? 60.731 17.438 165.242 1.00 21.53 433 GLU A CA 1
ATOM 3229 C C . GLU A 1 433 ? 60.086 18.162 166.398 1.00 23.92 433 GLU A C 1
ATOM 3230 O O . GLU A 1 433 ? 59.210 19.002 166.174 1.00 23.62 433 GLU A O 1
ATOM 3236 N N . GLY A 1 434 ? 60.552 17.863 167.620 1.00 22.47 434 GLY A N 1
ATOM 3237 C CA . GLY A 1 434 ? 60.240 18.683 168.796 1.00 22.73 434 GLY A CA 1
ATOM 3238 C C . GLY A 1 434 ? 59.430 17.880 169.789 1.00 23.04 434 GLY A C 1
ATOM 3239 O O . GLY A 1 434 ? 58.561 17.091 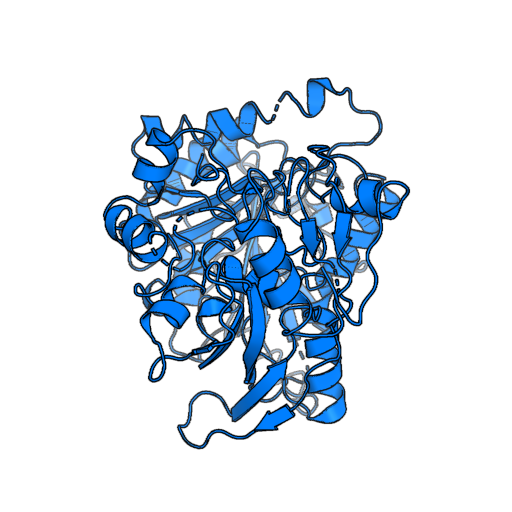169.395 1.00 23.01 434 GLY A O 1
ATOM 3240 N N . GLU A 1 435 ? 59.749 18.034 171.074 1.00 21.42 435 GLU A N 1
ATOM 3241 C CA A GLU A 1 435 ? 59.022 17.299 172.093 0.50 20.66 435 GLU A CA 1
ATOM 3242 C CA B GLU A 1 435 ? 59.042 17.344 172.159 0.50 22.36 435 GLU A CA 1
ATOM 3243 C C . GLU A 1 435 ? 57.616 17.897 172.268 1.00 20.08 435 GLU A C 1
ATOM 3244 O O . GLU A 1 435 ? 56.696 17.209 172.665 1.00 20.11 435 GLU A O 1
ATOM 3255 N N . ILE A 1 436 ? 57.455 19.166 171.937 1.00 19.61 436 ILE A N 1
ATOM 3256 C CA . ILE A 1 436 ? 56.122 19.772 171.981 1.00 20.05 436 ILE A CA 1
ATOM 3257 C C . ILE A 1 436 ? 55.666 20.014 170.548 1.00 18.79 436 ILE A C 1
ATOM 3258 O O . ILE A 1 436 ? 56.440 20.460 169.695 1.00 19.89 436 ILE A O 1
ATOM 3263 N N . PHE A 1 437 ? 54.397 19.726 170.255 1.00 17.69 437 PHE A N 1
ATOM 3264 C CA . PHE A 1 437 ? 53.820 20.159 168.983 1.00 16.95 437 PHE A CA 1
ATOM 3265 C C . PHE A 1 437 ? 52.409 20.679 169.245 1.00 16.05 437 PHE A C 1
ATOM 3266 O O . PHE A 1 437 ? 51.894 20.511 170.351 1.00 17.03 437 PHE A O 1
ATOM 3274 N N . TYR A 1 438 ? 51.826 21.349 168.263 1.00 14.45 438 TYR A N 1
ATOM 3275 C CA . TYR A 1 438 ? 50.517 21.939 168.417 1.00 14.21 438 TYR A CA 1
ATOM 3276 C C . TYR A 1 438 ? 49.525 21.214 167.561 1.00 13.95 438 TYR A C 1
ATOM 3277 O O . TYR A 1 438 ? 49.875 20.694 166.462 1.00 14.12 438 TYR A O 1
ATOM 3286 N N . ILE A 1 439 ? 48.302 21.157 168.073 1.00 13.56 439 ILE A N 1
ATOM 3287 C CA . ILE A 1 439 ? 47.170 20.836 167.216 1.00 14.82 439 ILE A CA 1
ATOM 3288 C C . ILE A 1 439 ? 46.458 22.127 166.889 1.00 13.00 439 ILE A C 1
ATOM 3289 O O . ILE A 1 439 ? 46.334 23.059 167.746 1.00 13.71 439 ILE A O 1
ATOM 3294 N N . VAL A 1 440 ? 45.993 22.193 165.632 1.00 11.65 440 VAL A N 1
ATOM 3295 C CA . VAL A 1 440 ? 45.317 23.373 165.118 1.00 13.35 440 VAL A CA 1
ATOM 3296 C C . VAL A 1 440 ? 44.031 22.888 164.447 1.00 12.45 440 VAL A C 1
ATOM 3297 O O . VAL A 1 440 ? 44.055 21.885 163.705 1.00 14.46 440 VAL A O 1
ATOM 3301 N N . ALA A 1 441 ? 42.928 23.578 164.714 1.00 15.98 441 ALA A N 1
ATOM 3302 C CA . ALA A 1 441 ? 41.660 23.244 164.057 1.00 16.42 441 ALA A CA 1
ATOM 3303 C C . ALA A 1 441 ? 41.005 24.520 163.548 1.00 16.98 441 ALA A C 1
ATOM 3304 O O . ALA A 1 441 ? 40.763 25.448 164.309 1.00 18.44 441 ALA A O 1
ATOM 3306 N N . LEU A 1 442 ? 40.719 24.584 162.244 1.00 16.03 442 LEU A N 1
ATOM 3307 C CA . LEU A 1 442 ? 39.920 25.673 161.695 1.00 16.12 442 LEU A CA 1
ATOM 3308 C C . LEU A 1 442 ? 38.548 25.082 161.386 1.00 15.84 442 LEU A C 1
ATOM 3309 O O . LEU A 1 442 ? 38.362 24.407 160.350 1.00 18.11 442 LEU A O 1
ATOM 3314 N N . LEU A 1 443 ? 37.618 25.295 162.308 1.00 15.87 443 LEU A N 1
ATOM 3315 C CA . LEU A 1 443 ? 36.306 24.645 162.232 1.00 16.20 443 LEU A CA 1
ATOM 3316 C C . LEU A 1 443 ? 35.353 25.588 161.491 1.00 16.00 443 LEU A C 1
ATOM 3317 O O . LEU A 1 443 ? 34.513 26.270 162.079 1.00 17.16 443 LEU A O 1
ATOM 3322 N N . ARG A 1 444 ? 35.555 25.651 160.172 1.00 17.22 444 ARG A N 1
ATOM 3323 C CA . ARG A 1 444 ? 34.751 26.513 159.320 1.00 17.85 444 ARG A CA 1
ATOM 3324 C C . ARG A 1 444 ? 33.272 26.133 159.290 1.00 17.52 444 ARG A C 1
ATOM 3325 O O . ARG A 1 444 ? 32.933 24.967 159.178 1.00 18.71 444 ARG A O 1
ATOM 3333 N N . PHE A 1 445 ? 32.416 27.145 159.378 1.00 18.42 445 PHE A N 1
ATOM 3334 C CA . PHE A 1 445 ? 30.976 27.009 159.144 1.00 20.03 445 PHE A CA 1
ATOM 3335 C C . PHE A 1 445 ? 30.522 27.949 158.026 1.00 21.39 445 PHE A C 1
ATOM 3336 O O . PHE A 1 445 ? 31.090 29.014 157.840 1.00 21.63 445 PHE A O 1
ATOM 3344 N N . VAL A 1 446 ? 29.479 27.543 157.316 1.00 22.67 446 VAL A N 1
ATOM 3345 C CA . VAL A 1 446 ? 28.984 28.264 156.137 1.00 26.05 446 VAL A CA 1
ATOM 3346 C C . VAL A 1 446 ? 27.601 28.836 156.461 1.00 26.85 446 VAL A C 1
ATOM 3347 O O . VAL A 1 446 ? 26.665 28.067 156.698 1.00 25.82 446 VAL A O 1
ATOM 3351 N N . PRO A 1 447 ? 27.462 30.177 156.475 1.00 29.16 447 PRO A N 1
ATOM 3352 C CA . PRO A 1 447 ? 26.128 30.743 156.740 1.00 31.70 447 PRO A CA 1
ATOM 3353 C C . PRO A 1 447 ? 25.151 30.228 155.683 1.00 33.30 447 PRO A C 1
ATOM 3354 O O . PRO A 1 447 ? 25.549 30.043 154.535 1.00 33.45 447 PRO A O 1
ATOM 3358 N N . PRO A 1 448 ? 23.889 29.962 156.071 1.00 35.53 448 PRO A N 1
ATOM 3359 C CA . PRO A 1 448 ? 22.958 29.271 155.168 1.00 38.32 448 PRO A CA 1
ATOM 3360 C C . PRO A 1 448 ? 22.541 30.070 153.919 1.00 41.27 448 PRO A C 1
ATOM 3361 O O . PRO A 1 448 ? 22.034 29.470 152.965 1.00 41.63 448 PRO A O 1
ATOM 3365 N N . CYS A 1 449 ? 22.759 31.387 153.932 1.00 43.51 449 CYS A N 1
ATOM 3366 C CA A CYS A 1 449 ? 22.454 32.241 152.784 0.50 45.60 449 CYS A CA 1
ATOM 3367 C CA B CYS A 1 449 ? 22.456 32.226 152.773 0.50 45.65 449 CYS A CA 1
ATOM 3368 C C . CYS A 1 449 ? 23.695 32.550 151.938 1.00 46.85 449 CYS A C 1
ATOM 3369 O O . CYS A 1 449 ? 23.652 33.406 151.049 1.00 47.62 449 CYS A O 1
ATOM 3374 N N . ALA A 1 450 ? 24.799 31.858 152.216 1.00 47.98 450 ALA A N 1
ATOM 3375 C CA . ALA A 1 450 ? 26.030 32.047 151.448 1.00 49.74 450 ALA A CA 1
ATOM 3376 C C . ALA A 1 450 ? 25.960 31.293 150.121 1.00 50.48 450 ALA A C 1
ATOM 3377 O O . ALA A 1 450 ? 25.303 30.252 150.027 1.00 51.65 450 ALA A O 1
ATOM 3379 N N . LYS A 1 451 ? 26.641 31.819 149.104 1.00 51.53 451 LYS A N 1
ATOM 3380 C CA . LYS A 1 451 ? 26.709 31.174 147.781 1.00 52.60 451 LYS A CA 1
ATOM 3381 C C . LYS A 1 451 ? 27.581 29.917 147.813 1.00 51.82 451 LYS A C 1
ATOM 3382 O O . LYS A 1 451 ? 28.420 29.778 148.693 1.00 51.87 451 LYS A O 1
ATOM 3388 N N . VAL A 1 452 ? 27.383 29.013 146.850 1.00 51.48 452 VAL A N 1
ATOM 3389 C CA . VAL A 1 452 ? 28.210 27.796 146.718 1.00 50.94 452 VAL A CA 1
ATOM 3390 C C . VAL A 1 452 ? 29.669 28.160 146.411 1.00 49.94 452 VAL A C 1
ATOM 3391 O O . VAL A 1 452 ? 30.598 27.413 146.743 1.00 50.20 452 VAL A O 1
ATOM 3395 N N . SER A 1 453 ? 29.856 29.321 145.791 1.00 48.30 453 SER A N 1
ATOM 3396 C CA . SER A 1 453 ? 31.180 29.898 145.607 1.00 46.91 453 SER A CA 1
ATOM 3397 C C . SER A 1 453 ? 31.880 30.151 146.951 1.00 45.31 453 SER A C 1
ATOM 3398 O O . SER A 1 453 ? 33.109 30.176 147.000 1.00 45.12 453 SER A O 1
ATOM 3401 N N . SER A 1 454 ? 31.096 30.340 148.020 1.00 42.68 454 SER A N 1
ATOM 3402 C CA . SER A 1 454 ? 31.639 30.595 149.367 1.00 40.81 454 SER A CA 1
ATOM 3403 C C . SER A 1 454 ? 32.398 29.388 149.880 1.00 37.98 454 SER A C 1
ATOM 3404 O O . SER A 1 454 ? 33.501 29.523 150.416 1.00 37.30 454 SER A O 1
ATOM 3407 N N . VAL A 1 455 ? 31.795 28.215 149.701 1.00 34.78 455 VAL A N 1
ATOM 3408 C CA . VAL A 1 455 ? 32.358 26.967 150.176 1.00 32.12 455 VAL A CA 1
ATOM 3409 C C . VAL A 1 455 ? 33.592 26.653 149.351 1.00 30.86 455 VAL A C 1
ATOM 3410 O O . VAL A 1 455 ? 34.609 26.250 149.905 1.00 29.86 455 VAL A O 1
ATOM 3414 N N . GLU A 1 456 ? 33.506 26.875 148.033 1.00 28.95 456 GLU A N 1
ATOM 3415 C CA A GLU A 1 456 ? 34.637 26.666 147.119 0.50 28.52 456 GLU A CA 1
ATOM 3416 C CA B GLU A 1 456 ? 34.642 26.634 147.148 0.50 28.99 456 GLU A CA 1
ATOM 3417 C C . GLU A 1 456 ? 35.833 27.502 147.537 1.00 27.82 456 GLU A C 1
ATOM 3418 O O . GLU A 1 456 ? 36.981 27.050 147.476 1.00 26.76 456 GLU A O 1
ATOM 3429 N N . LYS A 1 457 ? 35.555 28.731 147.956 1.00 26.86 457 LYS A N 1
ATOM 3430 C CA . LYS A 1 457 ? 36.590 29.663 148.382 1.00 28.28 457 LYS A CA 1
ATOM 3431 C C . LYS A 1 457 ? 37.249 29.205 149.686 1.00 27.61 457 LYS A C 1
ATOM 3432 O O . LYS A 1 457 ? 38.453 29.398 149.888 1.00 29.01 457 LYS A O 1
ATOM 3446 N N . VAL A 1 459 ? 37.485 26.006 150.683 1.00 22.50 459 VAL A N 1
ATOM 3447 C CA . VAL A 1 459 ? 38.272 24.828 150.328 1.00 24.41 459 VAL A CA 1
ATOM 3448 C C . VAL A 1 459 ? 39.572 25.283 149.702 1.00 25.17 459 VAL A C 1
ATOM 3449 O O . VAL A 1 459 ? 40.653 24.786 150.040 1.00 25.70 459 VAL A O 1
ATOM 3453 N N . ALA A 1 460 ? 39.457 26.225 148.761 1.00 25.45 460 ALA A N 1
ATOM 3454 C CA . ALA A 1 460 ? 40.627 26.838 148.150 1.00 27.27 460 ALA A CA 1
ATOM 3455 C C . ALA A 1 460 ? 41.572 27.454 149.187 1.00 27.38 460 ALA A C 1
ATOM 3456 O O . ALA A 1 460 ? 42.790 27.301 149.075 1.00 27.69 460 ALA A O 1
ATOM 3458 N N . GLN A 1 461 ? 41.034 28.155 150.189 1.00 28.16 461 GLN A N 1
ATOM 3459 C CA . GLN A 1 461 ? 41.905 28.709 151.235 1.00 28.02 461 GLN A CA 1
ATOM 3460 C C . GLN A 1 461 ? 42.589 27.633 152.103 1.00 26.33 461 GLN A C 1
ATOM 3461 O O . GLN A 1 461 ? 43.770 27.791 152.474 1.00 25.44 461 GLN A O 1
ATOM 3467 N N . ASN A 1 462 ? 41.882 26.542 152.417 1.00 24.86 462 ASN A N 1
ATOM 3468 C CA . ASN A 1 462 ? 42.521 25.386 153.099 1.00 24.30 462 ASN A CA 1
ATOM 3469 C C . ASN A 1 462 ? 43.713 24.847 152.304 1.00 25.50 462 ASN A C 1
ATOM 3470 O O . ASN A 1 462 ? 44.804 24.610 152.837 1.00 24.20 462 ASN A O 1
ATOM 3475 N N . GLN A 1 463 ? 43.500 24.670 151.003 1.00 26.49 463 GLN A N 1
ATOM 3476 C CA . GLN A 1 463 ? 44.567 24.264 150.102 1.00 29.04 463 GLN A CA 1
ATOM 3477 C C . GLN A 1 463 ? 45.746 25.257 150.114 1.00 28.07 463 GLN A C 1
ATOM 3478 O O . GLN A 1 463 ? 46.905 24.836 150.119 1.00 26.92 463 GLN A O 1
ATOM 3484 N N . GLU A 1 464 ? 45.432 26.552 150.156 1.00 27.26 464 GLU A N 1
ATOM 3485 C CA . GLU A 1 464 ? 46.398 27.641 150.178 1.00 29.68 464 GLU A CA 1
ATOM 3486 C C . GLU A 1 464 ? 47.261 27.596 151.453 1.00 28.77 464 GLU A C 1
ATOM 3487 O O . GLU A 1 464 ? 48.475 27.854 151.435 1.00 28.35 464 GLU A O 1
ATOM 3493 N N . ILE A 1 465 ? 46.618 27.265 152.569 1.00 25.98 465 ILE A N 1
ATOM 3494 C CA . ILE A 1 465 ? 47.346 27.045 153.813 1.00 23.34 465 ILE A CA 1
ATOM 3495 C C . ILE A 1 465 ? 48.307 25.847 153.707 1.00 24.14 465 ILE A C 1
ATOM 3496 O O . ILE A 1 465 ? 49.483 25.958 15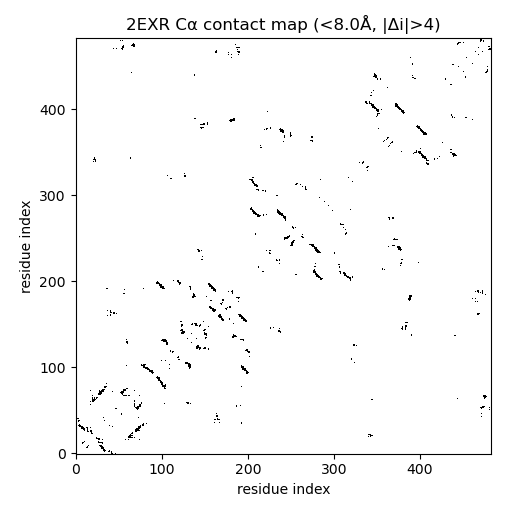4.073 1.00 26.63 465 ILE A O 1
ATOM 3501 N N . VAL A 1 466 ? 47.830 24.709 153.203 1.00 24.54 466 VAL A N 1
ATOM 3502 C CA . VAL A 1 466 ? 48.668 23.509 153.084 1.00 25.70 466 VAL A CA 1
ATOM 3503 C C . VAL A 1 466 ? 49.846 23.812 152.161 1.00 27.32 466 VAL A C 1
ATOM 3504 O O . VAL A 1 466 ? 50.983 23.514 152.505 1.00 28.69 466 VAL A O 1
ATOM 3508 N N . HIS A 1 467 ? 49.567 24.458 151.030 1.00 29.07 467 HIS A N 1
ATOM 3509 C CA A HIS A 1 467 ? 50.612 24.842 150.059 0.50 29.50 467 HIS A CA 1
ATOM 3510 C CA B HIS A 1 467 ? 50.638 24.775 150.090 0.50 29.66 467 HIS A CA 1
ATOM 3511 C C . HIS A 1 467 ? 51.667 25.738 150.689 1.00 29.07 467 HIS A C 1
ATOM 3512 O O . HIS A 1 467 ? 52.878 25.531 150.503 1.00 29.71 467 HIS A O 1
ATOM 3525 N N . TRP A 1 468 ? 51.200 26.756 151.416 1.00 29.21 468 TRP A N 1
ATOM 3526 C CA . TRP A 1 468 ? 52.068 27.710 152.120 1.00 30.44 468 TRP A CA 1
ATOM 3527 C C . TRP A 1 468 ? 52.960 26.975 153.112 1.00 31.36 468 TRP A C 1
ATOM 3528 O O . TRP A 1 468 ? 54.130 27.320 153.262 1.00 32.19 468 TRP A O 1
ATOM 3539 N N . CYS A 1 469 ? 52.399 25.971 153.792 1.00 30.56 469 CYS A N 1
ATOM 3540 C CA . CYS A 1 469 ? 53.179 25.080 154.670 1.00 29.74 469 CYS A CA 1
ATOM 3541 C C . CYS A 1 469 ? 54.237 24.272 153.895 1.00 29.50 469 CYS A C 1
ATOM 3542 O O . CYS A 1 469 ? 55.399 24.227 154.300 1.00 28.99 469 CYS A O 1
ATOM 3545 N N . VAL A 1 470 ? 53.834 23.628 152.798 1.00 29.59 470 VAL A N 1
ATOM 3546 C CA . VAL A 1 470 ? 54.758 22.803 152.005 1.00 31.17 470 VAL A CA 1
ATOM 3547 C C . VAL A 1 470 ? 55.892 23.657 151.401 1.00 33.03 470 VAL A C 1
ATOM 3548 O O . VAL A 1 470 ? 57.072 23.249 151.417 1.00 32.29 470 VAL A O 1
ATOM 3552 N N . LYS A 1 471 ? 55.519 24.837 150.906 1.00 33.51 471 LYS A N 1
ATOM 3553 C CA . LYS A 1 471 ? 56.439 25.764 150.225 1.00 35.92 471 LYS A CA 1
ATOM 3554 C C . LYS A 1 471 ? 57.451 26.366 151.197 1.00 34.85 471 LYS A C 1
ATOM 3555 O O . LYS A 1 471 ? 58.613 26.624 150.830 1.00 34.59 471 LYS A O 1
ATOM 3561 N N . ASN A 1 472 ? 57.016 26.597 152.433 1.00 3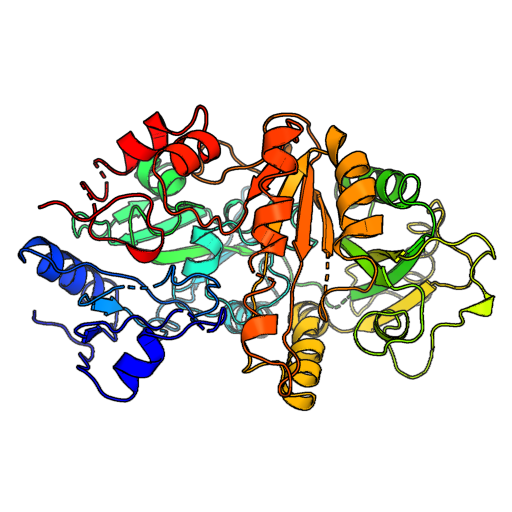1.83 472 ASN A N 1
ATOM 3562 C CA . ASN A 1 472 ? 57.880 27.226 153.430 1.00 29.36 472 ASN A CA 1
ATOM 3563 C C . ASN A 1 472 ? 58.525 26.243 154.392 1.00 27.15 472 ASN A C 1
ATOM 3564 O O . ASN A 1 472 ? 59.094 26.643 155.405 1.00 29.51 472 ASN A O 1
ATOM 3569 N N . GLY A 1 473 ? 58.438 24.960 154.053 1.00 25.73 473 GLY A N 1
ATOM 3570 C CA . GLY A 1 473 ? 59.096 23.892 154.789 1.00 25.92 473 GLY A CA 1
ATOM 3571 C C . GLY A 1 473 ? 58.632 23.791 156.235 1.00 26.49 473 GLY A C 1
ATOM 3572 O O . GLY A 1 473 ? 59.398 23.333 157.090 1.00 27.78 473 GLY A O 1
ATOM 3573 N N . ILE A 1 474 ? 57.382 24.206 156.489 1.00 24.09 474 ILE A N 1
ATOM 3574 C CA . ILE A 1 474 ? 56.734 24.107 157.830 1.00 22.93 474 ILE A CA 1
ATOM 3575 C C . ILE A 1 474 ? 56.570 22.642 158.230 1.00 20.27 474 ILE A C 1
ATOM 3576 O O . ILE A 1 474 ? 56.173 21.806 157.418 1.00 22.88 474 ILE A O 1
ATOM 3581 N N . ASP A 1 475 ? 56.924 22.329 159.478 1.00 18.94 475 ASP A N 1
ATOM 3582 C CA . ASP A 1 475 ? 56.882 20.969 159.973 1.00 18.03 475 ASP A CA 1
ATOM 3583 C C . ASP A 1 475 ? 55.423 20.744 160.412 1.00 17.52 475 ASP A C 1
ATOM 3584 O O . ASP A 1 475 ? 55.082 20.877 161.602 1.00 17.79 475 ASP A O 1
ATOM 3589 N N . TYR A 1 476 ? 54.575 20.451 159.431 1.00 18.09 476 TYR A N 1
ATOM 3590 C CA . TYR A 1 476 ? 53.130 20.251 159.664 1.00 17.17 476 TYR A CA 1
ATOM 3591 C C . TYR A 1 476 ? 52.775 18.839 159.238 1.00 17.58 476 TYR A C 1
ATOM 3592 O O . TYR A 1 476 ? 53.436 18.251 158.367 1.00 19.23 476 TYR A O 1
ATOM 3601 N N . LYS A 1 477 ? 51.697 18.300 159.796 1.00 15.91 477 LYS A N 1
ATOM 3602 C CA . LYS A 1 477 ? 51.054 17.101 159.246 1.00 16.12 477 LYS A CA 1
ATOM 3603 C C . LYS A 1 477 ? 49.548 17.286 159.396 1.00 15.94 477 LYS A C 1
ATOM 3604 O O . LYS A 1 477 ? 49.087 17.728 160.464 1.00 17.28 477 LYS A O 1
ATOM 3610 N N . LEU A 1 478 ? 48.765 16.994 158.347 1.00 15.28 478 LEU A N 1
ATOM 3611 C CA . LEU A 1 478 ? 47.303 17.028 158.519 1.00 13.43 478 LEU A CA 1
ATOM 3612 C C . LEU A 1 478 ? 46.838 15.949 159.497 1.00 13.14 478 LEU A C 1
ATOM 3613 O O . LEU A 1 478 ? 47.368 14.846 159.493 1.00 15.24 478 LEU A O 1
ATOM 3618 N N . TYR A 1 479 ? 45.845 16.292 160.319 1.00 13.49 479 TYR A N 1
ATOM 3619 C CA . TYR A 1 479 ? 45.122 15.318 161.151 1.00 13.93 479 TYR A CA 1
ATOM 3620 C C . TYR A 1 479 ? 43.798 15.108 160.400 1.00 13.84 479 TYR A C 1
ATOM 3621 O O . TYR A 1 479 ? 43.302 16.057 159.801 1.00 14.63 479 TYR A O 1
ATOM 3630 N N . LEU A 1 480 ? 43.258 13.880 160.405 1.00 12.96 480 LEU A N 1
ATOM 3631 C CA . LEU A 1 480 ? 42.099 13.549 159.536 1.00 13.20 480 LEU A CA 1
ATOM 3632 C C . LEU A 1 480 ? 42.546 13.886 158.102 1.00 14.54 480 LEU A C 1
ATOM 3633 O O . LEU A 1 480 ? 41.844 14.609 157.384 1.00 14.59 480 LEU A O 1
ATOM 3638 N N . PRO A 1 481 ? 43.731 13.388 157.698 1.00 14.93 481 PRO A N 1
ATOM 3639 C CA . PRO A 1 481 ? 44.315 13.884 156.442 1.00 16.61 481 PRO A CA 1
ATOM 3640 C C . PRO A 1 481 ? 43.470 13.499 155.245 1.00 15.82 481 PRO A C 1
ATOM 3641 O O . PRO A 1 481 ? 42.876 12.413 155.199 1.00 16.09 481 PRO A O 1
ATOM 3645 N N . HIS A 1 482 ? 43.422 14.400 154.273 1.00 16.35 482 HIS A N 1
ATOM 3646 C CA . HIS A 1 482 ? 42.768 14.064 153.007 1.00 16.97 482 HIS A CA 1
ATOM 3647 C C . HIS A 1 482 ? 43.620 14.570 151.874 1.00 15.69 482 HIS A C 1
ATOM 3648 O O . HIS A 1 482 ? 43.850 15.771 151.732 1.00 18.43 482 HIS A O 1
ATOM 3655 N N . TYR A 1 483 ? 44.087 13.608 151.100 1.00 16.60 483 TYR A N 1
ATOM 3656 C CA . TYR A 1 483 ? 44.889 13.839 149.911 1.00 17.85 483 TYR A CA 1
ATOM 3657 C C . TYR A 1 483 ? 44.366 12.911 148.846 1.00 19.11 483 TYR A C 1
ATOM 3658 O O . TYR A 1 483 ? 43.796 11.858 149.155 1.00 18.45 483 TYR A O 1
ATOM 3667 N N . LYS A 1 484 ? 44.591 13.285 147.590 1.00 19.26 484 LYS A N 1
ATOM 3668 C CA . LYS A 1 484 ? 44.071 12.492 146.472 1.00 21.00 484 LYS A CA 1
ATOM 3669 C C . LYS A 1 484 ? 45.181 11.918 145.584 1.00 22.81 484 LYS A C 1
ATOM 3670 O O . LYS A 1 484 ? 44.906 11.109 144.695 1.00 23.99 484 LYS A O 1
ATOM 3676 N N . SER A 1 485 ? 46.419 12.339 145.822 1.00 21.80 485 SER A N 1
ATOM 3677 C CA . SER A 1 485 ? 47.564 11.858 145.035 1.00 22.85 485 SER A CA 1
ATOM 3678 C C . SER A 1 485 ? 48.518 11.003 145.850 1.00 22.61 485 SER A C 1
ATOM 3679 O O . SER A 1 485 ? 48.694 11.208 147.062 1.00 19.51 485 SER A O 1
ATOM 3682 N N . GLN A 1 486 ? 49.134 10.035 145.177 1.00 21.75 486 GLN A N 1
ATOM 3683 C CA . GLN A 1 486 ? 50.112 9.177 145.841 1.00 23.35 486 GLN A CA 1
ATOM 3684 C C . GLN A 1 486 ? 51.261 10.001 146.368 1.00 22.64 486 GLN A C 1
ATOM 3685 O O . GLN A 1 486 ? 51.716 9.762 147.485 1.00 22.18 486 GLN A O 1
ATOM 3691 N N . GLU A 1 48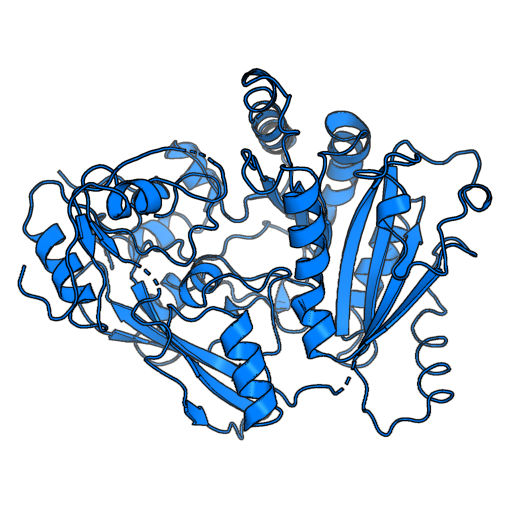7 ? 51.717 10.992 145.591 1.00 22.67 487 GLU A N 1
ATOM 3692 C CA . GLU A 1 487 ? 52.866 11.762 146.028 1.00 24.49 487 GLU A CA 1
ATOM 3693 C C . GLU A 1 487 ? 52.584 12.513 147.344 1.00 23.01 487 GLU A C 1
ATOM 3694 O O . GLU A 1 487 ? 53.470 12.616 148.199 1.00 22.78 487 GLU A O 1
ATOM 3700 N N . GLU A 1 488 ? 51.349 12.986 147.522 1.00 21.60 488 GLU A N 1
ATOM 3701 C CA . GLU A 1 488 ? 50.966 13.653 148.781 1.00 20.65 488 GLU A CA 1
ATOM 3702 C C . GLU A 1 488 ? 50.917 12.676 149.954 1.00 19.64 488 GLU A C 1
ATOM 3703 O O . GLU A 1 488 ? 51.344 13.016 151.054 1.00 19.33 488 GLU A O 1
ATOM 3709 N N . TRP A 1 489 ? 50.386 11.472 149.729 1.00 18.40 489 TRP A N 1
ATOM 3710 C CA . TRP A 1 489 ? 50.386 10.464 150.793 1.00 18.53 489 TRP A CA 1
ATOM 3711 C C . TRP A 1 489 ? 51.806 10.023 151.178 1.00 19.89 489 TRP A C 1
ATOM 3712 O O . TRP A 1 489 ? 52.095 9.771 152.344 1.00 17.94 489 TRP A O 1
ATOM 3723 N N . ILE A 1 490 ? 52.675 9.879 150.177 1.00 19.56 490 ILE A N 1
ATOM 3724 C CA . ILE A 1 490 ? 54.065 9.505 150.426 1.00 21.48 490 ILE A CA 1
ATOM 3725 C C . ILE A 1 490 ? 54.730 10.590 151.267 1.00 20.57 490 ILE A C 1
ATOM 3726 O O . ILE A 1 490 ? 55.463 10.272 152.221 1.00 21.18 490 ILE A O 1
ATOM 3731 N N . ARG A 1 491 ? 54.469 11.860 150.938 1.00 19.63 491 ARG A N 1
ATOM 3732 C CA . ARG A 1 491 ? 54.995 12.985 151.688 1.00 22.32 491 ARG A CA 1
ATOM 3733 C C . ARG A 1 491 ? 54.468 12.959 153.129 1.00 21.89 491 ARG A C 1
ATOM 3734 O O . ARG A 1 491 ? 55.211 13.149 154.088 1.00 21.01 491 ARG A O 1
ATOM 3742 N N . HIS A 1 492 ? 53.156 12.766 153.246 1.00 20.42 492 HIS A N 1
ATOM 3743 C CA . HIS A 1 492 ? 52.507 12.684 154.551 1.00 19.18 492 HIS A CA 1
ATOM 3744 C C . HIS A 1 492 ? 53.137 11.603 155.443 1.00 18.42 492 HIS A C 1
ATOM 3745 O O . HIS A 1 492 ? 53.603 11.899 156.559 1.00 19.67 492 HIS A O 1
ATOM 3752 N N . PHE A 1 493 ? 53.146 10.351 154.971 1.00 17.26 493 PHE A N 1
ATOM 3753 C CA . PHE A 1 493 ? 53.694 9.245 155.775 1.00 16.91 493 PHE A CA 1
ATOM 3754 C C . PHE A 1 493 ? 55.229 9.291 155.968 1.00 19.70 493 PHE A C 1
ATOM 3755 O O . PHE A 1 493 ? 55.756 8.738 156.954 1.00 19.88 493 PHE A O 1
ATOM 3763 N N . GLY A 1 494 ? 55.916 9.997 155.075 1.00 20.41 494 GLY A N 1
ATOM 3764 C CA . GLY A 1 494 ? 57.362 10.203 155.190 1.00 21.28 494 GLY A CA 1
ATOM 3765 C C . GLY A 1 494 ? 58.101 8.901 155.379 1.00 21.96 494 GLY A C 1
ATOM 3766 O O . GLY A 1 494 ? 57.895 7.952 154.617 1.00 22.64 494 GLY A O 1
ATOM 3767 N N . ASN A 1 495 ? 58.946 8.834 156.408 1.00 23.83 495 ASN A N 1
ATOM 3768 C CA . ASN A 1 495 ? 59.736 7.628 156.638 1.00 25.50 495 ASN A CA 1
ATOM 3769 C C . ASN A 1 495 ? 58.917 6.436 157.108 1.00 25.11 495 ASN A C 1
ATOM 3770 O O . ASN A 1 495 ? 59.464 5.362 157.364 1.00 27.13 495 ASN A O 1
ATOM 3775 N N . ARG A 1 496 ? 57.604 6.636 157.256 1.00 23.53 496 ARG A N 1
ATOM 3776 C CA . ARG A 1 496 ? 56.701 5.550 157.623 1.00 22.87 496 ARG A CA 1
ATOM 3777 C C . ARG A 1 496 ? 55.799 5.114 156.469 1.00 22.12 496 ARG A C 1
ATOM 3778 O O . ARG A 1 496 ? 54.896 4.326 156.666 1.00 21.57 496 ARG A O 1
ATOM 3786 N N . TRP A 1 497 ? 56.088 5.572 155.250 1.00 22.10 497 TRP A N 1
ATOM 3787 C CA . TRP A 1 497 ? 55.317 5.120 154.095 1.00 21.02 497 T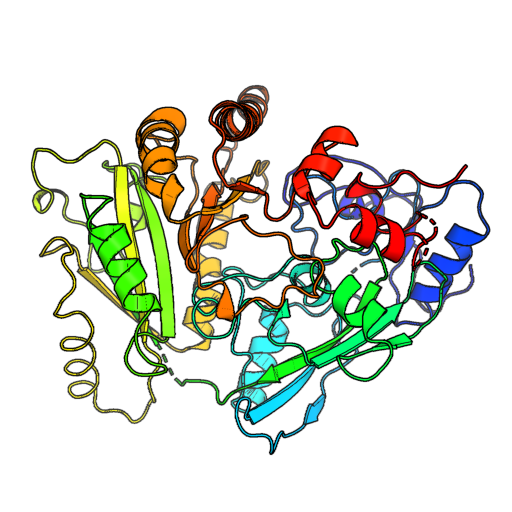RP A CA 1
ATOM 3788 C C . TRP A 1 497 ? 55.493 3.628 153.820 1.00 22.42 497 TRP A C 1
ATOM 3789 O O . TRP A 1 497 ? 54.512 2.919 153.695 1.00 22.22 497 TRP A O 1
ATOM 3800 N N . SER A 1 498 ? 56.734 3.139 153.754 1.00 25.01 498 SER A N 1
ATOM 3801 C CA . SER A 1 498 ? 56.942 1.724 153.455 1.00 26.13 498 SER A CA 1
ATOM 3802 C C . SER A 1 498 ? 56.270 0.863 154.519 1.00 25.88 498 SER A C 1
ATOM 3803 O O . SER A 1 498 ? 55.670 -0.158 154.207 1.00 25.10 498 SER A O 1
ATOM 3806 N N . ARG A 1 499 ? 56.331 1.299 155.776 1.00 24.44 499 ARG A N 1
ATOM 3807 C CA . ARG A 1 499 ? 55.632 0.578 156.842 1.00 23.52 499 ARG A CA 1
ATOM 3808 C C . ARG A 1 499 ? 54.129 0.554 156.586 1.00 22.84 499 ARG A C 1
ATOM 3809 O O . ARG A 1 499 ? 53.482 -0.482 156.777 1.00 22.35 499 ARG A O 1
ATOM 3817 N N . PHE A 1 500 ? 53.567 1.695 156.173 1.00 21.89 500 PHE A N 1
ATOM 3818 C CA . PHE A 1 500 ? 52.127 1.740 155.905 1.00 21.37 500 PHE A CA 1
ATOM 3819 C C . PHE A 1 500 ? 51.744 0.764 154.792 1.00 22.40 500 PHE A C 1
ATOM 3820 O O . PHE A 1 500 ? 50.773 0.023 154.908 1.00 21.65 500 PHE A O 1
ATOM 3828 N N . VAL A 1 501 ? 52.538 0.761 153.725 1.00 22.29 501 VAL A N 1
ATOM 3829 C CA . VAL A 1 501 ? 52.309 -0.108 152.591 1.00 23.07 501 VAL A CA 1
ATOM 3830 C C . VAL A 1 501 ? 52.426 -1.585 153.017 1.00 23.77 501 VAL A C 1
ATOM 3831 O O . VAL A 1 501 ? 51.554 -2.401 152.680 1.00 25.53 501 VAL A O 1
ATOM 3835 N N . ASP A 1 502 ? 53.486 -1.908 153.763 1.00 24.09 502 ASP A N 1
ATOM 3836 C CA . ASP A 1 502 ? 53.675 -3.271 154.312 1.00 25.60 502 ASP A CA 1
ATOM 3837 C C . ASP A 1 502 ? 52.471 -3.740 155.116 1.00 24.42 502 ASP A C 1
ATOM 3838 O O . ASP A 1 502 ? 51.981 -4.841 154.924 1.00 22.68 502 ASP A O 1
ATOM 3843 N N . ARG A 1 503 ? 51.990 -2.883 156.015 1.00 23.81 503 ARG A N 1
ATOM 3844 C CA . ARG A 1 503 ? 50.807 -3.188 156.806 1.00 23.37 503 ARG A CA 1
ATOM 3845 C C . ARG A 1 503 ? 49.567 -3.385 155.929 1.00 21.52 503 ARG A C 1
ATOM 3846 O O . ARG A 1 503 ? 48.779 -4.297 156.167 1.00 21.45 503 ARG A O 1
ATOM 3854 N N . LYS A 1 504 ? 49.434 -2.570 154.872 1.00 20.90 504 LYS A N 1
ATOM 3855 C CA . LYS A 1 504 ? 48.331 -2.758 153.933 1.00 20.12 504 LYS A CA 1
ATOM 3856 C C . LYS A 1 504 ? 48.400 -4.115 153.223 1.00 20.39 504 LYS A C 1
ATOM 3857 O O . LYS A 1 504 ? 47.395 -4.813 153.141 1.00 21.90 504 LYS A O 1
ATOM 3863 N N . ALA A 1 505 ? 49.579 -4.468 152.718 1.00 23.79 505 ALA A N 1
ATOM 3864 C CA . ALA A 1 505 ? 49.792 -5.756 152.042 1.00 25.49 505 ALA A CA 1
ATOM 3865 C C . ALA A 1 505 ? 49.441 -6.932 152.975 1.00 27.67 505 ALA A C 1
ATOM 3866 O O . ALA A 1 505 ? 48.987 -7.980 152.532 1.00 29.24 505 ALA A O 1
ATOM 3876 N N . PHE A 1 507 ? 47.192 -6.792 155.789 1.00 25.58 507 PHE A N 1
ATOM 3877 C CA . PHE A 1 507 ? 45.850 -6.803 156.351 1.00 23.09 507 PHE A CA 1
ATOM 3878 C C . PHE A 1 507 ? 44.722 -6.459 155.384 1.00 22.70 507 PHE A C 1
ATOM 3879 O O . PHE A 1 507 ? 43.566 -6.777 155.649 1.00 23.12 507 PHE A O 1
ATOM 3887 N N . ASP A 1 508 ? 45.049 -5.819 154.260 1.00 21.86 508 ASP A N 1
ATOM 3888 C CA . ASP A 1 508 ? 44.037 -5.501 153.255 1.00 22.16 508 ASP A CA 1
ATOM 3889 C C . ASP A 1 508 ? 44.723 -5.426 151.890 1.00 23.66 508 ASP A C 1
ATOM 3890 O O . ASP A 1 508 ? 44.720 -4.374 151.258 1.00 22.65 508 ASP A O 1
ATOM 3895 N N . PRO A 1 509 ? 45.323 -6.546 151.437 1.00 24.89 509 PRO A N 1
ATOM 3896 C CA . PRO A 1 509 ? 46.084 -6.527 150.172 1.00 26.38 509 PRO A CA 1
ATOM 3897 C C . PRO A 1 509 ? 45.231 -6.193 148.928 1.00 27.15 509 PRO A C 1
ATOM 3898 O O . PRO A 1 509 ? 45.772 -5.683 147.931 1.00 26.27 509 PRO A O 1
ATOM 3915 N N . ALA A 1 511 ? 42.919 -3.962 148.978 1.00 25.21 511 ALA A N 1
ATOM 3916 C CA . ALA A 1 511 ? 42.482 -2.572 149.193 1.00 23.60 511 ALA A CA 1
ATOM 3917 C C . ALA A 1 511 ? 40.967 -2.390 149.071 1.00 23.66 511 ALA A C 1
ATOM 3918 O O . ALA A 1 511 ? 40.473 -1.538 148.324 1.00 25.37 511 ALA A O 1
ATOM 3920 N N . ILE A 1 512 ? 40.219 -3.191 149.829 1.00 20.84 512 ILE A N 1
ATOM 3921 C CA . ILE A 1 512 ? 38.767 -3.038 149.869 1.00 21.56 512 ILE A CA 1
ATOM 3922 C C . ILE A 1 512 ? 38.270 -2.076 150.979 1.00 20.60 512 ILE A C 1
ATOM 3923 O O . ILE A 1 512 ? 37.153 -1.584 150.913 1.00 19.57 512 ILE A O 1
ATOM 3928 N N . LEU A 1 513 ? 39.107 -1.799 151.973 1.00 20.48 513 LEU A N 1
ATOM 3929 C CA . LEU A 1 513 ? 38.659 -1.107 153.195 1.00 19.42 513 LEU A CA 1
ATOM 3930 C C . LEU A 1 513 ? 38.844 0.402 153.201 1.00 18.19 513 LEU A C 1
ATOM 3931 O O . LEU A 1 513 ? 39.930 0.904 152.875 1.00 18.74 513 LEU A O 1
ATOM 3936 N N . SER A 1 514 ? 37.799 1.100 153.640 1.00 17.95 514 SER A N 1
ATOM 3937 C CA . SER A 1 514 ? 37.768 2.551 153.750 1.00 17.76 514 SER A CA 1
ATOM 3938 C C . SER A 1 514 ? 38.388 3.201 152.507 1.00 18.02 514 SER A C 1
ATOM 3939 O O . SER A 1 514 ? 39.349 3.959 152.601 1.00 18.81 514 SER A O 1
ATOM 3942 N N . PRO A 1 515 ? 37.818 2.902 151.322 1.00 18.82 515 PRO A N 1
ATOM 3943 C CA . PRO A 1 515 ? 38.387 3.424 150.076 1.00 18.37 515 PRO A CA 1
ATOM 3944 C C . PRO A 1 515 ? 38.318 4.939 149.986 1.00 18.20 515 PRO A C 1
ATOM 3945 O O . PRO A 1 515 ? 39.116 5.537 149.255 1.00 18.59 515 PRO A O 1
ATOM 3949 N N . GLY A 1 516 ? 37.373 5.544 150.705 1.00 16.83 516 GLY A N 1
ATOM 3950 C CA . GLY A 1 516 ? 37.222 6.999 150.739 1.00 17.12 516 GLY A CA 1
ATOM 3951 C C . GLY A 1 516 ? 38.408 7.757 151.335 1.00 16.36 516 GLY A C 1
ATOM 3952 O O . GLY A 1 516 ? 38.473 8.980 151.227 1.00 17.94 516 GLY A O 1
ATOM 3953 N N . GLN A 1 517 ? 39.341 7.053 151.964 1.00 15.39 517 GLN A N 1
ATOM 3954 C CA . GLN A 1 517 ? 40.564 7.712 152.428 1.00 16.01 517 GLN A CA 1
ATOM 3955 C C . GLN A 1 517 ? 41.452 8.024 151.226 1.00 17.54 517 GLN A C 1
ATOM 3956 O O . GLN A 1 517 ? 42.316 8.896 151.310 1.00 17.17 517 GLN A O 1
ATOM 3962 N N . LYS A 1 518 ? 41.258 7.269 150.133 1.00 17.33 518 LYS A N 1
ATOM 3963 C CA . LYS A 1 518 ? 41.966 7.513 148.865 1.00 17.90 518 LYS A CA 1
ATOM 3964 C C . LYS A 1 518 ? 43.486 7.283 148.919 1.00 18.01 518 LYS A C 1
ATOM 3965 O O . LYS A 1 518 ? 44.241 7.902 148.134 1.00 18.46 518 LYS A O 1
ATOM 3971 N N . ILE A 1 519 ? 43.958 6.434 149.838 1.00 17.41 519 ILE A N 1
ATOM 3972 C CA . ILE A 1 519 ? 45.393 6.144 149.966 1.00 19.03 519 ILE A CA 1
ATOM 3973 C C . ILE A 1 519 ? 45.768 5.009 149.031 1.00 19.47 519 ILE A C 1
ATOM 3974 O O . ILE A 1 519 ? 46.835 5.023 148.417 1.00 20.00 519 ILE A O 1
ATOM 3979 N N . PHE A 1 520 ? 44.878 4.032 148.954 1.00 19.68 520 PHE A N 1
ATOM 3980 C CA . PHE A 1 520 ? 45.051 2.842 148.125 1.00 21.13 520 PHE A CA 1
ATOM 3981 C C . PHE A 1 520 ? 43.809 2.708 147.264 1.00 21.50 520 PHE A C 1
ATOM 3982 O O . PHE A 1 520 ? 42.692 2.939 147.725 1.00 21.40 520 PHE A O 1
ATOM 3990 N N . ASN A 1 521 ? 44.005 2.366 145.997 1.00 22.38 521 ASN A N 1
ATOM 3991 C CA . ASN A 1 521 ? 42.885 2.031 145.118 1.00 23.08 521 ASN A CA 1
ATOM 3992 C C . ASN A 1 521 ? 42.634 0.526 145.119 1.00 21.73 521 ASN A C 1
ATOM 3993 O O . ASN A 1 521 ? 43.572 -0.281 145.214 1.00 21.46 521 ASN A O 1
ATOM 3998 N N . ARG A 1 522 ? 41.359 0.171 145.032 1.00 23.00 522 ARG A N 1
ATOM 3999 C CA A ARG A 1 522 ? 40.910 -1.218 144.975 0.50 24.15 522 ARG A CA 1
ATOM 4000 C CA B ARG A 1 522 ? 40.965 -1.218 145.013 0.50 24.27 522 ARG A CA 1
ATOM 4001 C C . ARG A 1 522 ? 41.688 -2.001 143.920 1.00 24.71 522 ARG A C 1
ATOM 4002 O O . ARG A 1 522 ? 41.908 -1.501 142.799 1.00 24.20 522 ARG A O 1
ATOM 4017 N N . SER A 1 523 ? 42.085 -3.224 144.255 1.00 25.22 523 SER A N 1
ATOM 4018 C CA A SER A 1 523 ? 42.761 -4.104 143.299 0.35 26.10 523 SER A CA 1
ATOM 4019 C CA B SER A 1 523 ? 42.769 -4.088 143.289 0.35 26.14 523 SER A CA 1
ATOM 4020 C CA C SER A 1 523 ? 42.772 -4.085 143.293 0.30 26.15 523 SER A CA 1
ATOM 4021 C C . SER A 1 523 ? 41.885 -4.373 142.080 1.00 26.46 523 SER A C 1
ATOM 4022 O O . SER A 1 523 ? 40.677 -4.455 142.195 1.00 27.13 523 SER A O 1
ATOM 4029 N N . LEU A 1 524 ? 42.511 -4.509 140.908 1.00 27.02 524 LEU A N 1
ATOM 4030 C CA . LEU A 1 524 ? 41.769 -4.862 139.698 1.00 30.78 524 LEU A CA 1
ATOM 4031 C C . LEU A 1 524 ? 41.443 -6.341 139.726 1.00 33.46 524 LEU A C 1
ATOM 4032 O O . LEU A 1 524 ? 42.132 -7.112 140.408 1.00 34.85 524 LEU A O 1
#